Protein AF-0000000066106262 (afdb_homodimer)

Foldseek 3Di:
DPPPPQPPVRVVVVVVVVVVVVVVVVVVVVVVVDPLQVVQEAFEEEAQCCVVFFVVQLVVPDPPRHHYDYHHDFDVVRVVCQVVVVHQKYKYWDDPVQVDPQKDKAFADKWKWFWKAFADPVLHHLDAQQDQEWEEAAEDPRHPRRVQLVVLCVVCVSGHYDYDHYYSHLVVSVVCRLVGRTIYTHICLVCVVCVVVSRMDGRDDPSNMGMIIIMMMHGNDDDPPSSVVSVVVSNVDRTDGD/DPPPPQDPVRVVVVVVVVVVVVVVVVVVVVVVVDPLQVVQEAFEEEAQCCVVWFVVQLVVPDPPRHHYDYHHDFDVVRVVCQVVVVHQKYKYWDDPVQVDPQKDKAFADKWKWFWKAFADPVLHHLDAQQDQEWEEAAEDPRHPRRVQLVVLCVVCVSGHYDYDHYYSHLVVSVVCRLVGRTIYTHICLVCVVCVVVSRMDGRDDPSNMGMIIIMMMHGNDDDPPSSVVSVVVSNVDRTDGD

Secondary structure (DSSP, 8-state):
-------HHHHHHHHHHHHHHHHHHHHHHHHHT-HHHHHTEEEEEE-HHHHHHTHHHHHHHS-TT-EEEEEE--HHHHHHHHHTTS-SEEEEE--GGGSSTTEEEEEEEEEEEEEEEEB-TTS-BS--TTSS-EEEEEE-TTSHHHHHHHHHHHH-TT--EEEEEEES-HHHHHHHHHTT--EEEEEGGGTHHHHHTTSEEE--SSTT-EEEEEEEEEESSPPPHHHHHHHHHHHH------/-------HHHHHHHHHHHHHHHHHHHHHHHHHT-HHHHHTEEEEEE-HHHHHHTHHHHHHHS-TT-EEEEEE--HHHHHHHHHTTS-SEEEEE--GGGSSTTEEEEEEEEEEEEEEEEB-TTS-BS--TTSS-EEEEEE-TTSHHHHHHHHHHHH-TT--EEEEEEES-HHHHHHHHHTT--EEEEEGGGTHHHHHTTSEEES-SSTT-EEEEEEEEEESSPPPHHHHHHHHHHHH------

InterPro domains:
  IPR005119 LysR, substrate-binding [PF03466] (38-236)

pLDDT: mean 88.96, std 11.51, range [25.48, 98.62]

Organism: Escherichia coli O157:H7 (NCBI:txid83334)

Structure (mmCIF, N/CA/C/O backbone):
data_AF-0000000066106262-model_v1
#
loop_
_entity.id
_entity.type
_entity.pdbx_description
1 polymer 'HTH domain-truncated transcriptional regulator QseD'
#
loop_
_atom_site.group_PDB
_atom_site.id
_atom_site.type_symbol
_atom_site.label_atom_id
_atom_site.label_alt_id
_atom_site.label_comp_id
_atom_site.label_asym_id
_atom_site.label_entity_id
_atom_site.label_seq_id
_atom_site.pdbx_PDB_ins_code
_atom_site.Cartn_x
_atom_site.Cartn_y
_atom_site.Cartn_z
_atom_site.occupancy
_atom_site.B_iso_or_equiv
_atom_site.auth_seq_id
_atom_site.auth_comp_id
_atom_site.auth_asym_id
_atom_site.auth_atom_id
_atom_site.pdbx_PDB_model_num
ATOM 1 N N . MET A 1 1 ? 38.719 -11.914 -25.016 1 25.48 1 MET A N 1
ATOM 2 C CA . MET A 1 1 ? 37.5 -11.523 -25.688 1 25.48 1 MET A CA 1
ATOM 3 C C . MET A 1 1 ? 36.719 -10.5 -24.875 1 25.48 1 MET A C 1
ATOM 5 O O . MET A 1 1 ? 36.469 -10.703 -23.703 1 25.48 1 MET A O 1
ATOM 9 N N . THR A 1 2 ? 36.781 -9.227 -25.203 1 30.69 2 THR A N 1
ATOM 10 C CA . THR A 1 2 ? 36.188 -8.078 -24.5 1 30.69 2 THR A CA 1
ATOM 11 C C . THR A 1 2 ? 34.719 -8.281 -24.25 1 30.69 2 THR A C 1
ATOM 13 O O . THR A 1 2 ? 33.969 -8.68 -25.156 1 30.69 2 THR A O 1
ATOM 16 N N . PRO A 1 3 ? 34.25 -8.422 -23 1 40.56 3 PRO A N 1
ATOM 17 C CA . PRO A 1 3 ? 32.812 -8.578 -22.719 1 40.56 3 PRO A CA 1
ATOM 18 C C . PRO A 1 3 ? 31.938 -7.672 -23.578 1 40.56 3 PRO A C 1
ATOM 20 O O . PRO A 1 3 ? 32.375 -6.574 -23.953 1 40.56 3 PRO A O 1
ATOM 23 N N . LEU A 1 4 ? 31.281 -8.141 -24.594 1 43.56 4 LEU A N 1
ATOM 24 C CA . LEU A 1 4 ? 30.438 -7.422 -25.531 1 43.56 4 LEU A CA 1
ATOM 25 C C . LEU A 1 4 ? 29.672 -6.312 -24.828 1 43.56 4 LEU A C 1
ATOM 27 O O . LEU A 1 4 ? 28.797 -6.59 -24 1 43.56 4 LEU A O 1
ATOM 31 N N . GLN A 1 5 ? 30.266 -5.25 -24.453 1 50.59 5 GLN A N 1
ATOM 32 C CA . GLN A 1 5 ? 29.594 -4.027 -24.016 1 50.59 5 GLN A CA 1
ATOM 33 C C . GLN A 1 5 ? 28.438 -3.688 -24.938 1 50.59 5 GLN A C 1
ATOM 35 O O . GLN A 1 5 ? 28.625 -3.432 -26.141 1 50.59 5 GLN A O 1
ATOM 40 N N . LEU A 1 6 ? 27.281 -4.242 -24.688 1 55.66 6 LEU A N 1
ATOM 41 C CA . LEU A 1 6 ? 26.125 -3.967 -25.531 1 55.66 6 LEU A CA 1
ATOM 42 C C . LEU A 1 6 ? 26.016 -2.477 -25.844 1 55.66 6 LEU A C 1
ATOM 44 O O . LEU A 1 6 ? 26.219 -1.642 -24.953 1 55.66 6 LEU A O 1
ATOM 48 N N . SER A 1 7 ? 26.047 -2.053 -27.047 1 64.62 7 SER A N 1
ATOM 49 C CA . SER A 1 7 ? 25.766 -0.681 -27.453 1 64.62 7 SER A CA 1
ATOM 50 C C . SER A 1 7 ? 24.484 -0.166 -26.812 1 64.62 7 SER A C 1
ATOM 52 O O . SER A 1 7 ? 23.734 -0.933 -26.188 1 64.62 7 SER A O 1
ATOM 54 N N . GLU A 1 8 ? 24.344 1.13 -26.672 1 62.75 8 GLU A N 1
ATOM 55 C CA . GLU A 1 8 ? 23.125 1.738 -26.172 1 62.75 8 GLU A CA 1
ATOM 56 C C . GLU A 1 8 ? 21.891 1.091 -26.797 1 62.75 8 GLU A C 1
ATOM 58 O O . GLU A 1 8 ? 20.891 0.852 -26.125 1 62.75 8 GLU A O 1
ATOM 63 N N . GLN A 1 9 ? 22.031 0.885 -28.125 1 64.44 9 GLN A N 1
ATOM 64 C CA . GLN A 1 9 ? 20.969 0.205 -28.859 1 64.44 9 GLN A CA 1
ATOM 65 C C . GLN A 1 9 ? 20.797 -1.232 -28.375 1 64.44 9 GLN A C 1
ATOM 67 O O . GLN A 1 9 ? 19.672 -1.733 -28.266 1 64.44 9 GLN A O 1
ATOM 72 N N . GLY A 1 10 ? 21.922 -1.763 -28.062 1 65.94 10 GLY A N 1
ATOM 73 C CA . GLY A 1 10 ? 21.891 -3.117 -27.547 1 65.94 10 GLY A CA 1
ATOM 74 C C . GLY A 1 10 ? 21.219 -3.211 -26.188 1 65.94 10 GLY A C 1
ATOM 75 O O . GLY A 1 10 ? 20.484 -4.164 -25.906 1 65.94 10 GLY A O 1
ATOM 76 N N . LYS A 1 11 ? 21.484 -2.287 -25.453 1 65.5 11 LYS A N 1
ATOM 77 C CA . LYS A 1 11 ? 20.875 -2.246 -24.125 1 65.5 11 LYS A CA 1
ATOM 78 C C . LYS A 1 11 ? 19.375 -2.078 -24.203 1 65.5 11 LYS A C 1
ATOM 80 O O . LYS A 1 11 ? 18.625 -2.74 -23.484 1 65.5 11 LYS A O 1
ATOM 85 N N . ILE A 1 12 ? 18.938 -1.209 -25.125 1 66.19 12 ILE A N 1
ATOM 86 C CA . ILE A 1 12 ? 17.516 -0.987 -25.344 1 66.19 12 ILE A CA 1
ATOM 87 C C . ILE A 1 12 ? 16.859 -2.281 -25.828 1 66.19 12 ILE A C 1
ATOM 89 O O . ILE A 1 12 ? 15.805 -2.668 -25.328 1 66.19 12 ILE A O 1
ATOM 93 N N . PHE A 1 13 ? 17.547 -2.912 -26.734 1 67.94 13 PHE A N 1
ATOM 94 C CA . PHE A 1 13 ? 17.031 -4.164 -27.266 1 67.94 13 PHE A CA 1
ATOM 95 C C . PHE A 1 13 ? 16.938 -5.227 -26.188 1 67.94 13 PHE A C 1
ATOM 97 O O . PHE A 1 13 ? 15.945 -5.945 -26.078 1 67.94 13 PHE A O 1
ATOM 104 N N . HIS A 1 14 ? 17.953 -5.32 -25.391 1 70.94 14 HIS A N 1
ATOM 105 C CA . HIS A 1 14 ? 18 -6.277 -24.281 1 70.94 14 HIS A CA 1
ATOM 106 C C . HIS A 1 14 ? 16.859 -6.035 -23.297 1 70.94 14 HIS A C 1
ATOM 108 O O . HIS A 1 14 ? 16.188 -6.977 -22.875 1 70.94 14 HIS A O 1
ATOM 114 N N . SER A 1 15 ? 16.656 -4.812 -23.031 1 71.88 15 SER A N 1
ATOM 115 C CA . SER A 1 15 ? 15.578 -4.441 -22.109 1 71.88 15 SER A CA 1
ATOM 116 C C . SER A 1 15 ? 14.211 -4.797 -22.703 1 71.88 15 SER A C 1
ATOM 118 O O . SER A 1 15 ? 13.336 -5.285 -21.984 1 71.88 15 SER A O 1
ATOM 120 N N . GLN A 1 16 ? 14.094 -4.559 -23.906 1 70.12 16 GLN A N 1
ATOM 121 C CA . GLN A 1 16 ? 12.836 -4.867 -24.578 1 70.12 16 GLN A CA 1
ATOM 122 C C . GLN A 1 16 ? 12.562 -6.371 -24.578 1 70.12 16 GLN A C 1
ATOM 124 O O . GLN A 1 16 ? 11.438 -6.805 -24.328 1 70.12 16 GLN A O 1
ATOM 129 N N . ILE A 1 17 ? 13.523 -7.145 -24.922 1 71.88 17 ILE A N 1
ATOM 130 C CA . ILE A 1 17 ? 13.383 -8.594 -24.953 1 71.88 17 ILE A CA 1
ATOM 131 C C . ILE A 1 17 ? 13.023 -9.102 -23.562 1 71.88 17 ILE A C 1
ATOM 133 O O . ILE A 1 17 ? 12.164 -9.969 -23.406 1 71.88 17 ILE A O 1
ATOM 137 N N . ARG A 1 18 ? 13.672 -8.57 -22.625 1 74.25 18 ARG A N 1
ATOM 138 C CA . ARG A 1 18 ? 13.406 -8.977 -21.25 1 74.25 18 ARG A CA 1
ATOM 139 C C . ARG A 1 18 ? 11.969 -8.664 -20.859 1 74.25 18 ARG A C 1
ATOM 141 O O . ARG A 1 18 ? 11.305 -9.477 -20.219 1 74.25 18 ARG A O 1
ATOM 148 N N . HIS A 1 19 ? 11.516 -7.484 -21.234 1 72.69 19 HIS A N 1
ATOM 149 C CA . HIS A 1 19 ? 10.133 -7.102 -20.969 1 72.69 19 HIS A CA 1
ATOM 150 C C . HIS A 1 19 ? 9.156 -8.055 -21.641 1 72.69 19 HIS A C 1
ATOM 152 O O . HIS A 1 19 ? 8.148 -8.445 -21.047 1 72.69 19 HIS A O 1
ATOM 158 N N . LEU A 1 20 ? 9.516 -8.391 -22.875 1 73.81 20 LEU A N 1
ATOM 159 C CA . LEU A 1 20 ? 8.656 -9.305 -23.609 1 73.81 20 LEU A CA 1
ATOM 160 C C . LEU A 1 20 ? 8.617 -10.672 -22.938 1 73.81 20 LEU A C 1
ATOM 162 O O . LEU A 1 20 ? 7.555 -11.289 -22.812 1 73.81 20 LEU A O 1
ATOM 166 N N . LEU A 1 21 ? 9.75 -11.125 -22.547 1 75.88 21 LEU A N 1
ATOM 167 C CA . LEU A 1 21 ? 9.844 -12.422 -21.875 1 75.88 21 LEU A CA 1
ATOM 168 C C . LEU A 1 21 ? 9.062 -12.406 -20.562 1 75.88 21 LEU A C 1
ATOM 170 O O . LEU A 1 21 ? 8.352 -13.367 -20.25 1 75.88 21 LEU A O 1
ATOM 174 N N . GLN A 1 22 ? 9.211 -11.383 -19.891 1 76.31 22 GLN A N 1
ATOM 175 C CA . GLN A 1 22 ? 8.484 -11.242 -18.625 1 76.31 22 GLN A CA 1
ATOM 176 C C . GLN A 1 22 ? 6.977 -11.227 -18.875 1 76.31 22 GLN A C 1
ATOM 178 O O . GLN A 1 22 ? 6.219 -11.844 -18.109 1 76.31 22 GLN A O 1
ATOM 183 N N . GLN A 1 23 ? 6.605 -10.492 -19.891 1 75.88 23 GLN A N 1
ATOM 184 C CA . GLN A 1 23 ? 5.195 -10.469 -20.266 1 75.88 23 GLN A CA 1
ATOM 185 C C . GLN A 1 23 ? 4.699 -11.875 -20.609 1 75.88 23 GLN A C 1
ATOM 187 O O . GLN A 1 23 ? 3.611 -12.273 -20.188 1 75.88 23 GLN A O 1
ATOM 192 N N . LEU A 1 24 ? 5.469 -12.539 -21.359 1 76.38 24 LEU A N 1
ATOM 193 C CA . LEU A 1 24 ? 5.113 -13.898 -21.734 1 76.38 24 LEU A CA 1
ATOM 194 C C . LEU A 1 24 ? 5.004 -14.797 -20.5 1 76.38 24 LEU A C 1
ATOM 196 O O . LEU A 1 24 ? 4.066 -15.586 -20.391 1 76.38 24 LEU A O 1
ATOM 200 N N . GLU A 1 25 ? 5.945 -14.672 -19.672 1 75.19 25 GLU A N 1
ATOM 201 C CA . GLU A 1 25 ? 5.922 -15.453 -18.438 1 75.19 25 GLU A CA 1
ATOM 202 C C . GLU A 1 25 ? 4.668 -15.156 -17.625 1 75.19 25 GLU A C 1
ATOM 204 O O . GLU A 1 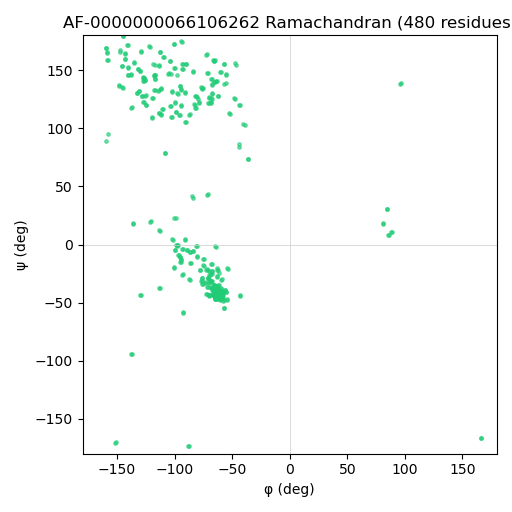25 ? 4.027 -16.078 -17.109 1 75.19 25 GLU A O 1
ATOM 209 N N . SER A 1 26 ? 4.352 -13.898 -17.516 1 75.88 26 SER A N 1
ATOM 210 C CA . SER A 1 26 ? 3.145 -13.484 -16.812 1 75.88 26 SER A CA 1
ATOM 211 C C . SER A 1 26 ? 1.894 -14.055 -17.469 1 75.88 26 SER A C 1
ATOM 213 O O . SER A 1 26 ? 0.999 -14.555 -16.781 1 75.88 26 SER A O 1
ATOM 215 N N . ASN A 1 27 ? 1.873 -13.961 -18.75 1 74.12 27 ASN A N 1
ATOM 216 C CA . ASN A 1 27 ? 0.743 -14.508 -19.484 1 74.12 27 ASN A CA 1
ATOM 217 C C . ASN A 1 27 ? 0.6 -16.016 -19.266 1 74.12 27 ASN A C 1
ATOM 219 O O . ASN A 1 27 ? -0.509 -16.516 -19.062 1 74.12 27 ASN A O 1
ATOM 223 N N . LEU A 1 28 ? 1.688 -16.672 -19.375 1 74.44 28 LEU A N 1
ATOM 224 C CA . LEU A 1 28 ? 1.693 -18.109 -19.172 1 74.44 28 LEU A CA 1
ATOM 225 C C . LEU A 1 28 ? 1.222 -18.469 -17.766 1 74.44 28 LEU A C 1
ATOM 227 O O . LEU A 1 28 ? 0.425 -19.391 -17.594 1 74.44 28 LEU A O 1
ATOM 231 N N . ALA A 1 29 ? 1.684 -17.797 -16.781 1 72.19 29 ALA A N 1
ATOM 232 C CA . ALA A 1 29 ? 1.246 -18.031 -15.414 1 72.19 29 ALA A CA 1
ATOM 233 C C . ALA A 1 29 ? -0.254 -17.797 -15.266 1 72.19 29 ALA A C 1
ATOM 235 O O . ALA A 1 29 ? -0.942 -18.547 -14.562 1 72.19 29 ALA A O 1
ATOM 236 N N . GLU A 1 30 ? -0.657 -16.734 -15.867 1 73.12 30 GLU A N 1
ATOM 237 C CA . GLU A 1 30 ? -2.088 -16.438 -15.859 1 73.12 30 GLU A CA 1
ATOM 238 C C . GLU A 1 30 ? -2.889 -17.578 -16.5 1 73.12 30 GLU A C 1
ATOM 240 O O . GLU A 1 30 ? -3.936 -17.969 -15.977 1 73.12 30 GLU A O 1
ATOM 245 N N . LEU A 1 31 ? -2.369 -18.031 -17.609 1 71.94 31 LEU A N 1
ATOM 246 C CA . LEU A 1 31 ? -3.023 -19.141 -18.297 1 71.94 31 LEU A CA 1
ATOM 247 C C . LEU A 1 31 ? -3.033 -20.391 -17.438 1 71.94 31 LEU A C 1
ATOM 249 O O . LEU A 1 31 ? -4.035 -21.109 -17.391 1 71.94 31 LEU A O 1
ATOM 253 N N . ARG A 1 32 ? -1.988 -20.609 -16.812 1 78.19 32 ARG A N 1
ATOM 254 C CA . ARG A 1 32 ? -1.878 -21.781 -15.953 1 78.19 32 ARG A CA 1
ATOM 255 C C . ARG A 1 32 ? -2.785 -21.656 -14.734 1 78.19 32 ARG A C 1
ATOM 257 O O . ARG A 1 32 ? -3.211 -22.672 -14.164 1 78.19 32 ARG A O 1
ATOM 264 N N . GLY A 1 33 ? -2.926 -20.438 -14.344 1 72.81 33 GLY A N 1
ATOM 265 C CA . GLY A 1 33 ? -3.807 -20.188 -13.211 1 72.81 33 GLY A CA 1
ATOM 266 C C . GLY A 1 33 ? -5.254 -20.547 -13.492 1 72.81 33 GLY A C 1
ATOM 267 O O . GLY A 1 33 ? -6.102 -20.469 -12.602 1 72.81 33 GLY A O 1
ATOM 268 N N . GLY A 1 34 ? -5.531 -20.969 -14.672 1 67.56 34 GLY A N 1
ATOM 269 C CA . GLY A 1 34 ? -6.812 -21.547 -15.047 1 67.56 34 GLY A CA 1
ATOM 270 C C . GLY A 1 34 ? -7.75 -20.547 -15.695 1 67.56 34 GLY A C 1
ATOM 271 O O . GLY A 1 34 ? -7.727 -19.359 -15.367 1 67.56 34 GLY A O 1
ATOM 272 N N . SER A 1 35 ? -8.367 -20.984 -16.641 1 67.69 35 SER A N 1
ATOM 273 C CA . SER A 1 35 ? -9.438 -20.25 -17.297 1 67.69 35 SER A CA 1
ATOM 274 C C . SER A 1 35 ? -10.492 -19.812 -16.281 1 67.69 35 SER A C 1
ATOM 276 O O . SER A 1 35 ? -11.125 -18.766 -16.453 1 67.69 35 SER A O 1
ATOM 278 N N . ASP A 1 36 ? -10.484 -20.453 -15.266 1 78.25 36 ASP A N 1
ATOM 279 C CA . ASP A 1 36 ? -11.461 -20.203 -14.211 1 78.25 36 ASP A CA 1
ATOM 280 C C . ASP A 1 36 ? -11.188 -18.875 -13.516 1 78.25 36 ASP A C 1
ATOM 282 O O . ASP A 1 36 ? -12.125 -18.141 -13.203 1 78.25 36 ASP A O 1
ATOM 286 N N . TYR A 1 37 ? -9.984 -18.469 -13.484 1 80 37 TYR A N 1
ATOM 287 C CA . TYR A 1 37 ? -9.633 -17.203 -12.844 1 80 37 TYR A CA 1
ATOM 288 C C . TYR A 1 37 ? -10.258 -16.016 -13.57 1 80 37 TYR A C 1
ATOM 290 O O . TYR A 1 37 ? -10.938 -15.188 -12.961 1 80 37 TYR A O 1
ATOM 298 N N . ALA A 1 38 ? -10.117 -16.047 -14.812 1 77.69 38 ALA A N 1
ATOM 299 C CA . ALA A 1 38 ? -10.594 -14.914 -15.617 1 77.69 38 ALA A CA 1
ATOM 300 C C . ALA A 1 38 ? -12.117 -14.859 -15.633 1 77.69 38 ALA A C 1
ATOM 302 O O . ALA A 1 38 ? -12.703 -13.773 -15.641 1 77.69 38 ALA A O 1
ATOM 303 N N . GLN A 1 39 ? -12.719 -15.938 -15.57 1 81.81 39 GLN A N 1
ATOM 304 C CA . GLN A 1 39 ? -14.172 -16 -15.688 1 81.81 39 GLN A CA 1
ATOM 305 C C . GLN A 1 39 ? -14.844 -15.57 -14.383 1 81.81 39 GLN A C 1
ATOM 307 O O . GLN A 1 39 ? -15.992 -15.117 -14.391 1 81.81 39 GLN A O 1
ATOM 312 N N . ARG A 1 40 ? -14.109 -15.672 -13.344 1 90.06 40 ARG A N 1
ATOM 313 C CA . ARG A 1 40 ? -14.688 -15.422 -12.023 1 90.06 40 ARG A CA 1
ATOM 314 C C . ARG A 1 40 ? -14.086 -14.172 -11.391 1 90.06 40 ARG A C 1
ATOM 316 O O . ARG A 1 40 ? -14.336 -13.875 -10.219 1 90.06 40 ARG A O 1
ATOM 323 N N . LYS A 1 41 ? -13.406 -13.422 -12.102 1 92.94 41 LYS A N 1
ATOM 324 C CA . LYS A 1 41 ? -12.547 -12.359 -11.57 1 92.94 41 LYS A CA 1
ATOM 325 C C . LYS A 1 41 ? -13.359 -11.109 -11.266 1 92.94 41 LYS A C 1
ATOM 327 O O . LYS A 1 41 ? -14.125 -10.633 -12.102 1 92.94 41 LYS A O 1
ATOM 332 N N . ILE A 1 42 ? -13.219 -10.609 -10.055 1 95.81 42 ILE A N 1
ATOM 333 C CA . ILE A 1 42 ? -13.719 -9.305 -9.641 1 95.81 42 ILE A CA 1
ATOM 334 C C . ILE A 1 42 ? -12.562 -8.312 -9.57 1 95.81 42 ILE A C 1
ATOM 336 O O . ILE A 1 42 ? -11.602 -8.516 -8.82 1 95.81 42 ILE A O 1
ATOM 340 N N . LYS A 1 43 ? -12.648 -7.277 -10.367 1 95.94 43 LYS A N 1
ATOM 341 C CA . LYS A 1 43 ? -11.633 -6.23 -10.391 1 95.94 43 LYS A CA 1
ATOM 342 C C . LYS A 1 43 ? -12.023 -5.07 -9.477 1 95.94 43 LYS A C 1
ATOM 344 O O . LYS A 1 43 ? -13.008 -4.379 -9.727 1 95.94 43 LYS A O 1
ATOM 349 N N . ILE A 1 44 ? -11.172 -4.797 -8.445 1 97.31 44 ILE A N 1
ATOM 350 C CA . ILE A 1 44 ? -11.492 -3.758 -7.473 1 97.31 44 ILE A CA 1
ATOM 351 C C . ILE A 1 44 ? -10.328 -2.775 -7.363 1 97.31 44 ILE A C 1
ATOM 353 O O . ILE A 1 44 ? -9.188 -3.18 -7.125 1 97.31 44 ILE A O 1
ATOM 357 N N . ALA A 1 45 ? -10.57 -1.555 -7.594 1 96.62 45 ALA A N 1
ATOM 358 C CA . ALA A 1 45 ? -9.672 -0.478 -7.184 1 96.62 45 ALA A CA 1
ATOM 359 C C . ALA A 1 45 ? -10.086 0.101 -5.836 1 96.62 45 ALA A C 1
ATOM 361 O O . ALA A 1 45 ? -11.273 0.335 -5.594 1 96.62 45 ALA A O 1
ATOM 362 N N . ALA A 1 46 ? -9.117 0.275 -4.957 1 96.25 46 ALA A N 1
ATOM 363 C CA . ALA A 1 46 ? -9.477 0.708 -3.607 1 96.25 46 ALA A CA 1
ATOM 364 C C . ALA A 1 46 ? -8.469 1.721 -3.07 1 96.25 46 ALA A C 1
ATOM 366 O O . ALA A 1 46 ? -7.301 1.716 -3.469 1 96.25 46 ALA A O 1
ATOM 367 N N . ALA A 1 47 ? -8.977 2.578 -2.176 1 94.81 47 ALA A N 1
ATOM 368 C CA . ALA A 1 47 ? -8.078 3.398 -1.374 1 94.81 47 ALA A CA 1
ATOM 369 C C . ALA A 1 47 ? -7.07 2.531 -0.62 1 94.81 47 ALA A C 1
ATOM 371 O O . ALA A 1 47 ? -7.398 1.429 -0.178 1 94.81 47 ALA A O 1
ATOM 372 N N . HIS A 1 48 ? -5.91 3.078 -0.477 1 92.88 48 HIS A N 1
ATOM 373 C CA . HIS A 1 48 ? -4.832 2.32 0.149 1 92.88 48 HIS A CA 1
ATOM 374 C C . HIS A 1 48 ? -5.25 1.796 1.519 1 92.88 48 HIS A C 1
ATOM 376 O O . HIS A 1 48 ? -5.074 0.612 1.815 1 92.88 48 HIS A O 1
ATOM 382 N N . SER A 1 49 ? -5.809 2.613 2.311 1 93.44 49 SER A N 1
ATOM 383 C CA . SER A 1 49 ? -6.195 2.238 3.666 1 93.44 49 SER A CA 1
ATOM 384 C C . SER A 1 49 ? -7.289 1.176 3.654 1 93.44 49 SER A C 1
ATOM 386 O O . SER A 1 49 ? -7.285 0.263 4.48 1 93.44 49 SER A O 1
ATOM 388 N N . LEU A 1 50 ? -8.172 1.236 2.738 1 95 50 LEU A N 1
ATOM 389 C CA . LEU A 1 50 ? -9.297 0.304 2.666 1 95 50 LEU A CA 1
ATOM 390 C C . LEU A 1 50 ? -8.844 -1.047 2.121 1 95 50 LEU A C 1
ATOM 392 O O . LEU A 1 50 ? -9.398 -2.084 2.482 1 95 50 LEU A O 1
ATOM 396 N N . SER A 1 51 ? -7.84 -1.034 1.248 1 94.94 51 SER A N 1
ATOM 397 C CA . SER A 1 51 ? -7.32 -2.283 0.7 1 94.94 51 SER A CA 1
ATOM 398 C C . SER A 1 51 ? -6.828 -3.211 1.807 1 94.94 51 SER A C 1
ATOM 400 O O . SER A 1 51 ? -7.141 -4.402 1.811 1 94.94 51 SER A O 1
ATOM 402 N N . LEU A 1 52 ? -6.141 -2.654 2.723 1 92.19 52 LEU A N 1
ATOM 403 C CA . LEU A 1 52 ? -5.586 -3.463 3.803 1 92.19 52 LEU A CA 1
ATOM 404 C C . LEU A 1 52 ? -6.598 -3.623 4.938 1 92.19 52 LEU A C 1
ATOM 406 O O . LEU A 1 52 ? -6.66 -4.676 5.574 1 92.19 52 LEU A O 1
ATOM 410 N N . GLY A 1 53 ? -7.418 -2.674 5.113 1 92.5 53 GLY A N 1
ATOM 411 C CA . GLY A 1 53 ? -8.242 -2.637 6.312 1 92.5 53 GLY A CA 1
ATOM 412 C C . GLY A 1 53 ? -9.609 -3.25 6.109 1 92.5 53 GLY A C 1
ATOM 413 O O . GLY A 1 53 ? -10.297 -3.584 7.082 1 92.5 53 GLY A O 1
ATOM 414 N N . LEU A 1 54 ? -10 -3.455 4.93 1 94.31 54 LEU A N 1
ATOM 415 C CA . LEU A 1 54 ? -11.383 -3.85 4.695 1 94.31 54 LEU A CA 1
ATOM 416 C C . LEU A 1 54 ? -11.453 -5.082 3.803 1 94.31 54 LEU A C 1
ATOM 418 O O . LEU A 1 54 ? -12.18 -6.035 4.105 1 94.31 54 LEU A O 1
ATOM 422 N N . LEU A 1 55 ? -10.68 -5.18 2.721 1 94.5 55 LEU A N 1
ATOM 423 C CA . LEU A 1 55 ? -10.875 -6.145 1.643 1 94.5 55 LEU A CA 1
ATOM 424 C C . LEU A 1 55 ? -10.648 -7.566 2.141 1 94.5 55 LEU A C 1
ATOM 426 O O . LEU A 1 55 ? -11.406 -8.477 1.794 1 94.5 55 LEU A O 1
ATOM 430 N N . PRO A 1 56 ? -9.664 -7.797 3.031 1 93.06 56 PRO A N 1
ATOM 431 C CA . PRO A 1 56 ? -9.5 -9.164 3.525 1 93.06 56 PRO A CA 1
ATOM 432 C C . PRO A 1 56 ? -10.742 -9.695 4.23 1 93.06 56 PRO A C 1
ATOM 434 O O . PRO A 1 56 ? -11.133 -10.844 4.027 1 93.06 56 PRO A O 1
ATOM 437 N N . SER A 1 57 ? -11.383 -8.82 4.961 1 92.25 57 SER A N 1
ATOM 438 C CA . SER A 1 57 ? -12.594 -9.211 5.664 1 92.25 57 SER A CA 1
ATOM 439 C C . SER A 1 57 ? -13.727 -9.531 4.688 1 92.25 57 SER A C 1
ATOM 441 O O . SER A 1 57 ? -14.453 -10.508 4.875 1 92.25 57 SER A O 1
ATOM 443 N N . ILE A 1 58 ? -13.844 -8.727 3.699 1 94.12 58 ILE A N 1
ATOM 444 C CA . ILE A 1 58 ? -14.883 -8.945 2.691 1 94.12 58 ILE A CA 1
ATOM 445 C C . ILE A 1 58 ? -14.625 -10.266 1.967 1 94.12 58 ILE A C 1
ATOM 447 O O . ILE A 1 58 ? -15.531 -11.086 1.82 1 94.12 58 ILE A O 1
ATOM 451 N N . ILE A 1 59 ? -13.43 -10.492 1.582 1 92.81 59 ILE A N 1
ATOM 452 C CA . ILE A 1 59 ? -13.055 -11.664 0.803 1 92.81 59 ILE A CA 1
ATOM 453 C C . ILE A 1 59 ? -13.312 -12.93 1.619 1 92.81 59 ILE A C 1
ATOM 455 O O . ILE A 1 59 ? -13.852 -13.906 1.103 1 92.81 59 ILE A O 1
ATOM 459 N N . SER A 1 60 ? -12.977 -12.891 2.865 1 88.75 60 SER A N 1
ATOM 460 C CA . SER A 1 60 ? -13.117 -14.062 3.721 1 88.75 60 SER A CA 1
ATOM 461 C C . SER A 1 60 ? -14.586 -14.422 3.936 1 88.75 60 SER A C 1
ATOM 463 O O . SER A 1 60 ? -14.914 -15.562 4.254 1 88.75 60 SER A O 1
ATOM 465 N N . GLN A 1 61 ? -15.461 -13.461 3.764 1 90.88 61 GLN A N 1
ATOM 466 C CA . GLN A 1 61 ? -16.891 -13.672 4.012 1 90.88 61 GLN A CA 1
ATOM 467 C C . GLN A 1 61 ? -17.625 -14.031 2.727 1 90.88 61 GLN A C 1
ATOM 469 O O . GLN A 1 61 ? -18.797 -14.406 2.762 1 90.88 61 GLN A O 1
ATOM 474 N N . MET A 1 62 ? -16.969 -13.891 1.655 1 92.81 62 MET A N 1
ATOM 475 C CA . MET A 1 62 ? -17.594 -14.141 0.364 1 92.81 62 MET A CA 1
ATOM 476 C C . MET A 1 62 ? -17.547 -15.625 0.015 1 92.81 62 MET A C 1
ATOM 478 O O . MET A 1 62 ? -16.609 -16.328 0.411 1 92.81 62 MET A O 1
ATOM 482 N N . PRO A 1 63 ? -18.547 -16.109 -0.728 1 87 63 PRO A N 1
ATOM 483 C CA . PRO A 1 63 ? -18.453 -17.484 -1.247 1 87 63 PRO A CA 1
ATOM 484 C C . PRO A 1 63 ? -17.25 -17.688 -2.156 1 87 63 PRO A C 1
ATOM 486 O O . PRO A 1 63 ? -16.781 -16.734 -2.785 1 87 63 PRO A O 1
ATOM 489 N N . PRO A 1 64 ? -16.719 -18.922 -2.137 1 84.19 64 PRO A N 1
ATOM 490 C CA . PRO A 1 64 ? -15.531 -19.203 -2.938 1 84.19 64 PRO A CA 1
ATOM 491 C C . PRO A 1 64 ? -15.82 -19.25 -4.438 1 84.19 64 PRO A C 1
ATOM 493 O O . PRO A 1 64 ? -15.352 -20.156 -5.137 1 84.19 64 PRO A O 1
ATOM 496 N N . LEU A 1 65 ? -16.578 -18.359 -4.91 1 89.44 65 LEU A N 1
ATOM 497 C CA . LEU A 1 65 ? -16.969 -18.266 -6.312 1 89.44 65 LEU A CA 1
ATOM 498 C C . LEU A 1 65 ? -16.141 -17.203 -7.043 1 89.44 65 LEU A C 1
ATOM 500 O O . LEU A 1 65 ? -16.016 -17.25 -8.266 1 89.44 65 LEU A O 1
ATOM 504 N N . PHE A 1 66 ? -15.633 -16.391 -6.281 1 94.5 66 PHE A N 1
ATOM 505 C CA . PHE A 1 66 ? -14.977 -15.242 -6.891 1 94.5 66 PHE A CA 1
ATOM 506 C C . PHE A 1 66 ? -13.461 -15.391 -6.84 1 94.5 66 PHE A C 1
ATOM 508 O O . PHE A 1 66 ? -12.93 -16.047 -5.945 1 94.5 66 PHE A O 1
ATOM 515 N N . THR A 1 67 ? -12.828 -14.867 -7.84 1 94.69 67 THR A N 1
ATOM 516 C CA . THR A 1 67 ? -11.406 -14.555 -7.789 1 94.69 67 THR A CA 1
ATOM 517 C C . THR A 1 67 ? -11.188 -13.047 -7.766 1 94.69 67 THR A C 1
ATOM 519 O O . THR A 1 67 ? -12.109 -12.273 -8.047 1 94.69 67 THR A O 1
ATOM 522 N N . TRP A 1 68 ? -10.016 -12.672 -7.336 1 96.25 68 TRP A N 1
ATOM 523 C CA . TRP A 1 68 ? -9.898 -11.258 -6.973 1 96.25 68 TRP A CA 1
ATOM 524 C C . TRP A 1 68 ? -8.672 -10.633 -7.621 1 96.25 68 TRP A C 1
ATOM 526 O O . TRP A 1 68 ? -7.578 -11.203 -7.57 1 96.25 68 TRP A O 1
ATOM 536 N N . ALA A 1 69 ? -8.852 -9.5 -8.219 1 95.56 69 ALA A N 1
ATOM 537 C CA . ALA A 1 69 ? -7.789 -8.594 -8.648 1 95.56 69 ALA A CA 1
ATOM 538 C C . ALA A 1 69 ? -7.922 -7.23 -7.969 1 95.56 69 ALA A C 1
ATOM 540 O O . ALA A 1 69 ? -8.789 -6.434 -8.328 1 95.56 69 ALA A O 1
ATOM 541 N N . ILE A 1 70 ? -7.016 -6.945 -7.059 1 96.62 70 ILE A N 1
ATOM 542 C CA . ILE A 1 70 ? -7.125 -5.742 -6.234 1 96.62 70 ILE A CA 1
ATOM 543 C C . ILE A 1 70 ? -5.984 -4.785 -6.566 1 96.62 70 ILE A C 1
ATOM 545 O O . ILE A 1 70 ? -4.82 -5.188 -6.605 1 96.62 70 ILE A O 1
ATOM 549 N N . GLU A 1 71 ? -6.316 -3.543 -6.758 1 94.44 71 GLU A N 1
ATOM 550 C CA . GLU A 1 71 ? -5.34 -2.473 -6.945 1 94.44 71 GLU A CA 1
ATOM 551 C C . GLU A 1 71 ? -5.566 -1.341 -5.945 1 94.44 71 GLU A C 1
ATOM 553 O O . GLU A 1 71 ? -6.688 -0.858 -5.789 1 94.44 71 GLU A O 1
ATOM 558 N N . ALA A 1 72 ? -4.527 -1 -5.289 1 92.44 72 ALA A N 1
ATOM 559 C CA . ALA A 1 72 ? -4.566 0.174 -4.422 1 92.44 72 ALA A CA 1
ATOM 560 C C . ALA A 1 72 ? -4.035 1.408 -5.148 1 92.44 72 ALA A C 1
ATOM 562 O O . ALA A 1 72 ? -2.848 1.484 -5.473 1 92.44 72 ALA A O 1
ATOM 563 N N . ILE A 1 73 ? -4.938 2.355 -5.426 1 88.75 73 ILE A N 1
ATOM 564 C CA . ILE A 1 73 ? -4.531 3.486 -6.254 1 88.75 73 ILE A CA 1
ATOM 565 C C . ILE A 1 73 ? -5.168 4.77 -5.723 1 88.75 73 ILE A C 1
ATOM 567 O O . ILE A 1 73 ? -5.988 4.727 -4.805 1 88.75 73 ILE A O 1
ATOM 571 N N . ASP A 1 74 ? -4.738 5.902 -6.289 1 87.44 74 ASP A N 1
ATOM 572 C CA . ASP A 1 74 ? -5.223 7.219 -5.875 1 87.44 74 ASP A CA 1
ATOM 573 C C . ASP A 1 74 ? -6.66 7.445 -6.34 1 87.44 74 ASP A C 1
ATOM 575 O O . ASP A 1 74 ? -7.137 6.766 -7.25 1 87.44 74 ASP A O 1
ATOM 579 N N . VAL A 1 75 ? -7.227 8.398 -5.742 1 82.19 75 VAL A N 1
ATOM 580 C CA . VAL A 1 75 ? -8.656 8.648 -5.848 1 82.19 75 VAL A CA 1
ATOM 581 C C . VAL A 1 75 ? -9.047 8.844 -7.312 1 82.19 75 VAL A C 1
ATOM 583 O O . VAL A 1 75 ? -9.922 8.148 -7.832 1 82.19 75 VAL A O 1
ATOM 586 N N . ASP A 1 76 ? -8.383 9.766 -7.945 1 82 76 ASP A N 1
ATOM 587 C CA . ASP A 1 76 ? -8.75 10.133 -9.305 1 82 76 ASP A CA 1
ATOM 588 C C . ASP A 1 76 ? -8.539 8.969 -10.273 1 82 76 ASP A C 1
ATOM 590 O O . ASP A 1 76 ? -9.359 8.742 -11.164 1 82 76 ASP A O 1
ATOM 594 N N . GLU A 1 77 ? -7.512 8.242 -10.008 1 87.94 77 GLU A N 1
ATOM 595 C CA . GLU A 1 77 ? -7.23 7.09 -10.852 1 87.94 77 GLU A CA 1
ATOM 596 C C . GLU A 1 77 ? -8.289 6.004 -10.672 1 87.94 77 GLU A C 1
ATOM 598 O O . GLU A 1 77 ? -8.695 5.355 -11.641 1 87.94 77 GLU A O 1
ATOM 603 N N . ALA A 1 78 ? -8.766 5.824 -9.516 1 91.5 78 ALA A N 1
ATOM 604 C CA . ALA A 1 78 ? -9.789 4.82 -9.242 1 91.5 78 ALA A CA 1
ATOM 605 C C . ALA A 1 78 ? -11.086 5.152 -9.961 1 91.5 78 ALA A C 1
ATOM 607 O O . ALA A 1 78 ? -11.711 4.277 -10.57 1 91.5 78 ALA A O 1
ATOM 608 N N . VAL A 1 79 ? -11.453 6.363 -9.914 1 89.81 79 VAL A N 1
ATOM 609 C CA . VAL A 1 79 ? -12.688 6.809 -10.547 1 89.81 79 VAL A CA 1
ATOM 610 C C . VAL A 1 79 ? -12.578 6.668 -12.062 1 89.81 79 VAL A C 1
ATOM 612 O O . VAL A 1 79 ? -13.516 6.211 -12.719 1 89.81 79 VAL A O 1
ATOM 615 N N . ASP A 1 80 ? -11.43 7.055 -12.57 1 90.12 80 ASP A N 1
ATOM 616 C CA . ASP A 1 80 ? -11.188 6.914 -14.008 1 90.12 80 ASP A CA 1
ATOM 617 C C . ASP A 1 80 ? -11.289 5.449 -14.438 1 90.12 80 ASP A C 1
ATOM 619 O O . ASP A 1 80 ? -11.906 5.133 -15.453 1 90.12 80 ASP A O 1
ATOM 623 N N . LYS A 1 81 ? -10.695 4.598 -13.703 1 91.31 81 LYS A N 1
ATOM 624 C CA . LYS A 1 81 ? -10.719 3.174 -14.023 1 91.31 81 LYS A CA 1
ATOM 625 C C . LYS A 1 81 ? -12.148 2.627 -13.977 1 91.31 81 LYS A C 1
ATOM 627 O O . LYS A 1 81 ? -12.516 1.778 -14.797 1 91.31 81 LYS A O 1
ATOM 632 N N . LEU A 1 82 ? -12.906 3.121 -13.062 1 93.31 82 LEU A N 1
ATOM 633 C CA . LEU A 1 82 ? -14.305 2.717 -12.977 1 93.31 82 LEU A CA 1
ATOM 634 C C . LEU A 1 82 ? -15.078 3.164 -14.219 1 93.31 82 LEU A C 1
ATOM 636 O O . LEU A 1 82 ? -15.773 2.363 -14.844 1 93.31 82 LEU A O 1
ATOM 640 N N . ARG A 1 83 ? -14.852 4.363 -14.602 1 90.38 83 ARG A N 1
ATOM 641 C CA . ARG A 1 83 ? -15.547 4.941 -15.742 1 90.38 83 ARG A CA 1
ATOM 642 C C . ARG A 1 83 ? -15.156 4.234 -17.031 1 90.38 83 ARG A C 1
ATOM 644 O O . ARG A 1 83 ? -15.992 4.059 -17.938 1 90.38 83 ARG A O 1
ATOM 651 N N . GLU A 1 84 ? -13.914 3.82 -17.109 1 91.12 84 GLU A N 1
ATOM 652 C CA . GLU A 1 84 ? -13.383 3.178 -18.312 1 91.12 84 GLU A CA 1
ATOM 653 C C . GLU A 1 84 ? -13.703 1.687 -18.328 1 91.12 84 GLU A C 1
ATOM 655 O O . GLU A 1 84 ? -13.383 0.987 -19.281 1 91.12 84 GLU A O 1
ATOM 660 N N . GLY A 1 85 ? -14.258 1.24 -17.281 1 90.38 85 GLY A N 1
ATOM 661 C CA . GLY A 1 85 ? -14.625 -0.165 -17.219 1 90.38 85 GLY A CA 1
ATOM 662 C C . GLY A 1 85 ? -13.461 -1.074 -16.875 1 90.38 85 GLY A C 1
ATOM 663 O O . GLY A 1 85 ? -13.523 -2.283 -17.109 1 90.38 85 GLY A O 1
ATOM 664 N N . GLN A 1 86 ? -12.414 -0.514 -16.328 1 92.31 86 GLN A N 1
ATOM 665 C CA . GLN A 1 86 ? -11.242 -1.293 -15.961 1 92.31 86 GLN A CA 1
ATOM 666 C C . GLN A 1 86 ? -11.391 -1.89 -14.562 1 92.31 86 GLN A C 1
ATOM 668 O O . GLN A 1 86 ? -10.633 -2.785 -14.18 1 92.31 86 GLN A O 1
ATOM 673 N N . SER A 1 87 ? -12.32 -1.388 -13.828 1 95.62 87 SER A N 1
ATOM 674 C CA . SER A 1 87 ? -12.703 -1.938 -12.523 1 95.62 87 SER A CA 1
ATOM 675 C C . SER A 1 87 ? -14.203 -2.207 -12.461 1 95.62 87 SER A C 1
ATOM 677 O O . SER A 1 87 ? -15 -1.466 -13.039 1 95.62 87 SER A O 1
ATOM 679 N N . ASP A 1 88 ? -14.547 -3.262 -11.805 1 96.38 88 ASP A N 1
ATOM 680 C CA . ASP A 1 88 ? -15.961 -3.568 -11.602 1 96.38 88 ASP A CA 1
ATOM 681 C C . ASP A 1 88 ? -16.562 -2.67 -10.523 1 96.38 88 ASP A C 1
ATOM 683 O O . ASP A 1 88 ? -17.734 -2.275 -10.625 1 96.38 88 ASP A O 1
ATOM 687 N N . CYS A 1 89 ? -15.781 -2.359 -9.586 1 96.5 89 CYS A N 1
ATOM 688 C CA . CYS A 1 89 ? -16.203 -1.43 -8.539 1 96.5 89 CYS A CA 1
ATOM 689 C C . CYS A 1 89 ? -14.992 -0.807 -7.848 1 96.5 89 CYS A C 1
ATOM 691 O O . CYS A 1 89 ? -13.867 -1.279 -8.008 1 96.5 89 CYS A O 1
ATOM 693 N N . ILE A 1 90 ? -15.227 0.246 -7.113 1 97.12 90 ILE A N 1
ATOM 694 C CA . ILE A 1 90 ? -14.164 0.872 -6.34 1 97.12 90 ILE A CA 1
ATOM 695 C C . ILE A 1 90 ? -14.578 0.973 -4.875 1 97.12 90 ILE A C 1
ATOM 697 O O . ILE A 1 90 ? -15.766 1.137 -4.566 1 97.12 90 ILE A O 1
ATOM 701 N N . PHE A 1 91 ? -13.648 0.751 -3.984 1 96.88 91 PHE A N 1
ATOM 702 C CA . PHE A 1 91 ? -13.81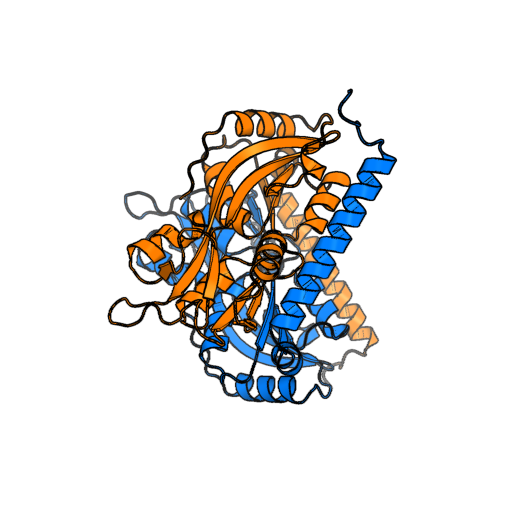2 0.981 -2.553 1 96.88 91 PHE A CA 1
ATOM 703 C C . PHE A 1 91 ? -13.125 2.273 -2.131 1 96.88 91 PHE A C 1
ATOM 705 O O . PHE A 1 91 ? -11.898 2.373 -2.178 1 96.88 91 PHE A O 1
ATOM 712 N N . SER A 1 92 ? -13.906 3.193 -1.815 1 95.06 92 SER A N 1
ATOM 713 C CA . SER A 1 92 ? -13.391 4.527 -1.515 1 95.06 92 SER A CA 1
ATOM 714 C C . SER A 1 92 ? -14.211 5.199 -0.417 1 95.06 92 SER A C 1
ATOM 716 O O . SER A 1 92 ? -15.102 4.578 0.169 1 95.06 92 SER A O 1
ATOM 718 N N . PHE A 1 93 ? -13.805 6.359 -0.101 1 95.12 93 PHE A N 1
ATOM 719 C CA . PHE A 1 93 ? -14.539 7.137 0.894 1 95.12 93 PHE A CA 1
ATOM 720 C C . PHE A 1 93 ? -15.547 8.062 0.223 1 95.12 93 PHE A C 1
ATOM 722 O O . PHE A 1 93 ? -15.625 8.117 -1.006 1 95.12 93 PHE A O 1
ATOM 729 N N . HIS A 1 94 ? -16.281 8.688 1.084 1 93.25 94 HIS A N 1
ATOM 730 C CA . HIS A 1 94 ? -17.375 9.516 0.613 1 93.25 94 HIS A CA 1
ATOM 731 C C . HIS A 1 94 ? -16.922 10.453 -0.504 1 93.25 94 HIS A C 1
ATOM 733 O O . HIS A 1 94 ? -15.922 11.156 -0.363 1 93.25 94 HIS A O 1
ATOM 739 N N . ASP A 1 95 ? -17.625 10.367 -1.539 1 88.19 95 ASP A N 1
ATOM 740 C CA . ASP A 1 95 ? -17.469 11.234 -2.703 1 88.19 95 ASP A CA 1
ATOM 741 C C . ASP A 1 95 ? -18.828 11.664 -3.25 1 88.19 95 ASP A C 1
ATOM 743 O O . ASP A 1 95 ? -19.578 10.844 -3.789 1 88.19 95 ASP A O 1
ATOM 747 N N . GLU A 1 96 ? -19.078 12.93 -3.23 1 85.88 96 GLU A N 1
ATOM 748 C CA . GLU A 1 96 ? -20.375 13.461 -3.617 1 85.88 96 GLU A CA 1
ATOM 749 C C . GLU A 1 96 ? -20.703 13.125 -5.07 1 85.88 96 GLU A C 1
ATOM 751 O O . GLU A 1 96 ? -21.859 12.867 -5.414 1 85.88 96 GLU A O 1
ATOM 756 N N . ASP A 1 97 ? -19.703 13.109 -5.906 1 84.12 97 ASP A N 1
ATOM 757 C CA . ASP A 1 97 ? -19.891 12.883 -7.336 1 84.12 97 ASP A CA 1
ATOM 758 C C . ASP A 1 97 ? -20.297 11.438 -7.613 1 84.12 97 ASP A C 1
ATOM 760 O O . ASP A 1 97 ? -20.906 11.141 -8.641 1 84.12 97 ASP A O 1
ATOM 764 N N . LEU A 1 98 ? -19.969 10.602 -6.691 1 90.81 98 LEU A N 1
ATOM 765 C CA . LEU A 1 98 ? -20.188 9.18 -6.941 1 90.81 98 LEU A CA 1
ATOM 766 C C . LEU A 1 98 ? -21.484 8.711 -6.289 1 90.81 98 LEU A C 1
ATOM 768 O O . LEU A 1 98 ? -21.875 7.551 -6.449 1 90.81 98 LEU A O 1
ATOM 772 N N . LEU A 1 99 ? -22.172 9.633 -5.625 1 90.94 99 LEU A N 1
ATOM 773 C CA . LEU A 1 99 ? -23.391 9.281 -4.93 1 90.94 99 LEU A CA 1
ATOM 774 C C . LEU A 1 99 ? -24.609 9.414 -5.852 1 90.94 99 LEU A C 1
ATOM 776 O O . LEU A 1 99 ? -25.719 9.016 -5.492 1 90.94 99 LEU A O 1
ATOM 780 N N . GLU A 1 100 ? -24.344 9.891 -6.992 1 87.94 100 GLU A N 1
ATOM 781 C CA . GLU A 1 100 ? -25.438 10.141 -7.926 1 87.94 100 GLU A CA 1
ATOM 782 C C . GLU A 1 100 ? -25.234 9.375 -9.227 1 87.94 100 GLU A C 1
ATOM 784 O O . GLU A 1 100 ? -24.156 8.828 -9.477 1 87.94 100 GLU A O 1
ATOM 789 N N . ALA A 1 101 ? -26.328 9.43 -10.023 1 86.12 101 ALA A N 1
ATOM 790 C CA . ALA A 1 101 ? -26.219 8.836 -11.352 1 86.12 101 ALA A CA 1
ATOM 791 C C . ALA A 1 101 ? -25.078 9.461 -12.141 1 86.12 101 ALA A C 1
ATOM 793 O O . ALA A 1 101 ? -24.797 10.656 -12 1 86.12 101 ALA A O 1
ATOM 794 N N . PRO A 1 102 ? -24.344 8.594 -12.836 1 91.56 102 PRO A N 1
ATOM 795 C CA . PRO A 1 102 ? -24.641 7.23 -13.281 1 91.56 102 PRO A CA 1
ATOM 796 C C . PRO A 1 102 ? -24 6.172 -12.391 1 91.56 102 PRO A C 1
ATOM 798 O O . PRO A 1 102 ? -23.734 5.059 -12.844 1 91.56 102 PRO A O 1
ATOM 801 N N . PHE A 1 103 ? -23.719 6.5 -11.266 1 93.94 103 PHE A N 1
ATOM 802 C CA . PHE A 1 103 ? -23.094 5.562 -10.344 1 93.94 103 PHE A CA 1
ATOM 803 C C . PHE A 1 103 ? -24.109 4.977 -9.383 1 93.94 103 PHE A C 1
ATOM 805 O O . PHE A 1 103 ? -25.188 5.555 -9.172 1 93.94 103 PHE A O 1
ATOM 812 N N . ASP A 1 104 ? -23.797 3.783 -8.945 1 96.38 104 ASP A N 1
ATOM 813 C CA . ASP A 1 104 ? -24.453 3.15 -7.809 1 96.38 104 ASP A CA 1
ATOM 814 C C . ASP A 1 104 ? -23.484 2.975 -6.641 1 96.38 104 ASP A C 1
ATOM 816 O O . ASP A 1 104 ? -22.266 3.012 -6.828 1 96.38 104 ASP A O 1
ATOM 820 N N . HIS A 1 105 ? -24.062 2.93 -5.453 1 97.25 105 HIS A N 1
ATOM 821 C CA . HIS A 1 105 ? -23.172 2.877 -4.305 1 97.25 105 HIS A CA 1
ATOM 822 C C . HIS A 1 105 ? -23.766 2.041 -3.178 1 97.25 105 HIS A C 1
ATOM 824 O O . HIS A 1 105 ? -24.969 1.797 -3.154 1 97.25 105 HIS A O 1
ATOM 830 N N . ILE A 1 106 ? -22.922 1.483 -2.361 1 97.19 106 ILE A N 1
ATOM 831 C CA . ILE A 1 106 ? -23.234 0.809 -1.105 1 97.19 106 ILE A CA 1
ATOM 832 C C . ILE A 1 106 ? -22.438 1.436 0.033 1 97.19 106 ILE A C 1
ATOM 834 O O . ILE A 1 106 ? -21.203 1.545 -0.049 1 97.19 106 ILE A O 1
ATOM 838 N N . ARG A 1 107 ? -23.141 1.973 1.044 1 96.31 107 ARG A N 1
ATOM 839 C CA . ARG A 1 107 ? -22.438 2.412 2.238 1 96.31 107 ARG A CA 1
ATOM 840 C C . ARG A 1 107 ? -21.906 1.221 3.029 1 96.31 107 ARG A C 1
ATOM 842 O O . ARG A 1 107 ? -22.672 0.333 3.412 1 96.31 107 ARG A O 1
ATOM 849 N N . LEU A 1 108 ? -20.625 1.15 3.254 1 96 108 LEU A N 1
ATOM 850 C CA . LEU A 1 108 ? -20 -0.013 3.881 1 96 108 LEU A CA 1
ATOM 851 C C . LEU A 1 108 ? -19.906 0.172 5.391 1 96 108 LEU A C 1
ATOM 853 O O . LEU A 1 108 ? -20.422 -0.64 6.156 1 96 108 LEU A O 1
ATOM 857 N N . PHE A 1 109 ? -19.219 1.229 5.863 1 95.06 109 PHE A N 1
ATOM 858 C CA . PHE A 1 109 ? -19.094 1.503 7.289 1 95.06 109 PHE A CA 1
ATOM 859 C C . PHE A 1 109 ? -18.719 2.959 7.531 1 95.06 109 PHE A C 1
ATOM 861 O O . PHE A 1 109 ? -18.438 3.699 6.582 1 95.06 109 PHE A O 1
ATOM 868 N N . GLU A 1 110 ? -18.781 3.396 8.766 1 95.25 110 GLU A N 1
ATOM 869 C CA . GLU A 1 110 ? -18.344 4.711 9.219 1 95.25 110 GLU A CA 1
ATOM 870 C C . GLU A 1 110 ? -17.203 4.594 10.227 1 95.25 110 GLU A C 1
ATOM 872 O O . GLU A 1 110 ? -17.094 3.594 10.938 1 95.25 110 GLU A O 1
ATOM 877 N N . SER A 1 111 ? -16.344 5.527 10.148 1 95.12 111 SER A N 1
ATOM 878 C CA . SER A 1 111 ? -15.227 5.598 11.07 1 95.12 111 SER A CA 1
ATOM 879 C C . SER A 1 111 ? -14.773 7.039 11.281 1 95.12 111 SER A C 1
ATOM 881 O O . SER A 1 111 ? -15.523 7.977 10.984 1 95.12 111 SER A O 1
ATOM 883 N N . GLN A 1 112 ? -13.633 7.184 11.945 1 96.69 112 GLN A N 1
ATOM 884 C CA . GLN A 1 112 ? -13.062 8.5 12.227 1 96.69 112 GLN A CA 1
ATOM 885 C C . GLN A 1 112 ? -11.547 8.492 12.07 1 96.69 112 GLN A C 1
ATOM 887 O O . GLN A 1 112 ? -10.898 7.461 12.281 1 96.69 112 GLN A O 1
ATOM 892 N N . LEU A 1 113 ? -11.062 9.648 11.609 1 97.38 113 LEU A N 1
ATOM 893 C CA . LEU A 1 113 ? -9.625 9.898 11.688 1 97.38 113 LEU A CA 1
ATOM 894 C C . LEU A 1 113 ? -9.273 10.609 12.992 1 97.38 113 LEU A C 1
ATOM 896 O O . LEU A 1 113 ? -9.891 11.617 13.344 1 97.38 113 LEU A O 1
ATOM 900 N N . PHE A 1 114 ? -8.266 10.094 13.688 1 97.75 114 PHE A N 1
ATOM 901 C CA . PHE A 1 114 ? -7.777 10.695 14.914 1 97.75 114 PHE A CA 1
ATOM 902 C C . PHE A 1 114 ? -6.371 11.258 14.719 1 97.75 114 PHE A C 1
ATOM 904 O O . PHE A 1 114 ? -5.531 10.625 14.07 1 97.75 114 PHE A O 1
ATOM 911 N N . PRO A 1 115 ? -6.168 12.445 15.188 1 98.19 115 PRO A N 1
ATOM 912 C CA . PRO A 1 115 ? -4.766 12.836 15.336 1 98.19 115 PRO A CA 1
ATOM 913 C C . PRO A 1 115 ? -4.047 12.047 16.422 1 98.19 115 PRO A C 1
ATOM 915 O O . PRO A 1 115 ? -4.488 12.031 17.578 1 98.19 115 PRO A O 1
ATOM 918 N N . VAL A 1 116 ? -2.975 11.367 16.078 1 98.62 116 VAL A N 1
ATOM 919 C CA . VAL A 1 116 ? -2.305 10.492 17.031 1 98.62 116 VAL A CA 1
ATOM 920 C C . VAL A 1 116 ? -0.793 10.703 16.953 1 98.62 116 VAL A C 1
ATOM 922 O O . VAL A 1 116 ? -0.283 11.203 15.945 1 98.62 116 VAL A O 1
ATOM 925 N N . CYS A 1 117 ? -0.097 10.398 17.969 1 98.5 117 CYS A N 1
ATOM 926 C CA . CYS A 1 117 ? 1.357 10.289 18 1 98.5 117 CYS A CA 1
ATOM 927 C C . CYS A 1 117 ? 1.804 9.211 18.984 1 98.5 117 CYS A C 1
ATOM 929 O O . CYS A 1 117 ? 0.984 8.656 19.719 1 98.5 117 CYS A O 1
ATOM 931 N N . ALA A 1 118 ? 3.051 8.852 18.906 1 98.31 118 ALA A N 1
ATOM 932 C CA . ALA A 1 118 ? 3.613 7.852 19.797 1 98.31 118 ALA A CA 1
ATOM 933 C C . ALA A 1 118 ? 3.645 8.367 21.234 1 98.31 118 ALA A C 1
ATOM 935 O O . ALA A 1 118 ? 3.574 9.57 21.484 1 98.31 118 ALA A O 1
ATOM 936 N N . SER A 1 119 ? 3.715 7.414 22.125 1 98.25 119 SER A N 1
ATOM 937 C CA . SER A 1 119 ? 3.846 7.727 23.547 1 98.25 119 SER A CA 1
ATOM 938 C C . SER A 1 119 ? 5.273 7.496 24.031 1 98.25 119 SER A C 1
ATOM 940 O O . SER A 1 119 ? 6.023 6.73 23.422 1 98.25 119 SER A O 1
ATOM 942 N N . ASP A 1 120 ? 5.617 8.148 25.125 1 96.44 120 ASP A N 1
ATOM 943 C CA . ASP A 1 120 ? 6.914 7.918 25.75 1 96.44 120 ASP A CA 1
ATOM 944 C C . ASP A 1 120 ? 6.844 6.758 26.75 1 96.44 120 ASP A C 1
ATOM 946 O O . ASP A 1 120 ? 5.859 6.012 26.766 1 96.44 120 ASP A O 1
ATOM 950 N N . GLU A 1 121 ? 7.906 6.52 27.484 1 93.94 121 GLU A N 1
ATOM 951 C CA . GLU A 1 121 ? 8.023 5.398 28.406 1 93.94 121 GLU A CA 1
ATOM 952 C C . GLU A 1 121 ? 6.988 5.496 29.531 1 93.94 121 GLU A C 1
ATOM 954 O O . GLU A 1 121 ? 6.656 4.492 30.156 1 93.94 121 GLU A O 1
ATOM 959 N N . HIS A 1 122 ? 6.449 6.637 29.797 1 95.06 122 HIS A N 1
ATOM 960 C CA . HIS A 1 122 ? 5.469 6.852 30.859 1 95.06 122 HIS A CA 1
ATOM 961 C C . HIS A 1 122 ? 4.047 6.832 30.312 1 95.06 122 HIS A C 1
ATOM 963 O O . HIS A 1 122 ? 3.086 7.043 31.047 1 95.06 122 HIS A O 1
ATOM 969 N N . GLY A 1 123 ? 3.934 6.652 29.031 1 94.38 123 GLY A N 1
ATOM 970 C CA . GLY A 1 123 ? 2.615 6.586 28.406 1 94.38 123 GLY A CA 1
ATOM 971 C C . GLY A 1 123 ? 2.086 7.941 27.984 1 94.38 123 GLY A C 1
ATOM 972 O O . GLY A 1 123 ? 0.915 8.07 27.625 1 94.38 123 GLY A O 1
ATOM 973 N N . GLU A 1 124 ? 2.891 8.922 28.016 1 96.44 124 GLU A N 1
ATOM 974 C CA . GLU A 1 124 ? 2.484 10.273 27.641 1 96.44 124 GLU A CA 1
ATOM 975 C C . GLU A 1 124 ? 2.779 10.539 26.156 1 96.44 124 GLU A C 1
ATOM 977 O O . GLU A 1 124 ? 3.771 10.047 25.625 1 96.44 124 GLU A O 1
ATOM 982 N N . ALA A 1 125 ? 1.963 11.406 25.562 1 97.56 125 ALA A N 1
ATOM 983 C CA . ALA A 1 125 ? 2.123 11.742 24.156 1 97.56 125 ALA A CA 1
ATOM 984 C C . ALA A 1 125 ? 3.461 12.43 23.906 1 97.56 125 ALA A C 1
ATOM 986 O O . ALA A 1 125 ? 3.867 13.312 24.672 1 97.56 125 ALA A O 1
ATOM 987 N N . LEU A 1 126 ? 4.121 12.133 22.828 1 97.31 126 LEU A N 1
ATOM 988 C CA . LEU A 1 126 ? 5.406 12.727 22.484 1 97.31 126 LEU A CA 1
ATOM 989 C C . LEU A 1 126 ? 5.223 14.148 21.953 1 97.31 126 LEU A C 1
ATOM 991 O O . LEU A 1 126 ? 6.137 14.969 22.047 1 97.31 126 LEU A O 1
ATOM 995 N N . PHE A 1 127 ? 4.078 14.336 21.359 1 96.94 127 PHE A N 1
ATOM 996 C CA . PHE A 1 127 ? 3.775 15.641 20.766 1 96.94 127 PHE A CA 1
ATOM 997 C C . PHE A 1 127 ? 2.416 16.141 21.234 1 96.94 127 PHE A C 1
ATOM 999 O O . PHE A 1 127 ? 1.645 15.398 21.844 1 96.94 127 PHE A O 1
ATOM 1006 N N . ASP A 1 128 ? 2.248 17.469 20.953 1 94.38 128 ASP A N 1
ATOM 1007 C CA . ASP A 1 128 ? 0.988 18.125 21.297 1 94.38 128 ASP A CA 1
ATOM 1008 C C . ASP A 1 128 ? 0.529 19.047 20.172 1 94.38 128 ASP A C 1
ATOM 1010 O O . ASP A 1 128 ? 1.353 19.672 19.5 1 94.38 128 ASP A O 1
ATOM 1014 N N . LEU A 1 129 ? -0.765 19.141 20.031 1 93.81 129 LEU A N 1
ATOM 1015 C CA . LEU A 1 129 ? -1.323 19.938 18.938 1 93.81 129 LEU A CA 1
ATOM 1016 C C . LEU A 1 129 ? -1.213 21.422 19.234 1 93.81 129 LEU A C 1
ATOM 1018 O O . LEU A 1 129 ? -1.34 22.25 18.328 1 93.81 129 LEU A O 1
ATOM 1022 N N . VAL A 1 130 ? -0.999 21.812 20.453 1 89.31 130 VAL A N 1
ATOM 1023 C CA . VAL A 1 130 ? -0.956 23.219 20.844 1 89.31 130 VAL A CA 1
ATOM 1024 C C . VAL A 1 130 ? 0.485 23.719 20.812 1 89.31 130 VAL A C 1
ATOM 1026 O O . VAL A 1 130 ? 0.734 24.922 20.938 1 89.31 130 VAL A O 1
ATOM 1029 N N . GLN A 1 131 ? 1.382 22.812 20.531 1 87.38 131 GLN A N 1
ATOM 1030 C CA . GLN A 1 131 ? 2.773 23.25 20.438 1 87.38 131 GLN A CA 1
ATOM 1031 C C . GLN A 1 131 ? 3.01 24.094 19.188 1 87.38 131 GLN A C 1
ATOM 1033 O O . GLN A 1 131 ? 2.312 23.938 18.188 1 87.38 131 GLN A O 1
ATOM 1038 N N . PRO A 1 132 ? 3.912 25.031 19.281 1 83.44 132 PRO A N 1
ATOM 1039 C CA . PRO A 1 132 ? 4.113 25.984 18.203 1 83.44 132 PRO A CA 1
ATOM 1040 C C . PRO A 1 132 ? 4.539 25.328 16.891 1 83.44 132 PRO A C 1
ATOM 1042 O O . PRO A 1 132 ? 4.312 25.891 15.812 1 83.44 132 PRO A O 1
ATOM 1045 N N . HIS A 1 133 ? 5.156 24.125 16.984 1 88.31 133 HIS A N 1
ATOM 1046 C CA . HIS A 1 133 ? 5.594 23.516 15.742 1 88.31 133 HIS A CA 1
ATOM 1047 C C . HIS A 1 133 ? 5.758 22 15.898 1 88.31 133 HIS A C 1
ATOM 1049 O O . HIS A 1 133 ? 6.789 21.531 16.375 1 88.31 133 HIS A O 1
ATOM 1055 N N . PHE A 1 134 ? 4.715 21.312 15.523 1 93.19 134 PHE A N 1
ATOM 1056 C CA . PHE A 1 134 ? 4.875 19.875 15.578 1 93.19 134 PHE A CA 1
ATOM 1057 C C . PHE A 1 134 ? 5.094 19.297 14.18 1 93.19 134 PHE A C 1
ATOM 1059 O O . PHE A 1 134 ? 4.594 19.844 13.195 1 93.19 134 PHE A O 1
ATOM 1066 N N . PRO A 1 135 ? 5.891 18.219 14.07 1 94.88 135 PRO A N 1
ATOM 1067 C CA . PRO A 1 135 ? 6.039 17.547 12.781 1 94.88 135 PRO A CA 1
ATOM 1068 C C . PRO A 1 135 ? 4.762 16.828 12.336 1 94.88 135 PRO A C 1
ATOM 1070 O O . PRO A 1 135 ? 4.203 16.031 13.086 1 94.88 135 PRO A O 1
ATOM 1073 N N . LEU A 1 136 ? 4.34 17.156 11.172 1 96.12 136 LEU A N 1
ATOM 1074 C CA . LEU A 1 136 ? 3.127 16.578 10.609 1 96.12 136 LEU A CA 1
ATOM 1075 C C . LEU A 1 136 ? 3.467 15.461 9.633 1 96.12 136 LEU A C 1
ATOM 1077 O O . LEU A 1 136 ? 4.277 15.641 8.727 1 96.12 136 LEU A O 1
ATOM 1081 N N . LEU A 1 137 ? 2.959 14.297 9.891 1 96.75 137 LEU A N 1
ATOM 1082 C CA . LEU A 1 137 ? 2.932 13.195 8.93 1 96.75 137 LEU A CA 1
ATOM 1083 C C . LEU A 1 137 ? 1.645 13.219 8.117 1 96.75 137 LEU A C 1
ATOM 1085 O O . LEU A 1 137 ? 0.577 12.867 8.617 1 96.75 137 LEU A O 1
ATOM 1089 N N . ASN A 1 138 ? 1.757 13.633 6.895 1 96 138 ASN A N 1
ATOM 1090 C CA . ASN A 1 138 ? 0.564 13.93 6.109 1 96 138 ASN A CA 1
ATOM 1091 C C . ASN A 1 138 ? 0.39 12.938 4.957 1 96 138 ASN A C 1
ATOM 1093 O O . ASN A 1 138 ? 1.302 12.172 4.652 1 96 138 ASN A O 1
ATOM 1097 N N . TYR A 1 139 ? -0.791 12.984 4.43 1 95.38 139 TYR A N 1
ATOM 1098 C CA . TYR A 1 139 ? -1.078 12.227 3.221 1 95.38 139 TYR A CA 1
ATOM 1099 C C . TYR A 1 139 ? -0.786 13.047 1.974 1 95.38 139 TYR A C 1
ATOM 1101 O O . TYR A 1 139 ? -0.814 14.281 2.018 1 95.38 139 TYR A O 1
ATOM 1109 N N . SER A 1 140 ? -0.536 12.273 0.954 1 92.06 140 SER A N 1
ATOM 1110 C CA . SER A 1 140 ? -0.367 12.953 -0.328 1 92.06 140 SER A CA 1
ATOM 1111 C C . SER A 1 140 ? -1.664 13.617 -0.775 1 92.06 140 SER A C 1
ATOM 1113 O O . SER A 1 140 ? -2.754 13.195 -0.376 1 92.06 140 SER A O 1
ATOM 1115 N N . ARG A 1 141 ? -1.562 14.609 -1.637 1 84.12 141 ARG A N 1
ATOM 1116 C CA . ARG A 1 141 ? -2.699 15.406 -2.082 1 84.12 141 ARG A CA 1
ATOM 1117 C C . ARG A 1 141 ? -3.656 14.57 -2.926 1 84.12 141 ARG A C 1
ATOM 1119 O O . ARG A 1 141 ? -4.859 14.844 -2.965 1 84.12 141 ARG A O 1
ATOM 1126 N N . ASN A 1 142 ? -3.105 13.516 -3.537 1 85.25 142 ASN A N 1
ATOM 1127 C CA . ASN A 1 142 ? -3.932 12.711 -4.43 1 85.25 142 ASN A CA 1
ATOM 1128 C C . ASN A 1 142 ? -4.605 11.562 -3.682 1 85.25 142 ASN A C 1
ATOM 1130 O O . ASN A 1 142 ? -5.297 10.742 -4.285 1 85.25 142 ASN A O 1
ATOM 1134 N N . SER A 1 143 ? -4.402 11.578 -2.438 1 89.5 143 SER A N 1
ATOM 1135 C CA . SER A 1 143 ? -5.066 10.555 -1.63 1 89.5 143 SER A CA 1
ATOM 1136 C C . SER A 1 143 ? -6.398 11.062 -1.087 1 89.5 143 SER A C 1
ATOM 1138 O O . SER A 1 143 ? -6.598 12.273 -0.947 1 89.5 143 SER A O 1
ATOM 1140 N N . TYR A 1 144 ? -7.297 10.156 -0.792 1 86.62 144 TYR A N 1
ATOM 1141 C CA . TYR A 1 144 ? -8.594 10.5 -0.216 1 86.62 144 TYR A CA 1
ATOM 1142 C C . TYR A 1 144 ? -8.43 11.148 1.15 1 86.62 144 TYR A C 1
ATOM 1144 O O . TYR A 1 144 ? -8.984 12.219 1.404 1 86.62 144 TYR A O 1
ATOM 1152 N N . MET A 1 145 ? -7.594 10.625 1.935 1 91.19 145 MET A N 1
ATOM 1153 C CA . MET A 1 145 ? -7.391 11.117 3.295 1 91.19 145 MET A CA 1
ATOM 1154 C C . MET A 1 145 ? -6.68 12.469 3.283 1 91.19 145 MET A C 1
ATOM 1156 O O . MET A 1 145 ? -6.965 13.328 4.117 1 91.19 145 MET A O 1
ATOM 1160 N N . GLY A 1 146 ? -5.82 12.562 2.383 1 91.56 146 GLY A N 1
ATOM 1161 C CA . GLY A 1 146 ? -5.121 13.828 2.262 1 91.56 146 GLY A CA 1
ATOM 1162 C C . GLY A 1 146 ? -6.047 15 2.012 1 91.56 146 GLY A C 1
ATOM 1163 O O . GLY A 1 146 ? -5.871 16.078 2.594 1 91.56 146 GLY A O 1
ATOM 1164 N N . ARG A 1 147 ? -7.02 14.805 1.185 1 87.12 147 ARG A N 1
ATOM 1165 C CA . ARG A 1 147 ? -7.988 15.852 0.89 1 87.12 147 ARG A CA 1
ATOM 1166 C C . ARG A 1 147 ? -8.766 16.25 2.141 1 87.12 147 ARG A C 1
ATOM 1168 O O . ARG A 1 147 ? -8.992 17.438 2.393 1 87.12 147 ARG A O 1
ATOM 1175 N N . LEU A 1 148 ? -9.117 15.297 2.934 1 89.06 148 LEU A N 1
ATOM 1176 C CA . LEU A 1 148 ? -9.875 15.547 4.152 1 89.06 148 LEU A CA 1
ATOM 1177 C C . LEU A 1 148 ? -9.023 16.25 5.191 1 89.06 148 LEU A C 1
ATOM 1179 O O . LEU A 1 148 ? -9.469 17.234 5.801 1 89.06 148 LEU A O 1
ATOM 1183 N N . ILE A 1 149 ? -7.848 15.828 5.348 1 92.69 149 ILE A N 1
ATOM 1184 C CA . ILE A 1 149 ? -6.957 16.359 6.379 1 92.69 149 ILE A CA 1
ATOM 1185 C C . ILE A 1 149 ? -6.551 17.781 6.023 1 92.69 149 ILE A C 1
ATOM 1187 O O . ILE A 1 149 ? -6.543 18.672 6.887 1 92.69 149 ILE A O 1
ATOM 1191 N N . ASN A 1 150 ? -6.238 17.969 4.773 1 89.94 150 ASN A N 1
ATOM 1192 C CA . ASN A 1 150 ? -5.824 19.297 4.348 1 89.94 150 ASN A CA 1
ATOM 1193 C C . ASN A 1 150 ? -6.945 20.328 4.531 1 89.94 150 ASN A C 1
ATOM 1195 O O . ASN A 1 150 ? -6.691 21.469 4.883 1 89.94 150 ASN A O 1
ATOM 1199 N N . ARG A 1 151 ? -8.148 19.938 4.266 1 87.69 151 ARG A N 1
ATOM 1200 C CA . ARG A 1 151 ? -9.289 20.797 4.527 1 87.69 151 ARG A CA 1
ATOM 1201 C C . ARG A 1 151 ? -9.391 21.141 6.012 1 87.69 151 ARG A C 1
ATOM 1203 O O . ARG A 1 151 ? -9.625 22.297 6.371 1 87.69 151 ARG A O 1
ATOM 1210 N N . THR A 1 152 ? -9.219 20.188 6.832 1 89.44 152 THR A N 1
ATOM 1211 C CA . THR A 1 152 ? -9.281 20.375 8.281 1 89.44 152 THR A CA 1
ATOM 1212 C C . THR A 1 152 ? -8.156 21.297 8.742 1 89.44 152 THR A C 1
ATOM 1214 O O . THR A 1 152 ? -8.383 22.188 9.562 1 89.44 152 THR A O 1
ATOM 1217 N N . LEU A 1 153 ? -6.973 21.094 8.227 1 88.31 153 LEU A N 1
ATOM 1218 C CA . LEU A 1 153 ? -5.824 21.906 8.602 1 88.31 153 LEU A CA 1
ATOM 1219 C C . LEU A 1 153 ? -6.031 23.359 8.188 1 88.31 153 LEU A C 1
ATOM 1221 O O . LEU A 1 153 ? -5.598 24.281 8.883 1 88.31 153 LEU A O 1
ATOM 1225 N N . THR A 1 154 ? -6.641 23.516 7.059 1 86.25 154 THR A N 1
ATOM 1226 C CA . THR A 1 154 ? -6.922 24.859 6.574 1 86.25 154 THR A CA 1
ATOM 1227 C C . THR A 1 154 ? -7.949 25.547 7.461 1 86.25 154 THR A C 1
ATOM 1229 O O . THR A 1 154 ? -7.855 26.75 7.711 1 86.25 154 THR A O 1
ATOM 1232 N N . ARG A 1 155 ? -8.922 24.891 7.953 1 88 155 ARG A N 1
ATOM 1233 C CA . ARG A 1 155 ? -9.992 25.422 8.797 1 88 155 ARG A CA 1
ATOM 1234 C C . ARG A 1 155 ? -9.461 25.766 10.18 1 88 155 ARG A C 1
ATOM 1236 O O . ARG A 1 155 ? -10 26.656 10.852 1 88 155 ARG A O 1
ATOM 1243 N N . HIS A 1 156 ? -8.461 25.031 10.531 1 90.19 156 HIS A N 1
ATOM 1244 C CA . HIS A 1 156 ? -7.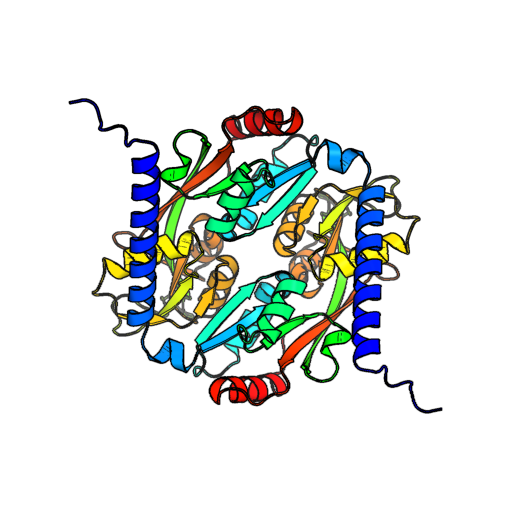879 25.25 11.852 1 90.19 156 HIS A CA 1
ATOM 1245 C C . HIS A 1 156 ? -6.504 25.906 11.75 1 90.19 156 HIS A C 1
ATOM 1247 O O . HIS A 1 156 ? -5.488 25.281 12.047 1 90.19 156 HIS A O 1
ATOM 1253 N N . SER A 1 157 ? -6.48 27.156 11.539 1 86.06 157 SER A N 1
ATOM 1254 C CA . SER A 1 157 ? -5.27 27.906 11.242 1 86.06 157 SER A CA 1
ATOM 1255 C C . SER A 1 157 ? -4.426 28.109 12.5 1 86.06 157 SER A C 1
ATOM 1257 O O . SER A 1 157 ? -3.27 28.531 12.414 1 86.06 157 SER A O 1
ATOM 1259 N N . GLU A 1 158 ? -5.027 27.828 13.586 1 88 158 GLU A N 1
ATOM 1260 C CA . GLU A 1 158 ? -4.285 27.969 14.828 1 88 158 GLU A CA 1
ATOM 1261 C C . GLU A 1 158 ? -3.225 26.891 14.984 1 88 158 GLU A C 1
ATOM 1263 O O . GLU A 1 158 ? -2.295 27.031 15.781 1 88 158 GLU A O 1
ATOM 1268 N N . LEU A 1 159 ? -3.416 25.797 14.266 1 89.62 159 LEU A N 1
ATOM 1269 C CA . LEU A 1 159 ? -2.426 24.719 14.305 1 89.62 159 LEU A CA 1
ATOM 1270 C C . LEU A 1 159 ? -1.14 25.141 13.602 1 89.62 159 LEU A C 1
ATOM 1272 O O . LEU A 1 159 ? -1.183 25.688 12.492 1 89.62 159 LEU A O 1
ATOM 1276 N N . SER A 1 160 ? -0.072 25.016 14.328 1 89.94 160 SER A N 1
ATOM 1277 C CA . SER A 1 160 ? 1.244 25.297 13.766 1 89.94 160 SER A CA 1
ATOM 1278 C C . SER A 1 160 ? 2.062 24.016 13.602 1 89.94 160 SER A C 1
ATOM 1280 O O . SER A 1 160 ? 2.332 23.312 14.586 1 89.94 160 SER A O 1
ATOM 1282 N N . PHE A 1 161 ? 2.367 23.719 12.344 1 92 161 PHE A N 1
ATOM 1283 C CA . PHE A 1 161 ? 3.066 22.469 12.07 1 92 161 PHE A CA 1
ATOM 1284 C C . PHE A 1 161 ? 4.078 22.656 10.945 1 92 161 PHE A C 1
ATOM 1286 O O . PHE A 1 161 ? 4.082 23.672 10.266 1 92 161 PHE A O 1
ATOM 1293 N N . SER A 1 162 ? 5.027 21.75 10.898 1 91.88 162 SER A N 1
ATOM 1294 C CA . SER A 1 162 ? 5.914 21.547 9.758 1 91.88 162 SER A CA 1
ATOM 1295 C C . SER A 1 162 ? 5.773 20.141 9.18 1 91.88 162 SER A C 1
ATOM 1297 O O . SER A 1 162 ? 5.918 19.156 9.906 1 91.88 162 SER A O 1
ATOM 1299 N N . THR A 1 163 ? 5.516 20.125 7.914 1 93.25 163 THR A N 1
ATOM 1300 C CA . THR A 1 163 ? 5.371 18.812 7.289 1 93.25 163 THR A CA 1
ATOM 1301 C C . THR A 1 163 ? 6.703 18.078 7.277 1 93.25 163 THR A C 1
ATOM 1303 O O . THR A 1 163 ? 7.727 18.625 6.875 1 93.25 163 THR A O 1
ATOM 1306 N N . PHE A 1 164 ? 6.652 16.844 7.746 1 94.88 164 PHE A N 1
ATOM 1307 C CA . PHE A 1 164 ? 7.867 16.047 7.855 1 94.88 164 PHE A CA 1
ATOM 1308 C C . PHE A 1 164 ? 7.844 14.883 6.875 1 94.88 164 PHE A C 1
ATOM 1310 O O . PHE A 1 164 ? 8.875 14.523 6.309 1 94.88 164 PHE A O 1
ATOM 1317 N N . PHE A 1 165 ? 6.73 14.344 6.711 1 95.94 165 PHE A N 1
ATOM 1318 C CA . PHE A 1 165 ? 6.57 13.109 5.957 1 95.94 165 PHE A CA 1
ATOM 1319 C C . PHE A 1 165 ? 5.25 13.102 5.195 1 95.94 165 PHE A C 1
ATOM 1321 O O . PHE A 1 165 ? 4.207 13.445 5.754 1 95.94 165 PHE A O 1
ATOM 1328 N N . VAL A 1 166 ? 5.312 12.664 3.865 1 95.81 166 VAL A N 1
ATOM 1329 C CA . VAL A 1 166 ? 4.098 12.609 3.055 1 95.81 166 VAL A CA 1
ATOM 1330 C C . VAL A 1 166 ? 4.023 11.266 2.324 1 95.81 166 VAL A C 1
ATOM 1332 O O . VAL A 1 166 ? 4.996 10.836 1.706 1 95.81 166 VAL A O 1
ATOM 1335 N N . SER A 1 167 ? 2.875 10.602 2.41 1 96.06 167 SER A N 1
ATOM 1336 C CA . SER A 1 167 ? 2.588 9.367 1.681 1 96.06 167 SER A CA 1
ATOM 1337 C C . SER A 1 167 ? 1.085 9.133 1.567 1 96.06 167 SER A C 1
ATOM 1339 O O . SER A 1 167 ? 0.305 9.672 2.355 1 96.06 167 SER A O 1
ATOM 1341 N N . SER A 1 168 ? 0.72 8.328 0.588 1 94.31 168 SER A N 1
ATOM 1342 C CA . SER A 1 168 ? -0.688 7.973 0.451 1 94.31 168 SER A CA 1
ATOM 1343 C C . SER A 1 168 ? -1.035 6.758 1.305 1 94.31 168 SER A C 1
ATOM 1345 O O . SER A 1 168 ? -2.205 6.391 1.426 1 94.31 168 SER A O 1
ATOM 1347 N N . MET A 1 169 ? -0.071 6.152 1.897 1 94.25 169 MET A N 1
ATOM 1348 C CA . MET A 1 169 ? -0.273 4.875 2.574 1 94.25 169 MET A CA 1
ATOM 1349 C C . MET A 1 169 ? -0.438 5.074 4.078 1 94.25 169 MET A C 1
ATOM 1351 O O . MET A 1 169 ? 0.536 5.34 4.781 1 94.25 169 MET A O 1
ATOM 1355 N N . SER A 1 170 ? -1.63 4.773 4.555 1 96.06 170 SER A N 1
ATOM 1356 C CA . SER A 1 170 ? -1.937 4.941 5.973 1 96.06 170 SER A CA 1
ATOM 1357 C C . SER A 1 170 ? -1.019 4.09 6.84 1 96.06 170 SER A C 1
ATOM 1359 O O . SER A 1 170 ? -0.555 4.539 7.891 1 96.06 170 SER A O 1
ATOM 1361 N N . GLU A 1 171 ? -0.759 2.91 6.391 1 95.12 171 GLU A N 1
ATOM 1362 C CA . GLU A 1 171 ? 0.065 2.004 7.188 1 95.12 171 GLU A CA 1
ATOM 1363 C C . GLU A 1 171 ? 1.491 2.531 7.324 1 95.12 171 GLU A C 1
ATOM 1365 O O . GLU A 1 171 ? 2.129 2.348 8.359 1 95.12 171 GLU A O 1
ATOM 1370 N N . LEU A 1 172 ? 1.959 3.1 6.27 1 96 172 LEU A N 1
ATOM 1371 C CA . LEU A 1 172 ? 3.287 3.701 6.332 1 96 172 LEU A CA 1
ATOM 1372 C C . LEU A 1 172 ? 3.307 4.875 7.305 1 96 172 LEU A C 1
ATOM 1374 O O . LEU A 1 172 ? 4.211 4.98 8.141 1 96 172 LEU A O 1
ATOM 1378 N N . LEU A 1 173 ? 2.314 5.746 7.254 1 97.62 173 LEU A N 1
ATOM 1379 C CA . LEU A 1 173 ? 2.199 6.859 8.188 1 97.62 173 LEU A CA 1
ATOM 1380 C C . LEU A 1 173 ? 2.117 6.352 9.625 1 97.62 173 LEU A C 1
ATOM 1382 O O . LEU A 1 173 ? 2.723 6.93 10.531 1 97.62 173 LEU A O 1
ATOM 1386 N N . LYS A 1 174 ? 1.393 5.312 9.82 1 97.38 174 LYS A N 1
ATOM 1387 C CA . LYS A 1 174 ? 1.267 4.711 11.141 1 97.38 174 LYS A CA 1
ATOM 1388 C C . LYS A 1 174 ? 2.629 4.293 11.688 1 97.38 174 LYS A C 1
ATOM 1390 O O . LYS A 1 174 ? 2.961 4.594 12.836 1 97.38 174 LYS A O 1
ATOM 1395 N N . GLN A 1 175 ? 3.43 3.652 10.867 1 95.75 175 GLN A N 1
ATOM 1396 C CA . GLN A 1 175 ? 4.738 3.178 11.305 1 95.75 175 GLN A CA 1
ATOM 1397 C C . GLN A 1 175 ? 5.652 4.344 11.672 1 95.75 175 GLN A C 1
ATOM 1399 O O . GLN A 1 175 ? 6.344 4.305 12.688 1 95.75 175 GLN A O 1
ATOM 1404 N N . VAL A 1 176 ? 5.645 5.324 10.836 1 96.38 176 VAL A N 1
ATOM 1405 C CA . VAL A 1 176 ? 6.492 6.492 11.07 1 96.38 176 VAL A CA 1
ATOM 1406 C C . VAL A 1 176 ? 6.043 7.211 12.336 1 96.38 176 VAL A C 1
ATOM 1408 O O . VAL A 1 176 ? 6.871 7.711 13.102 1 96.38 176 VAL A O 1
ATOM 1411 N N . ALA A 1 177 ? 4.703 7.242 12.594 1 97.81 177 ALA A N 1
ATOM 1412 C CA . ALA A 1 177 ? 4.184 7.812 13.828 1 97.81 177 ALA A CA 1
ATOM 1413 C C . ALA A 1 177 ? 4.617 6.992 15.039 1 97.81 177 ALA A C 1
ATOM 1415 O O . ALA A 1 177 ? 5.035 7.551 16.062 1 97.81 177 ALA A O 1
ATOM 1416 N N . LEU A 1 178 ? 4.535 5.68 14.938 1 97 178 LEU A N 1
ATOM 1417 C CA . LEU A 1 178 ? 4.926 4.773 16 1 97 178 LEU A CA 1
ATOM 1418 C C . LEU A 1 178 ? 6.395 4.961 16.375 1 97 178 LEU A C 1
ATOM 1420 O O . LEU A 1 178 ? 6.777 4.785 17.531 1 97 178 LEU A O 1
ATOM 1424 N N . ASP A 1 179 ? 7.156 5.367 15.383 1 94.75 179 ASP A N 1
ATOM 1425 C CA . ASP A 1 179 ? 8.586 5.582 15.578 1 94.75 179 ASP A CA 1
ATOM 1426 C C . ASP A 1 179 ? 8.852 6.945 16.219 1 94.75 179 ASP A C 1
ATOM 1428 O O . ASP A 1 179 ? 10.008 7.332 16.406 1 94.75 179 ASP A O 1
ATOM 1432 N N . GLY A 1 180 ? 7.785 7.66 16.453 1 95.88 180 GLY A N 1
ATOM 1433 C CA . GLY A 1 180 ? 7.891 8.906 17.203 1 95.88 180 GLY A CA 1
ATOM 1434 C C . GLY A 1 180 ? 8.281 10.086 16.344 1 95.88 180 GLY A C 1
ATOM 1435 O O . GLY A 1 180 ? 8.906 11.039 16.828 1 95.88 180 GLY A O 1
ATOM 1436 N N . CYS A 1 181 ? 7.883 10.039 15.078 1 95.56 181 CYS A N 1
ATOM 1437 C CA . CYS A 1 181 ? 8.406 11.047 14.156 1 95.56 181 CYS A CA 1
ATOM 1438 C C . CYS A 1 181 ? 7.453 12.227 14.031 1 95.56 181 CYS A C 1
ATOM 1440 O O . CYS A 1 181 ? 7.797 13.242 13.43 1 95.56 181 CYS A O 1
ATOM 1442 N N . GLY A 1 182 ? 6.23 12.07 14.539 1 96.56 182 GLY A N 1
ATOM 1443 C CA . GLY A 1 182 ? 5.301 13.188 14.422 1 96.56 182 GLY A CA 1
ATOM 1444 C C . GLY A 1 182 ? 3.865 12.789 14.719 1 96.56 182 GLY A C 1
ATOM 1445 O O . GLY A 1 182 ? 3.611 11.742 15.312 1 96.56 182 GLY A O 1
ATOM 1446 N N . ILE A 1 183 ? 2.971 13.742 14.328 1 97.69 183 ILE A N 1
ATOM 1447 C CA . ILE A 1 183 ? 1.533 13.547 14.484 1 97.69 183 ILE A CA 1
ATOM 1448 C C . ILE A 1 183 ? 0.913 13.172 13.141 1 97.69 183 ILE A C 1
ATOM 1450 O O . ILE A 1 183 ? 1.232 13.773 12.109 1 97.69 183 ILE A O 1
ATOM 1454 N N . ALA A 1 184 ? 0.113 12.156 13.109 1 98.19 184 ALA A N 1
ATOM 1455 C CA . ALA A 1 184 ? -0.625 11.727 11.922 1 98.19 184 ALA A CA 1
ATOM 1456 C C . ALA A 1 184 ? -2.113 11.586 12.227 1 98.19 184 ALA A C 1
ATOM 1458 O O . ALA A 1 184 ? -2.494 11.203 13.336 1 98.19 184 ALA A O 1
ATOM 1459 N N . TRP A 1 185 ? -2.961 11.984 11.312 1 98.12 185 TRP A N 1
ATOM 1460 C CA . TRP A 1 185 ? -4.359 11.578 11.367 1 98.12 185 TRP A CA 1
ATOM 1461 C C . TRP A 1 185 ? -4.543 10.188 10.781 1 98.12 185 TRP A C 1
ATOM 1463 O O . TRP A 1 185 ? -4.27 9.961 9.602 1 98.12 185 TRP A O 1
ATOM 1473 N N . LEU A 1 186 ? -4.992 9.25 11.578 1 98.12 186 LEU A N 1
ATOM 1474 C CA . LEU A 1 186 ? -5.117 7.859 11.148 1 98.12 186 LEU A CA 1
ATOM 1475 C C . LEU A 1 186 ? -6.523 7.332 11.422 1 98.12 186 LEU A C 1
ATOM 1477 O O . LEU A 1 186 ? -7.152 7.711 12.414 1 98.12 186 LEU A O 1
ATOM 1481 N N . PRO A 1 187 ? -6.965 6.484 10.484 1 97.06 187 PRO A N 1
ATOM 1482 C CA . PRO A 1 187 ? -8.297 5.918 10.711 1 97.06 187 PRO A CA 1
ATOM 1483 C C . PRO A 1 187 ? -8.344 5.012 11.938 1 97.06 187 PRO A C 1
ATOM 1485 O O . PRO A 1 187 ? -7.441 4.195 12.148 1 97.06 187 PRO A O 1
ATOM 1488 N N . GLU A 1 188 ? -9.406 5.094 12.688 1 95.75 188 GLU A N 1
ATOM 1489 C CA . GLU A 1 188 ? -9.602 4.332 13.914 1 95.75 188 GL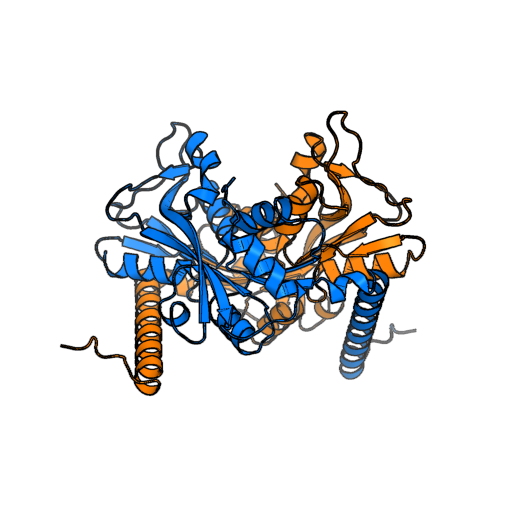U A CA 1
ATOM 1490 C C . GLU A 1 188 ? -9.453 2.834 13.672 1 95.75 188 GLU A C 1
ATOM 1492 O O . GLU A 1 188 ? -8.82 2.129 14.453 1 95.75 188 GLU A O 1
ATOM 1497 N N . TYR A 1 189 ? -9.961 2.35 12.609 1 94.19 189 TYR A N 1
ATOM 1498 C CA . TYR A 1 189 ? -10 0.918 12.336 1 94.19 189 TYR A CA 1
ATOM 1499 C C . TYR A 1 189 ? -8.602 0.369 12.094 1 94.19 189 TYR A C 1
ATOM 1501 O O . TYR A 1 189 ? -8.383 -0.845 12.133 1 94.19 189 TYR A O 1
ATOM 1509 N N . ALA A 1 190 ? -7.66 1.256 11.82 1 94.31 190 ALA A N 1
ATOM 1510 C CA . ALA A 1 190 ? -6.309 0.803 11.508 1 94.31 190 ALA A CA 1
ATOM 1511 C C . ALA A 1 190 ? -5.395 0.917 12.727 1 94.31 190 ALA A C 1
ATOM 1513 O O . ALA A 1 190 ? -4.242 0.488 12.688 1 94.31 190 ALA A O 1
ATOM 1514 N N . ILE A 1 191 ? -5.836 1.482 13.891 1 96.62 191 ILE A N 1
ATOM 1515 C CA . ILE A 1 191 ? -4.887 1.773 14.961 1 96.62 191 ILE A CA 1
ATOM 1516 C C . ILE A 1 191 ? -5.469 1.338 16.297 1 96.62 191 ILE A C 1
ATOM 1518 O O . ILE A 1 191 ? -5 1.769 17.359 1 96.62 191 ILE A O 1
ATOM 1522 N N . GLN A 1 192 ? -6.457 0.503 16.297 1 94.75 192 GLN A N 1
ATOM 1523 C CA . GLN A 1 192 ? -7.109 0.08 17.531 1 94.75 192 GLN A CA 1
ATOM 1524 C C . GLN A 1 192 ? -6.125 -0.611 18.469 1 94.75 192 GLN A C 1
ATOM 1526 O O . GLN A 1 192 ? -6.082 -0.312 19.672 1 94.75 192 GLN A O 1
ATOM 1531 N N . GLN A 1 193 ? -5.363 -1.504 17.969 1 93.69 193 GLN A N 1
ATOM 1532 C CA . GLN A 1 193 ? -4.402 -2.246 18.781 1 93.69 193 GLN A CA 1
ATOM 1533 C C . GLN A 1 193 ? -3.352 -1.315 19.375 1 93.69 193 GLN A C 1
ATOM 1535 O O . GLN A 1 193 ? -2.99 -1.451 20.547 1 93.69 193 GLN A O 1
ATOM 1540 N N . GLU A 1 194 ? -2.875 -0.389 18.562 1 96.94 194 GLU A N 1
ATOM 1541 C CA . GLU A 1 194 ? -1.824 0.524 19 1 96.94 194 GLU A CA 1
ATOM 1542 C C . GLU A 1 194 ? -2.338 1.483 20.078 1 96.94 194 GLU A C 1
ATOM 1544 O O . GLU A 1 194 ? -1.59 1.881 20.969 1 96.94 194 GLU A O 1
ATOM 1549 N N . ILE A 1 195 ? -3.629 1.823 20 1 96.12 195 ILE A N 1
ATOM 1550 C CA . ILE A 1 195 ? -4.238 2.674 21.016 1 96.12 195 ILE A CA 1
ATOM 1551 C C . ILE A 1 195 ? -4.41 1.886 22.312 1 96.12 195 ILE A C 1
ATOM 1553 O O . ILE A 1 195 ? -4.062 2.371 23.391 1 96.12 195 ILE A O 1
ATOM 1557 N N . ARG A 1 196 ? -4.84 0.656 22.219 1 95.75 196 ARG A N 1
ATOM 1558 C CA . ARG A 1 196 ? -5.074 -0.199 23.375 1 95.75 196 ARG A CA 1
ATOM 1559 C C . ARG A 1 196 ? -3.773 -0.503 24.109 1 95.75 196 ARG A C 1
ATOM 1561 O O . ARG A 1 196 ? -3.734 -0.52 25.328 1 95.75 196 ARG A O 1
ATOM 1568 N N . SER A 1 197 ? -2.754 -0.729 23.359 1 96 197 SER A N 1
ATOM 1569 C CA . SER A 1 197 ? -1.465 -1.076 23.953 1 96 197 SER A CA 1
ATOM 1570 C C . SER A 1 197 ? -0.73 0.165 24.438 1 96 197 SER A C 1
ATOM 1572 O O . SER A 1 197 ? 0.333 0.06 25.062 1 96 197 SER A O 1
ATOM 1574 N N . GLY A 1 198 ? -1.225 1.275 24.094 1 96.62 198 GLY A N 1
ATOM 1575 C CA . GLY A 1 198 ? -0.636 2.521 24.562 1 96.62 198 GLY A CA 1
ATOM 1576 C C . GLY A 1 198 ? 0.514 3 23.688 1 96.62 198 GLY A C 1
ATOM 1577 O O . GLY A 1 198 ? 1.206 3.957 24.047 1 96.62 198 GLY A O 1
ATOM 1578 N N . GLN A 1 199 ? 0.741 2.395 22.578 1 97.5 199 GLN A N 1
ATOM 1579 C CA . GLN A 1 199 ? 1.826 2.787 21.688 1 97.5 199 GLN A CA 1
ATOM 1580 C C . GLN A 1 199 ? 1.5 4.094 20.969 1 97.5 199 GLN A C 1
ATOM 1582 O O . GLN A 1 199 ? 2.402 4.855 20.609 1 97.5 199 GLN A O 1
ATOM 1587 N N . LEU A 1 200 ? 0.177 4.27 20.703 1 98.25 200 LEU A N 1
ATOM 1588 C CA . LEU A 1 200 ? -0.316 5.52 20.141 1 98.25 200 LEU A CA 1
ATOM 1589 C C . LEU A 1 200 ? -1.281 6.211 21.094 1 98.25 200 LEU A C 1
ATOM 1591 O O . LEU A 1 200 ? -2.088 5.551 21.75 1 98.25 200 LEU A O 1
ATOM 1595 N N . VAL A 1 201 ? -1.202 7.508 21.141 1 98.25 201 VAL A N 1
ATOM 1596 C CA . VAL A 1 201 ? -2.074 8.328 21.984 1 98.25 201 VAL A CA 1
ATOM 1597 C C . VAL A 1 201 ? -2.922 9.242 21.094 1 98.25 201 VAL A C 1
ATOM 1599 O O . VAL A 1 201 ? -2.4 9.906 20.188 1 98.25 201 VAL A O 1
ATOM 1602 N N . VAL A 1 202 ? -4.195 9.273 21.375 1 97.88 202 VAL A N 1
ATOM 1603 C CA . VAL A 1 202 ? -5.105 10.18 20.688 1 97.88 202 VAL A CA 1
ATOM 1604 C C . VAL A 1 202 ? -4.992 11.578 21.297 1 97.88 202 VAL A C 1
ATOM 1606 O O . VAL A 1 202 ? -5.195 11.758 22.5 1 97.88 202 VAL A O 1
ATOM 1609 N N . LEU A 1 203 ? -4.73 12.578 20.469 1 97 203 LEU A N 1
ATOM 1610 C CA . LEU A 1 203 ? -4.398 13.906 20.953 1 97 203 LEU A CA 1
ATOM 1611 C C . LEU A 1 203 ? -5.648 14.773 21.062 1 97 203 LEU A C 1
ATOM 1613 O O . LEU A 1 203 ? -5.645 15.789 21.781 1 97 203 LEU A O 1
ATOM 1617 N N . ASN A 1 204 ? -6.633 14.469 20.297 1 88.12 204 ASN A N 1
ATOM 1618 C CA . ASN A 1 204 ? -7.902 15.188 20.266 1 88.12 204 ASN A CA 1
ATOM 1619 C C . ASN A 1 204 ? -9.062 14.25 19.922 1 88.12 204 ASN A C 1
ATOM 1621 O O . ASN A 1 204 ? -8.961 13.445 19.016 1 88.12 204 ASN A O 1
ATOM 1625 N N . ARG A 1 205 ? -10.117 14.461 20.656 1 86.81 205 ARG A N 1
ATOM 1626 C CA . ARG A 1 205 ? -11.258 13.578 20.453 1 86.81 205 ARG A CA 1
ATOM 1627 C C . ARG A 1 205 ? -12.5 14.367 20.062 1 86.81 205 ARG A C 1
ATOM 1629 O O . ARG A 1 205 ? -13.609 13.836 20.062 1 86.81 205 ARG A O 1
ATOM 1636 N N . ASP A 1 206 ? -12.219 15.523 19.609 1 91.19 206 ASP A N 1
ATOM 1637 C CA . ASP A 1 206 ? -13.383 16.375 19.359 1 91.19 206 ASP A CA 1
ATOM 1638 C C . ASP A 1 206 ? -13.242 17.109 18.031 1 91.19 206 ASP A C 1
ATOM 1640 O O . ASP A 1 206 ? -13.562 16.578 16.969 1 91.19 206 ASP A O 1
ATOM 1644 N N . GLU A 1 207 ? -12.703 18.375 18.109 1 90.06 207 GLU A N 1
ATOM 1645 C CA . GLU A 1 207 ? -12.773 19.297 16.969 1 90.06 207 GLU A CA 1
ATOM 1646 C C . GLU A 1 207 ? -11.867 18.828 15.836 1 90.06 207 GLU A C 1
ATOM 1648 O O . GLU A 1 207 ? -12.109 19.156 14.672 1 90.06 207 GLU A O 1
ATOM 1653 N N . LEU A 1 208 ? -10.883 18.109 16.219 1 94.12 208 LEU A N 1
ATOM 1654 C CA . LEU A 1 208 ? -9.898 17.766 15.195 1 94.12 208 LEU A CA 1
ATOM 1655 C C . LEU A 1 208 ? -10.102 16.328 14.711 1 94.12 208 LEU A C 1
ATOM 1657 O O . LEU A 1 208 ? -9.32 15.828 13.906 1 94.12 208 LEU A O 1
ATOM 1661 N N . VAL A 1 209 ? -11.172 15.695 15.227 1 96.31 209 VAL A N 1
ATOM 1662 C CA . VAL A 1 209 ? -11.586 14.391 14.719 1 96.31 209 VAL A CA 1
ATOM 1663 C C . VAL A 1 209 ? -12.32 14.57 13.391 1 96.31 209 VAL A C 1
ATOM 1665 O O . VAL A 1 209 ? -13.133 15.477 13.234 1 96.31 209 VAL A O 1
ATOM 1668 N N . ILE A 1 210 ? -12 13.742 12.398 1 96.56 210 ILE A N 1
ATOM 1669 C CA . ILE A 1 210 ? -12.609 13.836 11.078 1 96.56 210 ILE A CA 1
ATOM 1670 C C . ILE A 1 210 ? -13.461 12.594 10.812 1 96.56 210 ILE A C 1
ATOM 1672 O O . ILE A 1 210 ? -12.93 11.484 10.688 1 96.56 210 ILE A O 1
ATOM 1676 N N . PRO A 1 211 ? -14.742 12.758 10.719 1 96.31 211 PRO A N 1
ATOM 1677 C CA . PRO A 1 211 ? -15.578 11.609 10.352 1 96.31 211 PRO A CA 1
ATOM 1678 C C . PRO A 1 211 ? -15.344 11.141 8.922 1 96.31 211 PRO A C 1
ATOM 1680 O O . PRO A 1 211 ? -15.164 11.969 8.016 1 96.31 211 PRO A O 1
ATOM 1683 N N . ILE A 1 212 ? -15.281 9.875 8.711 1 96.06 212 ILE A N 1
ATOM 1684 C CA . ILE A 1 212 ? -15.133 9.312 7.375 1 96.06 212 ILE A CA 1
ATOM 1685 C C . ILE A 1 212 ? -16.188 8.227 7.156 1 96.06 212 ILE A C 1
ATOM 1687 O O . ILE A 1 212 ? -16.609 7.574 8.109 1 96.06 212 ILE A O 1
ATOM 1691 N N . GLN A 1 213 ? -16.609 8.07 5.926 1 96.31 213 GLN A N 1
ATOM 1692 C CA . GLN A 1 213 ? -17.547 7.027 5.5 1 96.31 213 GLN A CA 1
ATOM 1693 C C . GLN A 1 213 ? -17 6.258 4.301 1 96.31 213 GLN A C 1
ATOM 1695 O O . GLN A 1 213 ? -16.594 6.859 3.303 1 96.31 213 GLN A O 1
ATOM 1700 N N . ALA A 1 214 ? -16.969 4.973 4.414 1 96.12 214 ALA A N 1
ATOM 1701 C CA . ALA A 1 214 ? -16.469 4.117 3.34 1 96.12 214 ALA A CA 1
ATOM 1702 C C . ALA A 1 214 ? -17.609 3.605 2.471 1 96.12 214 ALA A C 1
ATOM 1704 O O . ALA A 1 214 ? -18.672 3.24 2.982 1 96.12 214 ALA A O 1
ATOM 1705 N N . TYR A 1 215 ? -17.406 3.635 1.173 1 96.75 215 TYR A N 1
ATOM 1706 C CA . TYR A 1 215 ? -18.406 3.197 0.204 1 96.75 215 TYR A CA 1
ATOM 1707 C C . TYR A 1 215 ? -17.781 2.262 -0.83 1 96.75 215 TYR A C 1
ATOM 1709 O O . TYR A 1 215 ? -16.578 2.33 -1.1 1 96.75 215 TYR A O 1
ATOM 1717 N N . ALA A 1 216 ? -18.625 1.393 -1.312 1 97.44 216 ALA A N 1
ATOM 1718 C CA . ALA A 1 216 ? -18.375 0.775 -2.613 1 97.44 216 ALA A CA 1
ATOM 1719 C C . ALA A 1 216 ? -19.156 1.491 -3.715 1 97.44 216 ALA A C 1
ATOM 1721 O O . ALA A 1 216 ? -20.344 1.8 -3.549 1 97.44 216 ALA A O 1
ATOM 1722 N N . TYR A 1 217 ? -18.469 1.834 -4.758 1 97.25 217 TYR A N 1
ATOM 1723 C CA . TYR A 1 217 ? -19.109 2.477 -5.895 1 97.25 217 TYR A CA 1
ATOM 1724 C C . TYR A 1 217 ? -19 1.614 -7.145 1 97.25 217 TYR A C 1
ATOM 1726 O O . TYR A 1 217 ? -18 0.923 -7.34 1 97.25 217 TYR A O 1
ATOM 1734 N N . ARG A 1 218 ? -19.953 1.626 -7.988 1 96.75 218 ARG A N 1
ATOM 1735 C CA . ARG A 1 218 ? -19.953 0.995 -9.305 1 96.75 218 ARG A CA 1
ATOM 1736 C C . ARG A 1 218 ? -20.703 1.852 -10.32 1 96.75 218 ARG A C 1
ATOM 1738 O O . ARG A 1 218 ? -21.406 2.795 -9.953 1 96.75 218 ARG A O 1
ATOM 1745 N N . MET A 1 219 ? -20.453 1.504 -11.578 1 93.56 219 MET A N 1
ATOM 1746 C CA . MET A 1 219 ? -21.328 2.076 -12.594 1 93.56 219 MET A CA 1
ATOM 1747 C C . MET A 1 219 ? -22.75 1.519 -12.461 1 93.56 219 MET A C 1
ATOM 1749 O O . MET A 1 219 ? -22.922 0.334 -12.172 1 93.56 219 MET A O 1
ATOM 1753 N N . ASN A 1 220 ? -23.703 2.381 -12.703 1 91.62 220 ASN A N 1
ATOM 1754 C CA . ASN A 1 220 ? -25.094 1.934 -12.656 1 91.62 220 ASN A CA 1
ATOM 1755 C C . ASN A 1 220 ? -25.531 1.327 -13.984 1 91.62 220 ASN A C 1
ATOM 1757 O O . ASN A 1 220 ? -26.531 1.752 -14.562 1 91.62 220 ASN A O 1
ATOM 1761 N N . THR A 1 221 ? -24.734 0.583 -14.555 1 88.94 221 THR A N 1
ATOM 1762 C CA . THR A 1 221 ? -25.016 -0.199 -15.758 1 88.94 221 THR A CA 1
ATOM 1763 C C . THR A 1 221 ? -24.859 -1.691 -15.477 1 88.94 221 THR A C 1
ATOM 1765 O O . THR A 1 221 ? -24.219 -2.082 -14.492 1 88.94 221 THR A O 1
ATOM 1768 N N . ARG A 1 222 ? -25.578 -2.49 -16.297 1 87.19 222 ARG A N 1
ATOM 1769 C CA . ARG A 1 222 ? -25.5 -3.934 -16.094 1 87.19 222 ARG A CA 1
ATOM 1770 C C . ARG A 1 222 ? -24.078 -4.434 -16.312 1 87.19 222 ARG A C 1
ATOM 1772 O O . ARG A 1 222 ? -23.453 -4.125 -17.328 1 87.19 222 ARG A O 1
ATOM 1779 N N . MET A 1 223 ? -23.656 -5.164 -15.273 1 89.25 223 MET A N 1
ATOM 1780 C CA . MET A 1 223 ? -22.328 -5.758 -15.328 1 89.25 223 MET A CA 1
ATOM 1781 C C . MET A 1 223 ? -22.406 -7.234 -15.695 1 89.25 223 MET A C 1
ATOM 1783 O O . MET A 1 223 ? -23.5 -7.766 -15.93 1 89.25 223 MET A O 1
ATOM 1787 N N . ASN A 1 224 ? -21.234 -7.844 -15.93 1 89.5 224 ASN A N 1
ATOM 1788 C CA . ASN A 1 224 ? -21.234 -9.289 -16.125 1 89.5 224 ASN A CA 1
ATOM 1789 C C . ASN A 1 224 ? -21.844 -10.016 -14.93 1 89.5 224 ASN A C 1
ATOM 1791 O O . ASN A 1 224 ? -21.938 -9.461 -13.836 1 89.5 224 ASN A O 1
ATOM 1795 N N . PRO A 1 225 ? -22.344 -11.18 -15.141 1 91.5 225 PRO A N 1
ATOM 1796 C CA . PRO A 1 225 ? -23.094 -11.898 -14.117 1 91.5 225 PRO A CA 1
ATOM 1797 C C . PRO A 1 225 ? -22.297 -12.086 -12.82 1 91.5 225 PRO A C 1
ATOM 1799 O O . PRO A 1 225 ? -22.875 -12.008 -11.727 1 91.5 225 PRO A O 1
ATOM 1802 N N . VAL A 1 226 ? -21.078 -12.344 -12.898 1 92.44 226 VAL A N 1
ATOM 1803 C CA . VAL A 1 226 ? -20.25 -12.578 -11.727 1 92.44 226 VAL A CA 1
ATOM 1804 C C . VAL A 1 226 ? -20.156 -11.297 -10.891 1 92.44 226 VAL A C 1
ATOM 1806 O O . VAL A 1 226 ? -20.312 -11.328 -9.672 1 92.44 226 VAL A O 1
ATOM 1809 N N . ALA A 1 227 ? -19.938 -10.164 -11.539 1 94.12 227 ALA A N 1
ATOM 1810 C CA . ALA A 1 227 ? -19.859 -8.875 -10.867 1 94.12 227 ALA A CA 1
ATOM 1811 C C . ALA A 1 227 ? -21.203 -8.5 -10.234 1 94.12 227 ALA A C 1
ATOM 1813 O O . ALA A 1 227 ? -21.25 -7.93 -9.141 1 94.12 227 ALA A O 1
ATOM 1814 N N . GLU A 1 228 ? -22.266 -8.844 -10.93 1 95.44 228 GLU A N 1
ATOM 1815 C CA . GLU A 1 228 ? -23.594 -8.586 -10.391 1 95.44 228 GLU A CA 1
ATOM 1816 C C . GLU A 1 228 ? -23.844 -9.406 -9.133 1 95.44 228 GLU A C 1
ATOM 1818 O O . GLU A 1 228 ? -24.422 -8.898 -8.164 1 95.44 228 GLU A O 1
ATOM 1823 N N . ARG A 1 229 ? -23.453 -10.578 -9.211 1 95.12 229 ARG A N 1
ATOM 1824 C CA . ARG A 1 229 ? -23.609 -11.438 -8.039 1 95.12 229 ARG A CA 1
ATOM 1825 C C . ARG A 1 229 ? -22.797 -10.922 -6.863 1 95.12 229 ARG A C 1
ATOM 1827 O O . ARG A 1 229 ? -23.281 -10.891 -5.73 1 95.12 229 ARG A O 1
ATOM 1834 N N . PHE A 1 230 ? -21.625 -10.531 -7.113 1 97 230 PHE A N 1
ATOM 1835 C CA . PHE A 1 230 ? -20.781 -9.961 -6.074 1 97 230 PHE A CA 1
ATOM 1836 C C . PHE A 1 230 ? -21.438 -8.75 -5.434 1 97 230 PHE A C 1
ATOM 1838 O O . PHE A 1 230 ? -21.484 -8.633 -4.207 1 97 230 PHE A O 1
ATOM 1845 N N . TRP A 1 231 ? -21.906 -7.871 -6.273 1 96.88 231 TRP A N 1
ATOM 1846 C CA . TRP A 1 231 ? -22.531 -6.645 -5.797 1 96.88 231 TRP A CA 1
ATOM 1847 C C . TRP A 1 231 ? -23.719 -6.961 -4.895 1 96.88 231 TRP A C 1
ATOM 1849 O O . TRP A 1 231 ? -23.906 -6.328 -3.85 1 96.88 231 TRP A O 1
ATOM 1859 N N . ARG A 1 232 ? -24.516 -7.938 -5.227 1 95.81 232 ARG A N 1
ATOM 1860 C CA . ARG A 1 232 ? -25.656 -8.359 -4.422 1 95.81 232 ARG A CA 1
ATOM 1861 C C . ARG A 1 232 ? -25.203 -8.914 -3.076 1 95.81 232 ARG A C 1
ATOM 1863 O O . ARG A 1 232 ? -25.766 -8.57 -2.035 1 95.81 232 ARG A O 1
ATOM 1870 N N . GLU A 1 233 ? -24.156 -9.742 -3.121 1 96.06 233 GLU A N 1
ATOM 1871 C CA . GLU A 1 233 ? -23.625 -10.312 -1.886 1 96.06 233 GLU A CA 1
ATOM 1872 C C . GLU A 1 233 ? -23.062 -9.234 -0.978 1 96.06 233 GLU A C 1
ATOM 1874 O O . GLU A 1 233 ? -23.188 -9.305 0.246 1 96.06 233 GLU A O 1
ATOM 1879 N N . LEU A 1 234 ? -22.391 -8.266 -1.609 1 96.44 234 LEU A N 1
ATOM 1880 C CA . LEU A 1 234 ? -21.781 -7.176 -0.857 1 96.44 234 LEU A CA 1
ATOM 1881 C C . LEU A 1 234 ? -22.844 -6.359 -0.127 1 96.44 234 LEU A C 1
ATOM 1883 O O . LEU A 1 234 ? -22.641 -5.953 1.02 1 96.44 234 LEU A O 1
ATOM 1887 N N . ARG A 1 235 ? -23.938 -6.148 -0.755 1 95.5 235 ARG A N 1
ATOM 1888 C CA . ARG A 1 235 ? -25.031 -5.375 -0.185 1 95.5 235 ARG A CA 1
ATOM 1889 C C . ARG A 1 235 ? -25.594 -6.043 1.07 1 95.5 235 ARG A C 1
ATOM 1891 O O . ARG A 1 235 ? -26.062 -5.367 1.987 1 95.5 235 ARG A O 1
ATOM 1898 N N . GLU A 1 236 ? -25.469 -7.309 1.149 1 93.81 236 GLU A N 1
ATOM 1899 C CA . GLU A 1 236 ? -26.047 -8.07 2.252 1 93.81 236 GLU A CA 1
ATOM 1900 C C . GLU A 1 236 ? -25.016 -8.344 3.338 1 93.81 236 GLU A C 1
ATOM 1902 O O . GLU A 1 236 ? -25.344 -8.852 4.41 1 93.81 236 GLU A O 1
ATOM 1907 N N . LEU A 1 237 ? -23.781 -8.016 3.018 1 91.56 237 LEU A N 1
ATOM 1908 C CA . LEU A 1 237 ? -22.688 -8.359 3.918 1 91.56 237 LEU A CA 1
ATOM 1909 C C . LEU A 1 237 ? -22.672 -7.434 5.125 1 91.56 237 LEU A C 1
ATOM 1911 O O . LEU A 1 237 ? -22.859 -6.223 4.988 1 91.56 237 LEU A O 1
ATOM 1915 N N . GLU A 1 238 ? -22.516 -7.926 6.316 1 85.31 238 GLU A N 1
ATOM 1916 C CA . GLU A 1 238 ? -22.219 -7.145 7.512 1 85.31 238 GLU A CA 1
ATOM 1917 C C . GLU A 1 238 ? -20.719 -6.961 7.688 1 85.31 238 GLU A C 1
ATOM 1919 O O . GLU A 1 238 ? -19.984 -7.934 7.906 1 85.31 238 GLU A O 1
ATOM 1924 N N . ILE A 1 239 ? -20.266 -5.789 7.531 1 85.69 239 ILE A N 1
ATOM 1925 C CA . ILE A 1 239 ? -18.844 -5.516 7.551 1 85.69 239 ILE A CA 1
ATOM 1926 C C . ILE A 1 239 ? -18.344 -5.484 8.992 1 85.69 239 ILE A C 1
ATOM 1928 O O . ILE A 1 239 ? -18.906 -4.789 9.836 1 85.69 239 ILE A O 1
ATOM 1932 N N . VAL A 1 240 ? -17.406 -6.293 9.312 1 77.44 240 VAL A N 1
ATOM 1933 C CA . VAL A 1 240 ? -16.703 -6.301 10.586 1 77.44 240 VAL A CA 1
ATOM 1934 C C . VAL A 1 240 ? -15.25 -5.859 10.391 1 77.44 240 VAL A C 1
ATOM 1936 O O . VAL A 1 240 ? -14.523 -6.441 9.586 1 77.44 240 VAL A O 1
ATOM 1939 N N . LEU A 1 241 ? -14.906 -4.711 10.891 1 75.62 241 LEU A N 1
ATOM 1940 C CA . LEU A 1 241 ? -13.547 -4.207 10.773 1 75.62 241 LEU A CA 1
ATOM 1941 C C . LEU A 1 241 ? -12.648 -4.805 11.859 1 75.62 241 LEU A C 1
ATOM 1943 O O . LEU A 1 241 ? -13.094 -5.02 12.984 1 75.62 241 LEU A O 1
ATOM 1947 N N . SER A 1 242 ? -11.586 -5.523 11.445 1 59.06 242 SER A N 1
ATOM 1948 C CA . SER A 1 242 ? -10.695 -6.168 12.406 1 59.06 242 SER A CA 1
ATOM 1949 C C . SER A 1 242 ? -9.836 -5.141 13.141 1 59.06 242 SER A C 1
ATOM 1951 O O . SER A 1 242 ? -9.562 -4.062 12.609 1 59.06 242 SER A O 1
ATOM 1953 N N . MET B 1 1 ? -39.75 24.812 -3.693 1 26.64 1 MET B N 1
ATOM 1954 C CA . MET B 1 1 ? -38.625 25.141 -4.543 1 26.64 1 MET B CA 1
ATOM 1955 C C . MET B 1 1 ? -37.812 23.891 -4.871 1 26.64 1 MET B C 1
ATOM 1957 O O . MET B 1 1 ? -37.438 23.141 -3.975 1 26.64 1 MET B O 1
ATOM 1961 N N . THR B 1 2 ? -37.969 23.297 -6.027 1 30.69 2 THR B N 1
ATOM 1962 C CA . THR B 1 2 ? -37.375 22.047 -6.504 1 30.69 2 THR B CA 1
ATOM 1963 C C . THR B 1 2 ? -35.875 22.062 -6.328 1 30.69 2 THR B C 1
ATOM 1965 O O . THR B 1 2 ? -35.219 23.031 -6.68 1 30.69 2 THR B O 1
ATOM 1968 N N . PRO B 1 3 ? -35.281 21.234 -5.445 1 40.97 3 PRO B N 1
ATOM 1969 C CA . PRO B 1 3 ? -33.844 21.172 -5.273 1 40.97 3 PRO B CA 1
ATOM 1970 C C . PRO B 1 3 ? -33.094 21.281 -6.598 1 40.97 3 PRO B C 1
ATOM 1972 O O . PRO B 1 3 ? -33.562 20.828 -7.633 1 40.97 3 PRO B O 1
ATOM 1975 N N . LEU B 1 4 ? -32.5 22.406 -6.961 1 43.69 4 LEU B N 1
ATOM 1976 C CA . LEU B 1 4 ? -31.781 22.703 -8.188 1 43.69 4 LEU B CA 1
ATOM 1977 C C . LEU B 1 4 ? -31 21.5 -8.68 1 43.69 4 LEU B C 1
ATOM 1979 O O . LEU B 1 4 ? -30.031 21.062 -8.039 1 43.69 4 LEU B O 1
ATOM 1983 N N . GLN B 1 5 ? -31.609 20.516 -9.203 1 50.84 5 GLN B N 1
ATOM 1984 C CA . GLN B 1 5 ? -30.969 19.422 -9.938 1 50.84 5 GLN B CA 1
ATOM 1985 C C . GLN B 1 5 ? -29.906 19.953 -10.898 1 50.84 5 GLN B C 1
ATOM 1987 O O . GLN B 1 5 ? -30.234 20.688 -11.836 1 50.84 5 GLN B O 1
ATOM 1992 N N . LEU B 1 6 ? -28.719 20.188 -10.445 1 56.03 6 LEU B N 1
ATOM 1993 C CA . LEU B 1 6 ? -27.656 20.688 -11.305 1 56.03 6 LEU B CA 1
ATOM 1994 C C . LEU B 1 6 ? -27.641 19.953 -12.641 1 56.03 6 LEU B C 1
ATOM 1996 O O . LEU B 1 6 ? -27.797 18.734 -12.688 1 56.03 6 LEU B O 1
ATOM 2000 N N . SER B 1 7 ? -27.812 20.594 -13.742 1 64.88 7 SER B N 1
ATOM 2001 C CA . SER B 1 7 ? -27.625 20.031 -15.07 1 64.88 7 SER B CA 1
ATOM 2002 C C . SER B 1 7 ? -26.312 19.25 -15.156 1 64.88 7 SER B C 1
ATOM 2004 O O . SER B 1 7 ? -25.484 19.312 -14.242 1 64.88 7 SER B O 1
ATOM 2006 N N . GLU B 1 8 ? -26.234 18.312 -16.047 1 63.25 8 GLU B N 1
ATOM 2007 C CA . GLU B 1 8 ? -25 17.594 -16.297 1 63.25 8 GLU B CA 1
ATOM 2008 C C . GLU B 1 8 ? -23.797 18.547 -16.328 1 63.25 8 GLU B C 1
ATOM 2010 O O . GLU B 1 8 ? -22.734 18.234 -15.797 1 63.25 8 GLU B O 1
ATOM 2015 N N . GLN B 1 9 ? -24.047 19.672 -17.031 1 64.88 9 GLN B N 1
ATOM 2016 C CA . GLN B 1 9 ? -23.016 20.703 -17.078 1 64.88 9 GLN B CA 1
ATOM 2017 C C . GLN B 1 9 ? -22.75 21.281 -15.703 1 64.88 9 GLN B C 1
ATOM 2019 O O . GLN B 1 9 ? -21.609 21.578 -15.352 1 64.88 9 GLN B O 1
ATOM 2024 N N . GLY B 1 10 ? -23.812 21.359 -14.992 1 66.62 10 GLY B N 1
ATOM 2025 C CA . GLY B 1 10 ? -23.672 21.844 -13.625 1 66.62 10 GLY B CA 1
ATOM 2026 C C . GLY B 1 10 ? -22.891 20.906 -12.734 1 66.62 10 GLY B C 1
ATOM 2027 O O . GLY B 1 10 ? -22.094 21.344 -11.898 1 66.62 10 GLY B O 1
ATOM 2028 N N . LYS B 1 11 ? -23.109 19.75 -12.945 1 65.88 11 LYS B N 1
ATOM 2029 C CA . LYS B 1 11 ? -22.406 18.734 -12.164 1 65.88 11 LYS B CA 1
ATOM 2030 C C . LYS B 1 11 ? -20.906 18.75 -12.477 1 65.88 11 LYS B C 1
ATOM 2032 O O . LYS B 1 11 ? -20.078 18.656 -11.57 1 65.88 11 LYS B O 1
ATOM 2037 N N . ILE B 1 12 ? -20.609 18.891 -13.766 1 66.69 12 ILE B N 1
ATOM 2038 C CA . ILE B 1 12 ? -19.219 18.969 -14.211 1 66.69 12 ILE B CA 1
ATOM 2039 C C . ILE B 1 12 ? -18.562 20.203 -13.594 1 66.69 12 ILE B C 1
ATOM 2041 O O . ILE B 1 12 ? -17.453 20.125 -13.078 1 66.69 12 ILE B O 1
ATOM 2045 N N . PHE B 1 13 ? -19.281 21.266 -13.648 1 68.62 13 PHE B N 1
ATOM 2046 C CA . PHE B 1 13 ? -18.766 22.516 -13.094 1 68.62 13 PHE B CA 1
ATOM 2047 C C . PHE B 1 13 ? -18.547 22.375 -11.594 1 68.62 13 PHE B C 1
ATOM 2049 O O . PHE B 1 13 ? -17.5 22.812 -11.07 1 68.62 13 PHE B O 1
ATOM 2056 N N . HIS B 1 14 ? -19.469 21.797 -10.914 1 71.38 14 HIS B N 1
ATOM 2057 C CA . HIS B 1 14 ? -19.375 21.594 -9.469 1 71.38 14 HIS B CA 1
ATOM 2058 C C . HIS B 1 14 ? -18.172 20.719 -9.117 1 71.38 14 HIS B C 1
ATOM 2060 O O . HIS B 1 14 ? -17.422 21.047 -8.188 1 71.38 14 HIS B O 1
ATOM 2066 N N . SER B 1 15 ? -18 19.75 -9.891 1 72.44 15 SER B N 1
ATOM 2067 C CA . SER B 1 15 ? -16.859 18.859 -9.688 1 72.44 15 SER B CA 1
ATOM 2068 C C . SER B 1 15 ? -15.539 19.578 -9.914 1 72.44 15 SER B C 1
ATOM 2070 O O . SER B 1 15 ? -14.578 19.406 -9.164 1 72.44 15 SER B O 1
ATOM 2072 N N . GLN B 1 16 ? -15.531 20.359 -10.883 1 70.5 16 GLN B N 1
ATOM 2073 C CA . GLN B 1 16 ? -14.32 21.109 -11.188 1 70.5 16 GLN B CA 1
ATOM 2074 C C . GLN B 1 16 ? -13.984 22.094 -10.07 1 70.5 16 GLN B C 1
ATOM 2076 O O . GLN B 1 16 ? -12.82 22.219 -9.68 1 70.5 16 GLN B O 1
ATOM 2081 N N . ILE B 1 17 ? -14.93 22.812 -9.617 1 72.12 17 ILE B N 1
ATOM 2082 C CA . ILE B 1 17 ? -14.727 23.781 -8.547 1 72.12 17 ILE B CA 1
ATOM 2083 C C . ILE B 1 17 ? -14.227 23.062 -7.293 1 72.12 17 ILE B C 1
ATOM 2085 O O . ILE B 1 17 ? -13.312 23.547 -6.617 1 72.12 17 ILE B O 1
ATOM 2089 N N . ARG B 1 18 ? -14.82 21.984 -7.047 1 74.5 18 ARG B N 1
ATOM 2090 C CA . ARG B 1 18 ? -14.414 21.219 -5.875 1 74.5 18 ARG B CA 1
ATOM 2091 C C . ARG B 1 18 ? -12.961 20.781 -5.992 1 74.5 18 ARG B C 1
ATOM 2093 O O . ARG B 1 18 ? -12.203 20.844 -5.016 1 74.5 18 ARG B O 1
ATOM 2100 N N . HIS B 1 19 ? -12.602 20.328 -7.172 1 73 19 HIS B N 1
ATOM 2101 C CA . HIS B 1 19 ? -11.219 19.922 -7.414 1 73 19 HIS B CA 1
ATOM 2102 C C . HIS B 1 19 ? -10.266 21.094 -7.223 1 73 19 HIS B C 1
ATOM 2104 O O . HIS B 1 19 ? -9.195 20.938 -6.633 1 73 19 HIS B O 1
ATOM 2110 N N . LEU B 1 20 ? -10.703 22.234 -7.715 1 73.94 20 LEU B N 1
ATOM 2111 C CA . LEU B 1 20 ? -9.883 23.422 -7.566 1 73.94 20 LEU B CA 1
ATOM 2112 C C . LEU B 1 20 ? -9.727 23.797 -6.098 1 73.94 20 LEU B C 1
ATOM 2114 O O . LEU B 1 20 ? -8.633 24.141 -5.652 1 73.94 20 LEU B O 1
ATOM 2118 N N . LEU B 1 21 ? -10.805 23.75 -5.402 1 75.88 21 LEU B N 1
ATOM 2119 C CA . LEU B 1 21 ? -10.773 24.078 -3.982 1 75.88 21 LEU B CA 1
ATOM 2120 C C . LEU B 1 21 ? -9.891 23.109 -3.217 1 75.88 21 LEU B C 1
ATOM 2122 O O . LEU B 1 21 ? -9.109 23.516 -2.352 1 75.88 21 LEU B O 1
ATOM 2126 N N . GLN B 1 22 ? -10.008 21.922 -3.557 1 76.12 22 GLN B N 1
ATOM 2127 C CA . GLN B 1 22 ? -9.172 20.906 -2.914 1 76.12 22 GLN B CA 1
ATOM 2128 C C . GLN B 1 22 ? -7.695 21.141 -3.211 1 76.12 22 GLN B C 1
ATOM 2130 O O . GLN B 1 22 ? -6.848 21 -2.326 1 76.12 22 GLN B O 1
ATOM 2135 N N . GLN B 1 23 ? -7.453 21.453 -4.457 1 76 23 GLN B N 1
ATOM 2136 C CA . GLN B 1 23 ? -6.082 21.781 -4.832 1 76 23 GLN B CA 1
ATOM 2137 C C . GLN B 1 23 ? -5.562 22.969 -4.043 1 76 23 GLN B C 1
ATOM 2139 O O . GLN B 1 23 ? -4.43 22.969 -3.561 1 76 23 GLN B O 1
ATOM 2144 N N . LEU B 1 24 ? -6.355 23.953 -3.957 1 76.19 24 LEU B N 1
ATOM 2145 C CA . LEU B 1 24 ? -5.977 25.125 -3.195 1 76.19 24 LEU B CA 1
ATOM 2146 C C . LEU B 1 24 ? -5.723 24.781 -1.733 1 76.19 24 LEU B C 1
ATOM 2148 O O . LEU B 1 24 ? -4.75 25.25 -1.139 1 76.19 24 LEU B O 1
ATOM 2152 N N . GLU B 1 25 ? -6.586 24.031 -1.201 1 74.56 25 GLU B N 1
ATOM 2153 C CA . GLU B 1 25 ? -6.43 23.609 0.185 1 74.56 25 GLU B CA 1
ATOM 2154 C C . GLU B 1 25 ? -5.121 22.844 0.38 1 74.56 25 GLU B C 1
ATOM 2156 O O . GLU B 1 25 ? -4.402 23.078 1.354 1 74.56 25 GLU B O 1
ATOM 2161 N N . SER B 1 26 ? -4.859 21.953 -0.54 1 75.5 26 SER B N 1
ATOM 2162 C CA . SER B 1 26 ? -3.613 21.188 -0.498 1 75.5 26 SER B CA 1
ATOM 2163 C C . SER B 1 26 ? -2.4 22.109 -0.594 1 75.5 26 SER B C 1
ATOM 2165 O O . SER B 1 26 ? -1.429 21.938 0.146 1 75.5 26 SER B O 1
ATOM 2167 N N . ASN B 1 27 ? -2.494 23.047 -1.49 1 74 27 ASN B N 1
ATOM 2168 C CA . ASN B 1 27 ? -1.412 24 -1.654 1 74 27 ASN B CA 1
ATOM 2169 C C . ASN B 1 27 ? -1.189 24.812 -0.383 1 74 27 ASN B C 1
ATOM 2171 O O . ASN B 1 27 ? -0.048 25.031 0.028 1 74 27 ASN B O 1
ATOM 2175 N N . LEU B 1 28 ? -2.256 25.281 0.14 1 75 28 LEU B N 1
ATOM 2176 C CA . LEU B 1 28 ? -2.186 26.062 1.363 1 75 28 LEU B CA 1
ATOM 2177 C C . LEU B 1 28 ? -1.582 25.25 2.504 1 75 28 LEU B C 1
ATOM 2179 O O . LEU B 1 28 ? -0.738 25.75 3.25 1 75 28 LEU B O 1
ATOM 2183 N N . ALA B 1 29 ? -1.977 24.047 2.666 1 72.12 29 ALA B N 1
ATOM 2184 C CA . ALA B 1 29 ? -1.414 23.172 3.693 1 72.12 29 ALA B CA 1
ATOM 2185 C C . ALA B 1 29 ? 0.083 22.969 3.48 1 72.12 29 ALA B C 1
ATOM 2187 O O . ALA B 1 29 ? 0.856 22.953 4.441 1 72.12 29 ALA B O 1
ATOM 2188 N N . GLU B 1 30 ? 0.386 22.75 2.254 1 73.12 30 GLU B N 1
ATOM 2189 C CA . GLU B 1 30 ? 1.799 22.609 1.915 1 73.12 30 GLU B CA 1
ATOM 2190 C C . GLU B 1 30 ? 2.588 23.859 2.295 1 73.12 30 GLU B C 1
ATOM 2192 O O . GLU B 1 30 ? 3.693 23.766 2.828 1 73.12 30 GLU B O 1
ATOM 2197 N N . LEU B 1 31 ? 1.979 24.984 1.968 1 72 31 LEU B N 1
ATOM 2198 C CA . LEU B 1 31 ? 2.617 26.25 2.305 1 72 31 LEU B CA 1
ATOM 2199 C C . LEU B 1 31 ? 2.75 26.406 3.814 1 72 31 LEU B C 1
ATOM 2201 O O . LEU B 1 31 ? 3.781 26.875 4.305 1 72 31 LEU B O 1
ATOM 2205 N N . ARG B 1 32 ? 1.766 26.031 4.469 1 78 32 ARG B N 1
ATOM 2206 C CA . ARG B 1 32 ? 1.776 26.141 5.926 1 78 32 ARG B CA 1
ATOM 2207 C C . ARG B 1 32 ? 2.779 25.172 6.539 1 78 32 ARG B C 1
ATOM 2209 O O . ARG B 1 32 ? 3.295 25.422 7.633 1 78 32 ARG B O 1
ATOM 2216 N N . GLY B 1 33 ? 2.922 24.094 5.848 1 72.62 33 GLY B N 1
ATOM 2217 C CA . GLY B 1 33 ? 3.887 23.109 6.312 1 72.62 33 GLY B CA 1
ATOM 2218 C C . GLY B 1 33 ? 5.32 23.609 6.266 1 72.62 33 GLY B C 1
ATOM 2219 O O . GLY B 1 33 ? 6.238 22.922 6.711 1 72.62 33 GLY B O 1
ATOM 2220 N N . GLY B 1 34 ? 5.508 24.797 5.82 1 67.5 34 GLY B N 1
ATOM 2221 C CA . GLY B 1 34 ? 6.773 25.5 5.906 1 67.5 34 GLY B CA 1
ATOM 2222 C C . GLY B 1 34 ? 7.617 25.375 4.652 1 67.5 34 GLY B C 1
ATOM 2223 O O . GLY B 1 34 ? 7.566 24.344 3.969 1 67.5 34 GLY B O 1
ATOM 2224 N N . SER B 1 35 ? 8.164 26.406 4.32 1 67.44 35 SER B N 1
ATOM 2225 C CA . SER B 1 35 ? 9.141 26.438 3.24 1 67.44 35 SER B CA 1
ATOM 2226 C C . SER B 1 35 ? 10.266 25.438 3.473 1 67.44 35 SER B C 1
ATOM 2228 O O . SER B 1 35 ? 10.836 24.906 2.518 1 67.44 35 SER B O 1
ATOM 2230 N N . ASP B 1 36 ? 10.367 25.094 4.613 1 78.06 36 ASP B N 1
ATOM 2231 C CA . ASP B 1 36 ? 11.422 24.172 5.027 1 78.06 36 ASP B CA 1
ATOM 2232 C C . ASP B 1 36 ? 11.164 22.766 4.484 1 78.06 36 ASP B C 1
ATOM 2234 O O . ASP B 1 36 ? 12.094 22.078 4.043 1 78.06 36 ASP B O 1
ATOM 2238 N N . TYR B 1 37 ? 9.938 22.406 4.297 1 80 37 TYR B N 1
ATOM 2239 C CA . TYR B 1 37 ? 9.594 21.094 3.783 1 80 37 TYR B CA 1
ATOM 2240 C C . TYR B 1 37 ? 10.109 20.906 2.357 1 80 37 TYR B C 1
ATOM 2242 O O . TYR B 1 37 ? 10.797 19.938 2.061 1 80 37 TYR B O 1
ATOM 2250 N N . ALA B 1 38 ? 9.867 21.859 1.601 1 77.69 38 ALA B N 1
ATOM 2251 C CA . ALA B 1 38 ? 10.219 21.766 0.186 1 77.69 38 ALA B CA 1
ATOM 2252 C C . ALA B 1 38 ? 11.727 21.797 -0.004 1 77.69 38 ALA B C 1
ATOM 2254 O O . ALA B 1 38 ? 12.266 21.125 -0.89 1 77.69 38 ALA B O 1
ATOM 2255 N N . GLN B 1 39 ? 12.375 22.469 0.788 1 81.69 39 GLN B N 1
ATOM 2256 C CA . GLN B 1 39 ? 13.812 22.656 0.628 1 81.69 39 GLN B CA 1
ATOM 2257 C C . GLN B 1 39 ? 14.586 21.422 1.089 1 81.69 39 GLN B C 1
ATOM 2259 O O . GLN B 1 39 ? 15.703 21.172 0.635 1 81.69 39 GLN B O 1
ATOM 2264 N N . ARG B 1 40 ? 13.961 20.672 1.905 1 90 40 ARG B N 1
ATOM 2265 C CA . ARG B 1 40 ? 14.641 19.531 2.514 1 90 40 ARG B CA 1
ATOM 2266 C C . ARG B 1 40 ? 14.047 18.219 2.027 1 90 40 ARG B C 1
ATOM 2268 O O . ARG B 1 40 ? 14.391 17.141 2.535 1 90 40 ARG B O 1
ATOM 2275 N N . LYS B 1 41 ? 13.273 18.234 1.066 1 92.94 41 LYS B N 1
ATOM 2276 C CA . LYS B 1 41 ? 12.422 17.109 0.676 1 92.94 41 LYS B CA 1
ATOM 2277 C C . LYS B 1 41 ? 13.211 16.094 -0.146 1 92.94 41 LYS B C 1
ATOM 2279 O O . LYS B 1 41 ? 13.883 16.453 -1.109 1 92.94 41 LYS B O 1
ATOM 2284 N N . ILE B 1 42 ? 13.141 14.852 0.27 1 95.81 42 ILE B N 1
ATOM 2285 C CA . ILE B 1 42 ? 13.625 13.703 -0.496 1 95.81 42 ILE B CA 1
ATOM 2286 C C . ILE B 1 42 ? 12.445 12.953 -1.103 1 95.81 42 ILE B C 1
ATOM 2288 O O . ILE B 1 42 ? 11.562 12.477 -0.379 1 95.81 42 ILE B O 1
ATOM 2292 N N . LYS B 1 43 ? 12.414 12.883 -2.402 1 95.94 43 LYS B N 1
ATOM 2293 C CA . LYS B 1 43 ? 11.359 12.172 -3.119 1 95.94 43 LYS B CA 1
ATOM 2294 C C . LYS B 1 43 ? 11.781 10.742 -3.443 1 95.94 43 LYS B C 1
ATOM 2296 O O . LYS B 1 43 ? 12.719 10.531 -4.211 1 95.94 43 LYS B O 1
ATOM 2301 N N . ILE B 1 44 ? 11.008 9.758 -2.916 1 97.31 44 ILE B N 1
ATOM 2302 C CA . ILE B 1 44 ? 11.375 8.359 -3.105 1 97.31 44 ILE B CA 1
ATOM 2303 C C . ILE B 1 44 ? 10.188 7.59 -3.678 1 97.31 44 ILE B C 1
ATOM 2305 O O . ILE B 1 44 ? 9.086 7.633 -3.121 1 97.31 44 ILE B O 1
ATOM 2309 N N . ALA B 1 45 ? 10.367 6.984 -4.777 1 96.69 45 ALA B N 1
ATOM 2310 C CA . ALA B 1 45 ? 9.469 5.938 -5.25 1 96.69 45 ALA B CA 1
ATOM 2311 C C . ALA B 1 45 ? 9.977 4.555 -4.852 1 96.69 45 ALA B C 1
ATOM 2313 O O . ALA B 1 45 ? 11.164 4.262 -4.984 1 96.69 45 ALA B O 1
ATOM 2314 N N . ALA B 1 46 ? 9.07 3.742 -4.324 1 96.31 46 ALA B N 1
ATOM 2315 C CA . ALA B 1 46 ? 9.531 2.453 -3.814 1 96.31 46 ALA B CA 1
ATOM 2316 C C . ALA B 1 46 ? 8.531 1.347 -4.145 1 96.31 46 ALA B C 1
ATOM 2318 O O . ALA B 1 46 ? 7.336 1.605 -4.297 1 96.31 46 ALA B O 1
ATOM 2319 N N . ALA B 1 47 ? 9.086 0.127 -4.258 1 94.94 47 ALA B N 1
ATOM 2320 C CA . ALA B 1 47 ? 8.227 -1.051 -4.285 1 94.94 47 ALA B CA 1
ATOM 2321 C C . ALA B 1 47 ? 7.328 -1.101 -3.053 1 94.94 47 ALA B C 1
ATOM 2323 O O . ALA B 1 47 ? 7.738 -0.702 -1.961 1 94.94 47 ALA B O 1
ATOM 2324 N N . HIS B 1 48 ? 6.164 -1.614 -3.264 1 92.94 48 HIS B N 1
ATOM 2325 C CA . HIS B 1 48 ? 5.176 -1.641 -2.189 1 92.94 48 HIS B CA 1
ATOM 2326 C C . HIS B 1 48 ? 5.734 -2.324 -0.945 1 92.94 48 HIS B C 1
ATOM 2328 O O . HIS B 1 48 ? 5.625 -1.79 0.161 1 92.94 48 HIS B O 1
ATOM 2334 N N . SER B 1 49 ? 6.332 -3.426 -1.107 1 93.5 49 SER B N 1
ATOM 2335 C CA . SER B 1 49 ? 6.852 -4.191 0.02 1 93.5 49 SER B CA 1
ATOM 2336 C C . SER B 1 49 ? 7.98 -3.447 0.721 1 93.5 49 SER B C 1
ATOM 2338 O O . SER B 1 49 ? 8.086 -3.482 1.949 1 93.5 49 SER B O 1
ATOM 2340 N N . LEU B 1 50 ? 8.781 -2.754 0.008 1 95 50 LEU B N 1
ATOM 2341 C CA . LEU B 1 50 ? 9.922 -2.045 0.568 1 95 50 LEU B CA 1
ATOM 2342 C C . LEU B 1 50 ? 9.477 -0.771 1.277 1 95 50 LEU B C 1
ATOM 2344 O O . LEU B 1 50 ? 10.109 -0.342 2.246 1 95 50 LEU B O 1
ATOM 2348 N N . SER B 1 51 ? 8.398 -0.161 0.797 1 94.94 51 SER B N 1
ATOM 2349 C CA . SER B 1 51 ? 7.879 1.046 1.434 1 94.94 51 SER B CA 1
ATOM 2350 C C . SER B 1 51 ? 7.52 0.79 2.893 1 94.94 51 SER B C 1
ATOM 2352 O O . SER B 1 51 ? 7.875 1.578 3.773 1 94.94 51 SER B O 1
ATOM 2354 N N . LEU B 1 52 ? 6.902 -0.291 3.119 1 92.19 52 LEU B N 1
ATOM 2355 C CA . LEU B 1 52 ? 6.473 -0.606 4.477 1 92.19 52 LEU B CA 1
ATOM 2356 C C . LEU B 1 52 ? 7.582 -1.323 5.242 1 92.19 52 LEU B C 1
ATOM 2358 O O . LEU B 1 52 ? 7.738 -1.123 6.449 1 92.19 52 LEU B O 1
ATOM 2362 N N . GLY B 1 53 ? 8.375 -2.037 4.562 1 92.5 53 GLY B N 1
ATOM 2363 C CA . GLY B 1 53 ? 9.297 -2.936 5.238 1 92.5 53 GLY B CA 1
ATOM 2364 C C . GLY B 1 53 ? 10.672 -2.328 5.457 1 92.5 53 GLY B C 1
ATOM 2365 O O . GLY B 1 53 ? 11.445 -2.816 6.277 1 92.5 53 GLY B O 1
ATOM 2366 N N . LEU B 1 54 ? 10.969 -1.283 4.816 1 94.38 54 LEU B N 1
ATOM 2367 C CA . LEU B 1 54 ? 12.344 -0.793 4.844 1 94.38 54 LEU B CA 1
ATOM 2368 C C . LEU B 1 54 ? 12.383 0.69 5.199 1 94.38 54 LEU B C 1
ATOM 2370 O O . LEU B 1 54 ? 13.164 1.107 6.055 1 94.38 54 LEU B O 1
ATOM 2374 N N . LEU B 1 55 ? 11.516 1.533 4.641 1 94.56 55 LEU B N 1
ATOM 2375 C CA . LEU B 1 55 ? 11.648 2.986 4.66 1 94.56 55 LEU B CA 1
ATOM 2376 C C . LEU B 1 55 ? 11.531 3.525 6.078 1 94.56 55 LEU B C 1
ATOM 2378 O O . LEU B 1 55 ? 12.289 4.41 6.477 1 94.56 55 LEU B O 1
ATOM 2382 N N . PRO B 1 56 ? 10.641 2.963 6.918 1 93.06 56 PRO B N 1
ATOM 2383 C CA . PRO B 1 56 ? 10.578 3.471 8.289 1 93.06 56 PRO B CA 1
ATOM 2384 C C . PRO B 1 56 ? 11.898 3.328 9.039 1 93.06 56 PRO B C 1
ATOM 2386 O O . PRO B 1 56 ? 12.32 4.246 9.742 1 93.06 56 PRO B O 1
ATOM 2389 N N . SER B 1 57 ? 12.562 2.246 8.797 1 92.12 57 SER B N 1
ATOM 2390 C CA . SER B 1 57 ? 13.852 2.01 9.438 1 92.12 57 SER B CA 1
ATOM 2391 C C . SER B 1 57 ? 14.898 3.006 8.953 1 92.12 57 SER B C 1
ATOM 2393 O O . SER B 1 57 ? 15.68 3.529 9.75 1 92.12 57 SER B O 1
ATOM 2395 N N . ILE B 1 58 ? 14.898 3.234 7.684 1 94.06 58 ILE B N 1
ATOM 2396 C CA . ILE B 1 58 ? 15.852 4.176 7.105 1 94.06 58 ILE B CA 1
ATOM 2397 C C . ILE B 1 58 ? 15.594 5.578 7.656 1 94.06 58 ILE B C 1
ATOM 2399 O O . ILE B 1 58 ? 16.516 6.258 8.102 1 94.06 58 ILE B O 1
ATOM 2403 N N . ILE B 1 59 ? 14.375 5.957 7.691 1 92.69 59 ILE B N 1
ATOM 2404 C CA . ILE B 1 59 ? 13.984 7.301 8.109 1 92.69 59 ILE B CA 1
ATOM 2405 C C . ILE B 1 59 ? 14.359 7.516 9.578 1 92.69 59 ILE B C 1
ATOM 2407 O O . ILE B 1 59 ? 14.898 8.562 9.938 1 92.69 59 ILE B O 1
ATOM 2411 N N . SER B 1 60 ? 14.141 6.539 10.375 1 88.69 60 SER B N 1
ATOM 2412 C CA . SER B 1 60 ? 14.406 6.66 11.805 1 88.69 60 SER B CA 1
ATOM 2413 C C . SER B 1 60 ? 15.898 6.789 12.086 1 88.69 60 SER B C 1
ATOM 2415 O O . SER B 1 60 ? 16.297 7.309 13.133 1 88.69 60 SER B O 1
ATOM 2417 N N . GLN B 1 61 ? 16.719 6.328 11.172 1 90.81 61 GLN B N 1
ATOM 2418 C CA . GLN B 1 61 ? 18.172 6.332 11.367 1 90.81 61 GLN B CA 1
ATOM 2419 C C . GLN B 1 61 ? 18.797 7.574 10.742 1 90.81 61 GLN B C 1
ATOM 2421 O O . GLN B 1 61 ? 19.984 7.836 10.938 1 90.81 61 GLN B O 1
ATOM 2426 N N . MET B 1 62 ? 18.047 8.273 10 1 92.75 62 MET B N 1
ATOM 2427 C CA . MET B 1 62 ? 18.562 9.438 9.305 1 92.75 62 MET B CA 1
ATOM 2428 C C . MET B 1 62 ? 18.547 10.672 10.211 1 92.75 62 MET B C 1
ATOM 2430 O O . MET B 1 62 ? 17.688 10.789 11.078 1 92.75 62 MET B O 1
ATOM 2434 N N . PRO B 1 63 ? 19.5 11.586 10.016 1 86.88 63 PRO B N 1
ATOM 2435 C CA . PRO B 1 63 ? 19.422 12.859 10.727 1 86.88 63 PRO B CA 1
ATOM 2436 C C . PRO B 1 63 ? 18.141 13.641 10.398 1 86.88 63 PRO B C 1
ATOM 2438 O O . PRO B 1 63 ? 17.578 13.477 9.312 1 86.88 63 PRO B O 1
ATOM 2441 N N . PRO B 1 64 ? 17.672 14.398 11.391 1 84.25 64 PRO B N 1
ATOM 2442 C CA . PRO B 1 64 ? 16.422 15.148 11.188 1 84.25 64 PRO B CA 1
ATOM 2443 C C . PRO B 1 64 ? 16.594 16.312 10.219 1 84.25 64 PRO B C 1
ATOM 2445 O O . PRO B 1 64 ? 16.109 17.422 10.492 1 84.25 64 PRO B O 1
ATOM 2448 N N . LEU B 1 65 ? 17.266 16.125 9.164 1 89.38 65 LEU B N 1
ATOM 2449 C CA . LEU B 1 65 ? 17.531 17.141 8.148 1 89.38 65 LEU B CA 1
ATOM 2450 C C . LEU B 1 65 ? 16.609 16.969 6.953 1 89.38 65 LEU B C 1
ATOM 2452 O O . LEU B 1 65 ? 16.375 17.922 6.203 1 89.38 65 LEU B O 1
ATOM 2456 N N . PHE B 1 66 ? 16.109 15.852 6.871 1 94.5 66 PHE B N 1
ATOM 2457 C CA . PHE B 1 66 ? 15.352 15.539 5.664 1 94.5 66 PHE B CA 1
ATOM 2458 C C . PHE B 1 66 ? 13.852 15.539 5.945 1 94.5 66 PHE B C 1
ATOM 2460 O O . PHE B 1 66 ? 13.43 15.266 7.07 1 94.5 66 PHE B O 1
ATOM 2467 N N . THR B 1 67 ? 13.125 15.93 4.973 1 94.69 67 THR B N 1
ATOM 2468 C CA . THR B 1 67 ? 11.695 15.625 4.887 1 94.69 67 THR B CA 1
ATOM 2469 C C . THR B 1 67 ? 11.422 14.609 3.781 1 94.69 67 THR B C 1
ATOM 2471 O O . THR B 1 67 ? 12.289 14.359 2.939 1 94.69 67 THR B O 1
ATOM 2474 N N . TRP B 1 68 ? 10.289 14 3.875 1 96.19 68 TRP B N 1
ATOM 2475 C CA . TRP B 1 68 ? 10.141 12.805 3.053 1 96.19 68 TRP B CA 1
ATOM 2476 C C . TRP B 1 68 ? 8.836 12.836 2.264 1 96.19 68 TRP B C 1
ATOM 2478 O O . TRP B 1 68 ? 7.777 13.125 2.818 1 96.19 68 TRP B O 1
ATOM 2488 N N . ALA B 1 69 ? 8.922 12.555 1.002 1 95.56 69 ALA B N 1
ATOM 2489 C CA . ALA B 1 69 ? 7.793 12.25 0.131 1 95.56 69 ALA B CA 1
ATOM 2490 C C . ALA B 1 69 ? 7.926 10.852 -0.472 1 95.56 69 ALA B C 1
ATOM 2492 O O . ALA B 1 69 ? 8.719 10.641 -1.389 1 95.56 69 ALA B O 1
ATOM 2493 N N . ILE B 1 70 ? 7.086 9.945 -0.026 1 96.62 70 ILE B N 1
ATOM 2494 C CA . ILE B 1 70 ? 7.215 8.547 -0.413 1 96.62 70 ILE B CA 1
ATOM 2495 C C . ILE B 1 70 ? 6.012 8.125 -1.254 1 96.62 70 ILE B C 1
ATOM 2497 O O . ILE B 1 70 ? 4.867 8.367 -0.871 1 96.62 70 ILE B O 1
ATOM 2501 N N . GLU B 1 71 ? 6.281 7.48 -2.355 1 94.56 71 GLU B N 1
ATOM 2502 C CA . GLU B 1 71 ? 5.25 6.887 -3.201 1 94.56 71 GLU B CA 1
ATOM 2503 C C . GLU B 1 71 ? 5.516 5.402 -3.434 1 94.56 71 GLU B C 1
ATOM 2505 O O . GLU B 1 71 ? 6.629 5.012 -3.793 1 94.56 71 GLU B O 1
ATOM 2510 N N . ALA B 1 72 ? 4.516 4.645 -3.186 1 92.5 72 ALA B N 1
ATOM 2511 C CA . ALA B 1 72 ? 4.586 3.223 -3.52 1 92.5 72 ALA B CA 1
ATOM 2512 C C . ALA B 1 72 ? 3.945 2.947 -4.879 1 92.5 72 ALA B C 1
ATOM 2514 O O . ALA B 1 72 ? 2.732 3.098 -5.043 1 92.5 72 ALA B O 1
ATOM 2515 N N . ILE B 1 73 ? 4.785 2.584 -5.844 1 89.06 73 ILE B N 1
ATOM 2516 C CA . ILE B 1 73 ? 4.266 2.455 -7.199 1 89.06 73 ILE B CA 1
ATOM 2517 C C . ILE B 1 73 ? 4.891 1.24 -7.879 1 89.06 73 ILE B C 1
ATOM 2519 O O . ILE B 1 73 ? 5.789 0.604 -7.324 1 89.06 73 ILE B O 1
ATOM 2523 N N . ASP B 1 74 ? 4.363 0.909 -9.07 1 87.75 74 ASP B N 1
ATOM 2524 C CA . ASP B 1 74 ? 4.82 -0.243 -9.836 1 87.75 74 ASP B CA 1
ATOM 2525 C C . ASP B 1 74 ? 6.199 0.016 -10.445 1 87.75 74 ASP B C 1
ATOM 2527 O O . ASP B 1 74 ? 6.625 1.167 -10.562 1 87.75 74 ASP B O 1
ATOM 2531 N N . VAL B 1 75 ? 6.785 -1.037 -10.828 1 82.5 75 VAL B N 1
ATOM 2532 C CA . VAL B 1 75 ? 8.195 -1.065 -11.211 1 82.5 75 VAL B CA 1
ATOM 2533 C C . VAL B 1 75 ? 8.438 -0.07 -12.344 1 82.5 75 VAL B C 1
ATOM 2535 O O . VAL B 1 75 ? 9.297 0.812 -12.227 1 82.5 75 VAL B O 1
ATOM 2538 N N . ASP B 1 76 ? 7.676 -0.213 -13.391 1 81.94 76 ASP B N 1
ATOM 2539 C CA . ASP B 1 76 ? 7.918 0.593 -14.578 1 81.94 76 ASP B CA 1
ATOM 2540 C C . ASP B 1 76 ? 7.668 2.074 -14.305 1 81.94 76 ASP B C 1
ATOM 2542 O O . ASP B 1 76 ? 8.414 2.934 -14.781 1 81.94 76 ASP B O 1
ATOM 2546 N N . GLU B 1 77 ? 6.711 2.303 -13.492 1 88.06 77 GLU B N 1
ATOM 2547 C CA . GLU B 1 77 ? 6.402 3.686 -13.141 1 88.06 77 GLU B CA 1
ATOM 2548 C C . GLU B 1 77 ? 7.516 4.297 -12.297 1 88.06 77 GLU B C 1
ATOM 2550 O O . GLU B 1 77 ? 7.855 5.469 -12.461 1 88.06 77 GLU B O 1
ATOM 2555 N N . ALA B 1 78 ? 8.086 3.553 -11.453 1 91.62 78 ALA B N 1
ATOM 2556 C CA . ALA B 1 78 ? 9.164 4.039 -10.602 1 91.62 78 ALA B CA 1
ATOM 2557 C C . ALA B 1 78 ? 10.391 4.422 -11.43 1 91.62 78 ALA B C 1
ATOM 2559 O O . ALA B 1 78 ? 10.992 5.477 -11.211 1 91.62 78 ALA B O 1
ATOM 2560 N N . VAL B 1 79 ? 10.703 3.621 -12.344 1 89.94 79 VAL B N 1
ATOM 2561 C CA . VAL B 1 79 ? 11.867 3.857 -13.195 1 89.94 79 VAL B CA 1
ATOM 2562 C C . VAL B 1 79 ? 11.633 5.094 -14.062 1 89.94 79 VAL B C 1
ATOM 2564 O O . VAL B 1 79 ? 12.531 5.926 -14.227 1 89.94 79 VAL B O 1
ATOM 2567 N N . ASP B 1 80 ? 10.422 5.18 -14.586 1 90.19 80 ASP B N 1
ATOM 2568 C CA . ASP B 1 80 ? 10.07 6.348 -15.383 1 90.19 80 ASP B CA 1
ATOM 2569 C C . ASP B 1 80 ? 10.18 7.629 -14.562 1 90.19 80 ASP B C 1
ATOM 2571 O O . ASP B 1 80 ? 10.727 8.633 -15.031 1 90.19 80 ASP B O 1
ATOM 2575 N N . LYS B 1 81 ? 9.695 7.602 -13.391 1 91.5 81 LYS B N 1
ATOM 2576 C CA . LYS B 1 81 ? 9.75 8.773 -12.516 1 91.5 81 LYS B CA 1
ATOM 2577 C C . LYS B 1 81 ? 11.188 9.156 -12.203 1 91.5 81 LYS B C 1
ATOM 2579 O O . LYS B 1 81 ? 11.523 10.336 -12.109 1 91.5 81 LYS B O 1
ATOM 2584 N N . LEU B 1 82 ? 12.008 8.172 -12.047 1 93.38 82 LEU B N 1
ATOM 2585 C CA . LEU B 1 82 ? 13.422 8.438 -11.805 1 93.38 82 LEU B CA 1
ATOM 2586 C C . LEU B 1 82 ? 14.062 9.109 -13.016 1 93.38 82 LEU B C 1
ATOM 2588 O O . LEU B 1 82 ? 14.727 10.141 -12.875 1 93.38 82 LEU B O 1
ATOM 2592 N N . ARG B 1 83 ? 13.766 8.609 -14.148 1 90.44 83 ARG B N 1
ATOM 2593 C CA . ARG B 1 83 ? 14.336 9.125 -15.391 1 90.44 83 ARG B CA 1
ATOM 2594 C C . ARG B 1 83 ? 13.859 10.555 -15.656 1 90.44 83 ARG B C 1
ATOM 2596 O O . ARG B 1 83 ? 14.617 11.375 -16.172 1 90.44 83 ARG B O 1
ATOM 2603 N N . GLU B 1 84 ? 12.641 10.82 -15.281 1 91.12 84 GLU B N 1
ATOM 2604 C CA . GLU B 1 84 ? 12.023 12.125 -15.531 1 91.12 84 GLU B CA 1
ATOM 2605 C C . GLU B 1 84 ? 12.406 13.125 -14.438 1 91.12 84 GLU B C 1
ATOM 2607 O O . GLU B 1 84 ? 12.031 14.297 -14.508 1 91.12 84 GLU B O 1
ATOM 2612 N N . GLY B 1 85 ? 13.062 12.656 -13.477 1 90.56 85 GLY B N 1
ATOM 2613 C CA . GLY B 1 85 ? 13.492 13.539 -12.406 1 90.56 85 GLY B CA 1
ATOM 2614 C C . GLY B 1 85 ? 12.398 13.82 -11.391 1 90.56 85 GLY B C 1
ATOM 2615 O O . GLY B 1 85 ? 12.484 14.789 -10.625 1 90.56 85 GLY B O 1
ATOM 2616 N N . GLN B 1 86 ? 11.383 13 -11.375 1 92.44 86 GLN B N 1
ATOM 2617 C CA . GLN B 1 86 ? 10.273 13.18 -10.445 1 92.44 86 GLN B CA 1
ATOM 2618 C C . GLN B 1 86 ? 10.57 12.516 -9.102 1 92.44 86 GLN B C 1
ATOM 2620 O O . GLN B 1 86 ? 9.883 12.781 -8.109 1 92.44 86 GLN B O 1
ATOM 2625 N N . SER B 1 87 ? 11.547 11.664 -9.086 1 95.69 87 SER B N 1
ATOM 2626 C CA . SER B 1 87 ? 12.055 11.055 -7.859 1 95.69 87 SER B CA 1
ATOM 2627 C C . SER B 1 87 ? 13.562 11.242 -7.742 1 95.69 87 SER B C 1
ATOM 2629 O O . SER B 1 87 ? 14.281 11.227 -8.75 1 95.69 87 SER B O 1
ATOM 2631 N N . ASP B 1 88 ? 14.016 11.453 -6.543 1 96.31 88 ASP B N 1
ATOM 2632 C CA . ASP B 1 88 ? 15.453 11.555 -6.305 1 96.31 88 ASP B CA 1
ATOM 2633 C C . ASP B 1 88 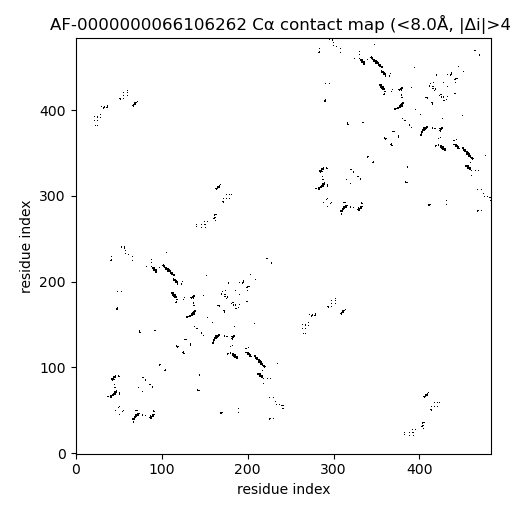? 16.125 10.18 -6.344 1 96.31 88 ASP B C 1
ATOM 2635 O O . ASP B 1 88 ? 17.25 10.047 -6.809 1 96.31 88 ASP B O 1
ATOM 2639 N N . CYS B 1 89 ? 15.406 9.234 -5.906 1 96.5 89 CYS B N 1
ATOM 2640 C CA . CYS B 1 89 ? 15.883 7.855 -5.973 1 96.5 89 CYS B CA 1
ATOM 2641 C C . CYS B 1 89 ? 14.719 6.875 -5.891 1 96.5 89 CYS B C 1
ATOM 2643 O O . CYS B 1 89 ? 13.602 7.258 -5.535 1 96.5 89 CYS B O 1
ATOM 2645 N N . ILE B 1 90 ? 14.977 5.637 -6.23 1 97.19 90 ILE B N 1
ATOM 2646 C CA . ILE B 1 90 ? 13.961 4.598 -6.109 1 97.19 90 ILE B CA 1
ATOM 2647 C C . ILE B 1 90 ? 14.5 3.439 -5.273 1 97.19 90 ILE B C 1
ATOM 2649 O O . ILE B 1 90 ? 15.695 3.154 -5.301 1 97.19 90 ILE B O 1
ATOM 2653 N N . PHE B 1 91 ? 13.648 2.873 -4.445 1 97 91 PHE B N 1
ATOM 2654 C CA . PHE B 1 91 ? 13.93 1.647 -3.709 1 97 91 PHE B CA 1
ATOM 2655 C C . PHE B 1 91 ? 13.227 0.457 -4.352 1 97 91 PHE B C 1
ATOM 2657 O O . PHE B 1 91 ? 12 0.378 -4.352 1 97 91 PHE B O 1
ATOM 2664 N N . SER B 1 92 ? 14 -0.352 -4.922 1 95.12 92 SER B N 1
ATOM 2665 C CA . SER B 1 92 ? 13.461 -1.469 -5.691 1 95.12 92 SER B CA 1
ATOM 2666 C C . SER B 1 92 ? 14.344 -2.705 -5.566 1 95.12 92 SER B C 1
ATOM 2668 O O . SER B 1 92 ? 15.312 -2.709 -4.797 1 95.12 92 SER B O 1
ATOM 2670 N N . PHE B 1 93 ? 13.922 -3.719 -6.207 1 95.19 93 PHE B N 1
ATOM 2671 C CA . PHE B 1 93 ? 14.703 -4.949 -6.215 1 95.19 93 PHE B CA 1
ATOM 2672 C C . PHE B 1 93 ? 15.617 -5 -7.434 1 95.19 93 PHE B C 1
ATOM 2674 O O . PHE B 1 93 ? 15.586 -4.098 -8.273 1 95.19 93 PHE B O 1
ATOM 2681 N N . HIS B 1 94 ? 16.406 -6.027 -7.41 1 93.31 94 HIS B N 1
ATOM 2682 C CA . HIS B 1 94 ? 17.422 -6.172 -8.438 1 93.31 94 HIS B CA 1
ATOM 2683 C C . HIS B 1 94 ? 16.844 -5.953 -9.828 1 93.31 94 HIS B C 1
ATOM 2685 O O . HIS B 1 94 ? 15.828 -6.559 -10.188 1 93.31 94 HIS B O 1
ATOM 2691 N N . ASP B 1 95 ? 17.438 -5.086 -10.5 1 88.25 95 ASP B N 1
ATOM 2692 C CA . ASP B 1 95 ? 17.141 -4.777 -11.898 1 88.25 95 ASP B CA 1
ATOM 2693 C C . ASP B 1 95 ? 18.438 -4.59 -12.695 1 88.25 95 ASP B C 1
ATOM 2695 O O . ASP B 1 95 ? 19.156 -3.617 -12.492 1 88.25 95 ASP B O 1
ATOM 2699 N N . GLU B 1 96 ? 18.625 -5.414 -13.656 1 86.06 96 GLU B N 1
ATOM 2700 C CA . GLU B 1 96 ? 19.875 -5.418 -14.422 1 86.06 96 GLU B CA 1
ATOM 2701 C C . GLU B 1 96 ? 20.078 -4.086 -15.141 1 86.06 96 GLU B C 1
ATOM 2703 O O . GLU B 1 96 ? 21.203 -3.617 -15.273 1 86.06 96 GLU B O 1
ATOM 2708 N N . ASP B 1 97 ? 19.016 -3.49 -15.586 1 84.19 97 ASP B N 1
ATOM 2709 C CA . ASP B 1 97 ? 19.094 -2.254 -16.359 1 84.19 97 ASP B CA 1
ATOM 2710 C C . ASP B 1 97 ? 19.516 -1.082 -15.477 1 84.19 97 ASP B C 1
ATOM 2712 O O . ASP B 1 97 ? 20.047 -0.085 -15.977 1 84.19 97 ASP B O 1
ATOM 2716 N N . LEU B 1 98 ? 19.297 -1.244 -14.219 1 90.81 98 LEU B N 1
ATOM 2717 C CA . LEU B 1 98 ? 19.547 -0.118 -13.32 1 90.81 98 LEU B CA 1
ATOM 2718 C C . LEU B 1 98 ? 20.922 -0.25 -12.656 1 90.81 98 LEU B C 1
ATOM 2720 O O . LEU B 1 98 ? 21.344 0.646 -11.93 1 90.81 98 LEU B O 1
ATOM 2724 N N . LEU B 1 99 ? 21.609 -1.331 -12.992 1 91 99 LEU B N 1
ATOM 2725 C CA . LEU B 1 99 ? 22.922 -1.575 -12.375 1 91 99 LEU B CA 1
ATOM 2726 C C . LEU B 1 99 ? 24.031 -0.917 -13.188 1 91 99 LEU B C 1
ATOM 2728 O O . LEU B 1 99 ? 25.188 -0.884 -12.758 1 91 99 LEU B O 1
ATOM 2732 N N . GLU B 1 100 ? 23.641 -0.373 -14.266 1 88.12 100 GLU B N 1
ATOM 2733 C CA . GLU B 1 100 ? 24.641 0.211 -15.164 1 88.12 100 GLU B CA 1
ATOM 2734 C C . GLU B 1 100 ? 24.375 1.692 -15.398 1 88.12 100 GLU B C 1
ATOM 2736 O O . GLU B 1 100 ? 23.297 2.197 -15.047 1 88.12 100 GLU B O 1
ATOM 2741 N N . ALA B 1 101 ? 25.391 2.305 -16.031 1 86.12 101 ALA B N 1
ATOM 2742 C CA . ALA B 1 101 ? 25.188 3.697 -16.438 1 86.12 101 ALA B CA 1
ATOM 2743 C C . ALA B 1 101 ? 23.953 3.848 -17.312 1 86.12 101 ALA B C 1
ATOM 2745 O O . ALA B 1 101 ? 23.641 2.959 -18.109 1 86.12 101 ALA B O 1
ATOM 2746 N N . PRO B 1 102 ? 23.219 4.918 -17.062 1 91.5 102 PRO B N 1
ATOM 2747 C CA . PRO B 1 102 ? 23.531 6.148 -16.328 1 91.5 102 PRO B CA 1
ATOM 2748 C C . PRO B 1 102 ? 23.016 6.137 -14.898 1 91.5 102 PRO B C 1
ATOM 2750 O O . PRO B 1 102 ? 22.766 7.195 -14.312 1 91.5 102 PRO B O 1
ATOM 2753 N N . PHE B 1 103 ? 22.812 5.055 -14.398 1 93.94 103 PHE B N 1
ATOM 2754 C CA . PHE B 1 103 ? 22.312 4.941 -13.039 1 93.94 103 PHE B CA 1
ATOM 2755 C C . PHE B 1 103 ? 23.438 4.633 -12.055 1 93.94 103 PHE B C 1
ATOM 2757 O O . PHE B 1 103 ? 24.484 4.133 -12.453 1 93.94 103 PHE B O 1
ATOM 2764 N N . ASP B 1 104 ? 23.203 5.07 -10.852 1 96.38 104 ASP B N 1
ATOM 2765 C CA . ASP B 1 104 ? 23.984 4.645 -9.688 1 96.38 104 ASP B CA 1
ATOM 2766 C C . ASP B 1 104 ? 23.125 3.836 -8.719 1 96.38 104 ASP B C 1
ATOM 2768 O O . ASP B 1 104 ? 21.891 3.904 -8.766 1 96.38 104 ASP B O 1
ATOM 2772 N N . HIS B 1 105 ? 23.797 2.992 -7.965 1 97.25 105 HIS B N 1
ATOM 2773 C CA . HIS B 1 105 ? 23.016 2.119 -7.105 1 97.25 105 HIS B CA 1
ATOM 2774 C C . HIS B 1 105 ? 23.734 1.836 -5.793 1 97.25 105 HIS B C 1
ATOM 2776 O O . HIS B 1 105 ? 24.953 2.031 -5.695 1 97.25 105 HIS B O 1
ATOM 2782 N N . ILE B 1 106 ? 22.984 1.548 -4.766 1 97.25 106 ILE B N 1
ATOM 2783 C CA . ILE B 1 106 ? 23.438 1.049 -3.471 1 97.25 106 ILE B CA 1
ATOM 2784 C C . ILE B 1 106 ? 22.719 -0.255 -3.141 1 97.25 106 ILE B C 1
ATOM 2786 O O . ILE B 1 106 ? 21.484 -0.313 -3.172 1 97.25 106 ILE B O 1
ATOM 2790 N N . ARG B 1 107 ? 23.5 -1.341 -2.955 1 96.31 107 ARG B N 1
ATOM 2791 C CA . ARG B 1 107 ? 22.875 -2.562 -2.453 1 96.31 107 ARG B CA 1
ATOM 2792 C C . ARG B 1 107 ? 22.469 -2.406 -0.992 1 96.31 107 ARG B C 1
ATOM 2794 O O . ARG B 1 107 ? 23.297 -2.086 -0.14 1 96.31 107 ARG B O 1
ATOM 2801 N N . LEU B 1 108 ? 21.203 -2.582 -0.684 1 96 108 LEU B N 1
ATOM 2802 C CA . LEU B 1 108 ? 20.703 -2.324 0.658 1 96 108 LEU B CA 1
ATOM 2803 C C . LEU B 1 108 ? 20.719 -3.592 1.503 1 96 108 LEU B C 1
ATOM 2805 O O . LEU B 1 108 ? 21.344 -3.625 2.564 1 96 108 LEU B O 1
ATOM 2809 N N . PHE B 1 109 ? 20.031 -4.668 1.069 1 95.12 109 PHE B N 1
ATOM 2810 C CA . PHE B 1 109 ? 20.016 -5.934 1.794 1 95.12 109 PHE B CA 1
ATOM 2811 C C . PHE B 1 109 ? 19.609 -7.078 0.878 1 95.12 109 PHE B C 1
ATOM 2813 O O . PHE B 1 109 ? 19.219 -6.852 -0.269 1 95.12 109 PHE B O 1
ATOM 2820 N N . GLU B 1 110 ? 19.766 -8.297 1.341 1 95.25 110 GLU B N 1
ATOM 2821 C CA . GLU B 1 110 ? 19.312 -9.516 0.678 1 95.25 110 GLU B CA 1
ATOM 2822 C C . GLU B 1 110 ? 18.266 -10.25 1.519 1 95.25 110 GLU B C 1
ATOM 2824 O O . GLU B 1 110 ? 18.266 -10.141 2.746 1 95.25 110 GLU B O 1
ATOM 2829 N N . SER B 1 111 ? 17.375 -10.836 0.832 1 95.19 111 SER B N 1
ATOM 2830 C CA . SER B 1 111 ? 16.328 -11.625 1.471 1 95.19 111 SER B CA 1
ATOM 2831 C C . SER B 1 111 ? 15.844 -12.742 0.554 1 95.19 111 SER B C 1
ATOM 2833 O O . SER B 1 111 ? 16.516 -13.102 -0.413 1 95.19 111 SER B O 1
ATOM 2835 N N . GLN B 1 112 ? 14.758 -13.391 0.982 1 96.75 112 GLN B N 1
ATOM 2836 C CA . GLN B 1 112 ? 14.172 -14.477 0.215 1 96.75 112 GLN B CA 1
ATOM 2837 C C . GLN B 1 112 ? 12.648 -14.422 0.256 1 96.75 112 GLN B C 1
ATOM 2839 O O . GLN B 1 112 ? 12.062 -13.938 1.23 1 96.75 112 GLN B O 1
ATOM 2844 N N . LEU B 1 113 ? 12.078 -14.844 -0.886 1 97.44 113 LEU B N 1
ATOM 2845 C CA . LEU B 1 113 ? 10.648 -15.125 -0.898 1 97.44 113 LEU B CA 1
ATOM 2846 C C . LEU B 1 113 ? 10.375 -16.578 -0.563 1 97.44 113 LEU B C 1
ATOM 2848 O O . LEU B 1 113 ? 10.984 -17.484 -1.152 1 97.44 113 LEU B O 1
ATOM 2852 N N . PHE B 1 114 ? 9.469 -16.812 0.362 1 97.75 114 PHE B N 1
ATOM 2853 C CA . PHE B 1 114 ? 9.062 -18.172 0.74 1 97.75 114 PHE B CA 1
ATOM 2854 C C . PHE B 1 114 ? 7.625 -18.438 0.317 1 97.75 114 PHE B C 1
ATOM 2856 O O . PHE B 1 114 ? 6.758 -17.562 0.454 1 97.75 114 PHE B O 1
ATOM 2863 N N . PRO B 1 115 ? 7.41 -19.578 -0.269 1 98.19 115 PRO B N 1
ATOM 2864 C CA . PRO B 1 115 ? 6.008 -20 -0.345 1 98.19 115 PRO B CA 1
ATOM 2865 C C . PRO B 1 115 ? 5.422 -20.344 1.022 1 98.19 115 PRO B C 1
ATOM 2867 O O . PRO B 1 115 ? 5.965 -21.188 1.74 1 98.19 115 PRO B O 1
ATOM 2870 N N . VAL B 1 116 ? 4.359 -19.672 1.401 1 98.62 116 VAL B N 1
ATOM 2871 C CA . VAL B 1 116 ? 3.809 -19.859 2.74 1 98.62 116 VAL B CA 1
ATOM 2872 C C . VAL B 1 116 ? 2.289 -19.984 2.662 1 98.62 116 VAL B C 1
ATOM 2874 O O . VAL B 1 116 ? 1.675 -19.562 1.679 1 98.62 116 VAL B O 1
ATOM 2877 N N . CYS B 1 117 ? 1.694 -20.578 3.611 1 98.5 117 CYS B N 1
ATOM 2878 C CA . CYS B 1 117 ? 0.253 -20.609 3.836 1 98.5 117 CYS B CA 1
ATOM 2879 C C . CYS B 1 117 ? -0.064 -20.672 5.324 1 98.5 117 CYS B C 1
ATOM 2881 O O . CYS B 1 117 ? 0.836 -20.828 6.152 1 98.5 117 CYS B O 1
ATOM 2883 N N . ALA B 1 118 ? -1.298 -20.406 5.66 1 98.31 118 ALA B N 1
ATOM 2884 C CA . ALA B 1 118 ? -1.743 -20.469 7.047 1 98.31 118 ALA B CA 1
ATOM 2885 C C . ALA B 1 118 ? -1.674 -21.891 7.59 1 98.31 118 ALA B C 1
ATOM 2887 O O . ALA B 1 118 ? -1.637 -22.859 6.82 1 98.31 118 ALA B O 1
ATOM 2888 N N . SER B 1 119 ? -1.628 -21.953 8.883 1 98.25 119 SER B N 1
ATOM 2889 C CA . SER B 1 119 ? -1.648 -23.25 9.57 1 98.25 119 SER B CA 1
ATOM 2890 C C . SER B 1 119 ? -3.018 -23.516 10.188 1 98.25 119 SER B C 1
ATOM 2892 O O . SER B 1 119 ? -3.791 -22.594 10.438 1 98.25 119 SER B O 1
ATOM 2894 N N . ASP B 1 120 ? -3.303 -24.781 10.422 1 96.38 120 ASP B N 1
ATOM 2895 C CA . ASP B 1 120 ? -4.527 -25.156 11.125 1 96.38 120 ASP B CA 1
ATOM 2896 C C . ASP B 1 120 ? -4.324 -25.156 12.633 1 96.38 120 ASP B C 1
ATOM 2898 O O . ASP B 1 120 ? -3.309 -24.656 13.125 1 96.38 120 ASP B O 1
ATOM 2902 N N . GLU B 1 121 ? -5.301 -25.594 13.375 1 93.81 121 GLU B N 1
ATOM 2903 C CA . GLU B 1 121 ? -5.285 -25.578 14.836 1 93.81 121 GLU B CA 1
ATOM 2904 C C . GLU B 1 121 ? -4.156 -26.438 15.391 1 93.81 121 GLU B C 1
ATOM 2906 O O . GLU B 1 121 ? -3.734 -26.266 16.531 1 93.81 121 GLU B O 1
ATOM 2911 N N . HIS B 1 122 ? -3.637 -27.375 14.656 1 95 122 HIS B N 1
ATOM 2912 C CA . HIS B 1 122 ? -2.576 -28.266 15.094 1 95 122 HIS B CA 1
ATOM 2913 C C . HIS B 1 122 ? -1.21 -27.781 14.625 1 95 122 HIS B C 1
ATOM 2915 O O . HIS B 1 122 ? -0.197 -28.438 14.852 1 95 122 HIS B O 1
ATOM 2921 N N . GLY B 1 123 ? -1.21 -26.688 13.93 1 94.31 123 GLY B N 1
ATOM 2922 C CA . GLY B 1 123 ? 0.048 -26.125 13.461 1 94.31 123 GLY B CA 1
ATOM 2923 C C . GLY B 1 123 ? 0.483 -26.672 12.117 1 94.31 123 GLY B C 1
ATOM 2924 O O . GLY B 1 123 ? 1.61 -26.438 11.68 1 94.31 123 GLY B O 1
ATOM 2925 N N . GLU B 1 124 ? -0.363 -27.359 11.477 1 96.44 124 GLU B N 1
ATOM 2926 C CA . GLU B 1 124 ? -0.048 -27.938 10.172 1 96.44 124 GLU B CA 1
ATOM 2927 C C . GLU B 1 124 ? -0.483 -27 9.039 1 96.44 124 GLU B C 1
ATOM 2929 O O . GLU B 1 124 ? -1.499 -26.312 9.148 1 96.44 124 GLU B O 1
ATOM 2934 N N . ALA B 1 125 ? 0.241 -27.094 7.926 1 97.62 125 ALA B N 1
ATOM 2935 C CA . ALA B 1 125 ? -0.055 -26.25 6.77 1 97.62 125 ALA B CA 1
ATOM 2936 C C . ALA B 1 125 ? -1.435 -26.562 6.199 1 97.62 125 ALA B C 1
ATOM 2938 O O . ALA B 1 125 ? -1.802 -27.734 6.059 1 97.62 125 ALA B O 1
ATOM 2939 N N . LEU B 1 126 ? -2.168 -25.578 5.793 1 97.38 126 LEU B N 1
ATOM 2940 C CA . LEU B 1 126 ? -3.5 -25.766 5.227 1 97.38 126 LEU B CA 1
ATOM 2941 C C . LEU B 1 126 ? -3.418 -26.281 3.797 1 97.38 126 LEU B C 1
ATOM 2943 O O . LEU B 1 126 ? -4.348 -26.922 3.311 1 97.38 126 LEU B O 1
ATOM 2947 N N . PHE B 1 127 ? -2.33 -25.906 3.168 1 97.06 127 PHE B N 1
ATOM 2948 C CA . PHE B 1 127 ? -2.135 -26.297 1.776 1 97.06 127 PHE B CA 1
ATOM 2949 C C . PHE B 1 127 ? -0.76 -26.922 1.578 1 97.06 127 PHE B C 1
ATOM 2951 O O . PHE B 1 127 ? 0.094 -26.859 2.465 1 97.06 127 PHE B O 1
ATOM 2958 N N . ASP B 1 128 ? -0.672 -27.547 0.384 1 94.44 128 ASP B N 1
ATOM 2959 C CA . ASP B 1 128 ? 0.583 -28.188 -0.002 1 94.44 128 ASP B CA 1
ATOM 2960 C C . ASP B 1 128 ? 0.908 -27.922 -1.47 1 94.44 128 ASP B C 1
ATOM 2962 O O . ASP B 1 128 ? 0.006 -27.844 -2.309 1 94.44 128 ASP B O 1
ATOM 2966 N N . LEU B 1 129 ? 2.174 -27.812 -1.747 1 94 129 LEU B N 1
ATOM 2967 C CA . LEU B 1 129 ? 2.605 -27.484 -3.098 1 94 129 LEU B CA 1
ATOM 2968 C C . LEU B 1 129 ? 2.455 -28.672 -4.031 1 94 129 LEU B C 1
ATOM 2970 O O . LEU B 1 129 ? 2.467 -28.516 -5.258 1 94 129 LEU B O 1
ATOM 2974 N N . VAL B 1 130 ? 2.342 -29.859 -3.512 1 89.62 130 VAL B N 1
ATOM 2975 C CA . VAL B 1 130 ? 2.275 -31.062 -4.328 1 89.62 130 VAL B CA 1
ATOM 2976 C C . VAL B 1 130 ? 0.815 -31.422 -4.609 1 89.62 130 VAL B C 1
ATOM 2978 O O . VAL B 1 130 ? 0.529 -32.312 -5.422 1 89.62 130 VAL B O 1
ATOM 2981 N N . GLN B 1 131 ? -0.054 -30.656 -4.027 1 87.81 131 GLN B N 1
ATOM 2982 C CA . GLN B 1 131 ? -1.464 -30.922 -4.289 1 87.81 131 GLN B CA 1
ATOM 2983 C C . GLN B 1 131 ? -1.846 -30.516 -5.711 1 87.81 131 GLN B C 1
ATOM 2985 O O . GLN B 1 131 ? -1.238 -29.609 -6.289 1 87.81 131 GLN B O 1
ATOM 2990 N N . PRO B 1 132 ? -2.775 -31.219 -6.309 1 83.69 132 PRO B N 1
ATOM 2991 C CA . PRO B 1 132 ? -3.1 -31.016 -7.723 1 83.69 132 PRO B CA 1
ATOM 2992 C C . PRO B 1 132 ? -3.635 -29.625 -8.016 1 83.69 132 PRO B C 1
ATOM 2994 O O . PRO B 1 132 ? -3.518 -29.125 -9.141 1 83.69 132 PRO B O 1
ATOM 2997 N N . HIS B 1 133 ? -4.172 -28.906 -6.996 1 88.38 133 HIS B N 1
ATOM 2998 C CA . HIS B 1 133 ? -4.727 -27.594 -7.312 1 88.38 133 HIS B CA 1
ATOM 2999 C C . HIS B 1 133 ? -4.824 -26.734 -6.062 1 88.38 133 HIS B C 1
ATOM 3001 O O . HIS B 1 133 ? -5.879 -26.672 -5.426 1 88.38 133 HIS B O 1
ATOM 3007 N N . PHE B 1 134 ? -3.746 -26.047 -5.828 1 93.31 134 PHE B N 1
ATOM 3008 C CA . PHE B 1 134 ? -3.84 -25.156 -4.68 1 93.31 134 PHE B CA 1
ATOM 3009 C C . PHE B 1 134 ? -4.156 -23.734 -5.125 1 93.31 134 PHE B C 1
ATOM 3011 O O . PHE B 1 134 ? -3.766 -23.328 -6.219 1 93.31 134 PHE B O 1
ATOM 3018 N N . PRO B 1 135 ? -4.922 -22.984 -4.32 1 94.94 135 PRO B N 1
ATOM 3019 C CA . PRO B 1 135 ? -5.156 -21.562 -4.625 1 94.94 135 PRO B CA 1
ATOM 3020 C C . PRO B 1 135 ? -3.895 -20.719 -4.492 1 94.94 135 PRO B C 1
ATOM 3022 O O . PRO B 1 135 ? -3.238 -20.734 -3.447 1 94.94 135 PRO B O 1
ATOM 3025 N N . LEU B 1 136 ? -3.59 -20.031 -5.523 1 96.25 136 LEU B N 1
ATOM 3026 C CA . LEU B 1 136 ? -2.408 -19.172 -5.551 1 96.25 136 LEU B CA 1
ATOM 3027 C C . LEU B 1 136 ? -2.783 -17.719 -5.305 1 96.25 136 LEU B C 1
ATOM 3029 O O . LEU B 1 136 ? -3.682 -17.188 -5.961 1 96.25 136 LEU B O 1
ATOM 3033 N N . LEU B 1 137 ? -2.219 -17.141 -4.305 1 96.81 137 LEU B N 1
ATOM 3034 C CA . LEU B 1 137 ? -2.229 -15.695 -4.09 1 96.81 137 LEU B CA 1
ATOM 3035 C C . LEU B 1 137 ? -1.02 -15.039 -4.75 1 96.81 137 LEU B C 1
ATOM 3037 O O . LEU B 1 137 ? 0.102 -15.156 -4.25 1 96.81 137 LEU B O 1
ATOM 3041 N N . ASN B 1 138 ? -1.249 -14.383 -5.844 1 96.12 138 ASN B N 1
ATOM 3042 C CA . ASN B 1 138 ? -0.143 -13.93 -6.68 1 96.12 138 ASN B CA 1
ATOM 3043 C C . ASN B 1 138 ? -0.036 -12.406 -6.695 1 96.12 138 ASN B C 1
ATOM 3045 O O . ASN B 1 138 ? -0.937 -11.711 -6.219 1 96.12 138 ASN B O 1
ATOM 3049 N N . TYR B 1 139 ? 1.095 -11.984 -7.18 1 95.44 139 TYR B N 1
ATOM 3050 C CA . TYR B 1 139 ? 1.302 -10.562 -7.41 1 95.44 139 TYR B CA 1
ATOM 3051 C C . TYR B 1 139 ? 0.869 -10.164 -8.812 1 95.44 139 TYR B C 1
ATOM 3053 O O . TYR B 1 139 ? 0.851 -11 -9.719 1 95.44 139 TYR B O 1
ATOM 3061 N N . SER B 1 140 ? 0.565 -8.906 -8.867 1 92 140 SER B N 1
ATOM 3062 C CA . SER B 1 140 ? 0.259 -8.383 -10.195 1 92 140 SER B CA 1
ATOM 3063 C C . SER B 1 140 ? 1.484 -8.422 -11.102 1 92 140 SER B C 1
ATOM 3065 O O . SER B 1 140 ? 2.619 -8.414 -10.617 1 92 140 SER B O 1
ATOM 3067 N N . ARG B 1 141 ? 1.262 -8.406 -12.398 1 84.19 141 ARG B N 1
ATOM 3068 C CA . ARG B 1 141 ? 2.322 -8.539 -13.391 1 84.19 141 ARG B CA 1
ATOM 3069 C C . ARG B 1 141 ? 3.232 -7.312 -13.383 1 84.19 141 ARG B C 1
ATOM 3071 O O . ARG B 1 141 ? 4.414 -7.41 -13.719 1 84.19 141 ARG B O 1
ATOM 3078 N N . ASN B 1 142 ? 2.684 -6.195 -12.93 1 85.31 142 ASN B N 1
ATOM 3079 C CA . ASN B 1 142 ? 3.457 -4.957 -12.961 1 85.31 142 ASN B CA 1
ATOM 3080 C C . ASN B 1 142 ? 4.238 -4.754 -11.664 1 85.31 142 ASN B C 1
ATOM 3082 O O . ASN B 1 142 ? 4.91 -3.734 -11.492 1 85.31 142 ASN B O 1
ATOM 3086 N N . SER B 1 143 ? 4.137 -5.719 -10.852 1 89.75 143 SER B N 1
ATOM 3087 C CA . SER B 1 143 ? 4.906 -5.645 -9.617 1 89.75 143 SER B CA 1
ATOM 3088 C C . SER B 1 143 ? 6.258 -6.328 -9.766 1 89.75 143 SER B C 1
ATOM 3090 O O . SER B 1 143 ? 6.426 -7.211 -10.609 1 89.75 143 SER B O 1
ATOM 3092 N N . TYR B 1 144 ? 7.219 -5.914 -8.945 1 86.81 144 TYR B N 1
ATOM 3093 C CA . TYR B 1 144 ? 8.547 -6.52 -8.945 1 86.81 144 TYR B CA 1
ATOM 3094 C C . TYR B 1 144 ? 8.477 -7.988 -8.555 1 86.81 144 TYR B C 1
ATOM 3096 O O . TYR B 1 144 ? 9.008 -8.852 -9.25 1 86.81 144 TYR B O 1
ATOM 3104 N N . MET B 1 145 ? 7.738 -8.281 -7.578 1 91.25 145 MET B N 1
ATOM 3105 C CA . MET B 1 145 ? 7.637 -9.641 -7.059 1 91.25 145 MET B CA 1
ATOM 3106 C C . MET B 1 145 ? 6.871 -10.539 -8.023 1 91.25 145 MET B C 1
ATOM 3108 O O . MET B 1 145 ? 7.188 -11.719 -8.164 1 91.25 145 MET B O 1
ATOM 3112 N N . GLY B 1 146 ? 5.93 -9.953 -8.602 1 91.75 146 GLY B N 1
ATOM 3113 C CA . GLY B 1 146 ? 5.172 -10.711 -9.578 1 91.75 146 GLY B CA 1
ATOM 3114 C C . GLY B 1 146 ? 6.027 -11.25 -10.711 1 91.75 146 GLY B C 1
ATOM 3115 O O . GLY B 1 146 ? 5.859 -12.398 -11.133 1 91.75 146 GLY B O 1
ATOM 3116 N N . ARG B 1 147 ? 6.926 -10.453 -11.188 1 87.19 147 ARG B N 1
ATOM 3117 C CA . ARG B 1 147 ? 7.824 -10.875 -12.258 1 87.19 147 ARG B CA 1
ATOM 3118 C C . ARG B 1 147 ? 8.695 -12.047 -11.812 1 87.19 147 ARG B C 1
ATOM 3120 O O . ARG B 1 147 ? 8.891 -13 -12.57 1 87.19 147 ARG B O 1
ATOM 3127 N N . LEU B 1 148 ? 9.148 -12.016 -10.602 1 89.06 148 LEU B N 1
ATOM 3128 C CA . LEU B 1 148 ? 10.008 -13.062 -10.07 1 89.06 148 LEU B CA 1
ATOM 3129 C C . LEU B 1 148 ? 9.219 -14.352 -9.867 1 89.06 148 LEU B C 1
ATOM 3131 O O . LEU B 1 148 ? 9.672 -15.43 -10.258 1 89.06 148 LEU B O 1
ATOM 3135 N N . ILE B 1 149 ? 8.078 -14.25 -9.336 1 92.81 149 ILE B N 1
ATOM 3136 C CA . ILE B 1 149 ? 7.266 -15.406 -9 1 92.81 149 ILE B CA 1
ATOM 3137 C C . ILE B 1 149 ? 6.77 -16.094 -10.273 1 92.81 149 ILE B C 1
ATOM 3139 O O . ILE B 1 149 ? 6.809 -17.312 -10.383 1 92.81 149 ILE B O 1
ATOM 3143 N N . ASN B 1 150 ? 6.344 -15.266 -11.195 1 90.12 150 ASN B N 1
ATOM 3144 C CA . ASN B 1 150 ? 5.844 -15.828 -12.445 1 90.12 150 ASN B CA 1
ATOM 3145 C C . ASN B 1 150 ? 6.938 -16.594 -13.188 1 90.12 150 ASN B C 1
ATOM 3147 O O . ASN B 1 150 ? 6.668 -17.625 -13.812 1 90.12 150 ASN B O 1
ATOM 3151 N N . ARG B 1 151 ? 8.125 -16.078 -13.172 1 87.75 151 ARG B N 1
ATOM 3152 C CA . ARG B 1 151 ? 9.258 -16.797 -13.758 1 87.75 151 ARG B CA 1
ATOM 3153 C C . ARG B 1 151 ? 9.469 -18.141 -13.07 1 87.75 151 ARG B C 1
ATOM 3155 O O . ARG B 1 151 ? 9.688 -19.156 -13.734 1 87.75 151 ARG B O 1
ATOM 3162 N N . THR B 1 152 ? 9.414 -18.156 -11.797 1 89.5 152 THR B N 1
ATOM 3163 C CA . THR B 1 152 ? 9.586 -19.359 -11.016 1 89.5 152 THR B CA 1
ATOM 3164 C C . THR B 1 152 ? 8.469 -20.359 -11.312 1 89.5 152 THR B C 1
ATOM 3166 O O . THR B 1 152 ? 8.734 -21.562 -11.484 1 89.5 152 THR B O 1
ATOM 3169 N N . LEU B 1 153 ? 7.258 -19.891 -11.391 1 88.62 153 LEU B N 1
ATOM 3170 C CA . LEU B 1 153 ? 6.117 -20.766 -11.672 1 88.62 153 LEU B CA 1
ATOM 3171 C C . LEU B 1 153 ? 6.23 -21.375 -13.055 1 88.62 153 LEU B C 1
ATOM 3173 O O . LEU B 1 153 ? 5.82 -22.516 -13.266 1 88.62 153 LEU B O 1
ATOM 3177 N N . THR B 1 154 ? 6.727 -20.594 -13.961 1 86.5 154 THR B N 1
ATOM 3178 C CA . THR B 1 154 ? 6.906 -21.094 -15.32 1 86.5 154 THR B CA 1
ATOM 3179 C C . THR B 1 154 ? 7.98 -22.172 -15.359 1 86.5 154 THR B C 1
ATOM 3181 O O . THR B 1 154 ? 7.859 -23.141 -16.109 1 86.5 154 THR B O 1
ATOM 3184 N N . ARG B 1 155 ? 9.023 -22.062 -14.617 1 88.25 155 ARG B N 1
ATOM 3185 C CA . ARG B 1 155 ? 10.133 -23.016 -14.57 1 88.25 155 ARG B CA 1
ATOM 3186 C C . ARG B 1 155 ? 9.711 -24.312 -13.898 1 88.25 155 ARG B C 1
ATOM 3188 O O . ARG B 1 155 ? 10.273 -25.37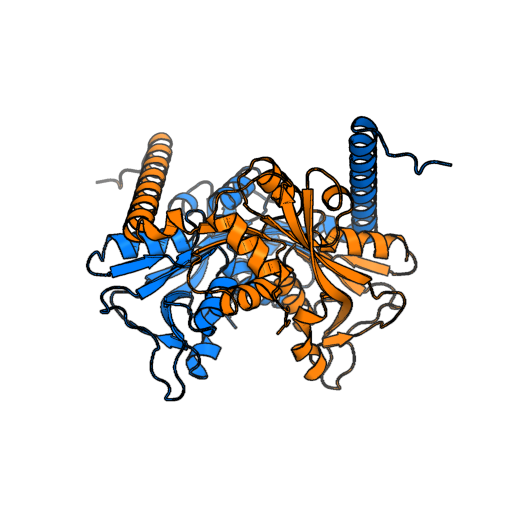5 -14.188 1 88.25 155 ARG B O 1
ATOM 3195 N N . HIS B 1 156 ? 8.773 -24.156 -13.023 1 90.31 156 HIS B N 1
ATOM 3196 C CA . HIS B 1 156 ? 8.297 -25.312 -12.281 1 90.31 156 HIS B CA 1
ATOM 3197 C C . HIS B 1 156 ? 6.898 -25.719 -12.727 1 90.31 156 HIS B C 1
ATOM 3199 O O . HIS B 1 156 ? 5.934 -25.578 -11.977 1 90.31 156 HIS B O 1
ATOM 3205 N N . SER B 1 157 ? 6.812 -26.375 -13.805 1 86.19 157 SER B N 1
ATOM 3206 C CA . SER B 1 157 ? 5.551 -26.703 -14.469 1 86.19 157 SER B CA 1
ATOM 3207 C C . SER B 1 157 ? 4.816 -27.812 -13.742 1 86.19 157 SER B C 1
ATOM 3209 O O . SER B 1 157 ? 3.639 -28.062 -14.008 1 86.19 157 SER B O 1
ATOM 3211 N N . GLU B 1 158 ? 5.52 -28.422 -12.859 1 88.12 158 GLU B N 1
ATOM 3212 C CA . GLU B 1 158 ? 4.887 -29.5 -12.102 1 88.12 158 GLU B CA 1
ATOM 3213 C C . GLU B 1 158 ? 3.885 -28.953 -11.094 1 88.12 158 GLU B C 1
ATOM 3215 O O . GLU B 1 158 ? 3.029 -29.688 -10.594 1 88.12 158 GLU B O 1
ATOM 3220 N N . LEU B 1 159 ? 4.055 -27.688 -10.742 1 89.81 159 LEU B N 1
ATOM 3221 C CA . LEU B 1 159 ? 3.113 -27.062 -9.82 1 89.81 159 LEU B CA 1
ATOM 3222 C C . LEU B 1 159 ? 1.757 -26.844 -10.484 1 89.81 159 LEU B C 1
ATOM 3224 O O . LEU B 1 159 ? 1.683 -26.359 -11.609 1 89.81 159 LEU B O 1
ATOM 3228 N N . SER B 1 160 ? 0.758 -27.344 -9.82 1 90.19 160 SER B N 1
ATOM 3229 C CA . SER B 1 160 ? -0.611 -27.156 -10.281 1 90.19 160 SER B CA 1
ATOM 3230 C C . SER B 1 160 ? -1.387 -26.234 -9.344 1 90.19 160 SER B C 1
ATOM 3232 O O . SER B 1 160 ? -1.546 -26.531 -8.164 1 90.19 160 SER B O 1
ATOM 3234 N N . PHE B 1 161 ? -1.782 -25.109 -9.914 1 92.12 161 PHE B N 1
ATOM 3235 C CA . PHE B 1 161 ? -2.449 -24.109 -9.078 1 92.12 161 PHE B CA 1
ATOM 3236 C C . PHE B 1 161 ? -3.564 -23.422 -9.859 1 92.12 161 PHE B C 1
ATOM 3238 O O . PHE B 1 161 ? -3.664 -23.562 -11.078 1 92.12 161 PHE B O 1
ATOM 3245 N N . SER B 1 162 ? -4.477 -22.828 -9.117 1 91.94 162 SER B N 1
ATOM 3246 C CA . SER B 1 162 ? -5.453 -21.875 -9.625 1 91.94 162 SER B CA 1
ATOM 3247 C C . SER B 1 162 ? -5.309 -20.516 -8.945 1 91.94 162 SER B C 1
ATOM 3249 O O . SER B 1 162 ? -5.352 -20.422 -7.719 1 91.94 162 SER B O 1
ATOM 3251 N N . THR B 1 163 ? -5.168 -19.547 -9.773 1 93.44 163 THR B N 1
ATOM 3252 C CA . THR B 1 163 ? -5.023 -18.203 -9.203 1 93.44 163 THR B CA 1
ATOM 3253 C C . THR B 1 163 ? -6.32 -17.766 -8.523 1 93.44 163 THR B C 1
ATOM 3255 O O . THR B 1 163 ? -7.398 -17.875 -9.117 1 93.44 163 THR B O 1
ATOM 3258 N N . PHE B 1 164 ? -6.18 -17.312 -7.324 1 95.06 164 PHE B N 1
ATOM 3259 C CA . PHE B 1 164 ? -7.352 -16.922 -6.543 1 9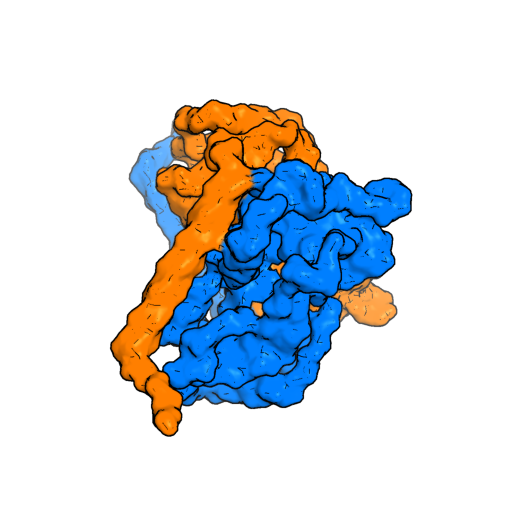5.06 164 PHE B CA 1
ATOM 3260 C C . PHE B 1 164 ? -7.359 -15.414 -6.297 1 95.06 164 PHE B C 1
ATOM 3262 O O . PHE B 1 164 ? -8.422 -14.781 -6.301 1 95.06 164 PHE B O 1
ATOM 3269 N N . PHE B 1 165 ? -6.25 -14.875 -6.082 1 95.81 165 PHE B N 1
ATOM 3270 C CA . PHE B 1 165 ? -6.105 -13.492 -5.641 1 95.81 165 PHE B CA 1
ATOM 3271 C C . PHE B 1 165 ? -4.859 -12.859 -6.246 1 95.81 165 PHE B C 1
ATOM 3273 O O . PHE B 1 165 ? -3.785 -13.461 -6.238 1 95.81 165 PHE B O 1
ATOM 3280 N N . VAL B 1 166 ? -5.016 -11.586 -6.766 1 95.88 166 VAL B N 1
ATOM 3281 C CA . VAL B 1 166 ? -3.877 -10.891 -7.355 1 95.88 166 VAL B CA 1
ATOM 3282 C C . VAL B 1 166 ? -3.811 -9.461 -6.816 1 95.88 166 VAL B C 1
ATOM 3284 O O . VAL B 1 166 ? -4.82 -8.75 -6.801 1 95.88 166 VAL B O 1
ATOM 3287 N N . SER B 1 167 ? -2.629 -9.055 -6.344 1 96.12 167 SER B N 1
ATOM 3288 C CA . SER B 1 167 ? -2.357 -7.691 -5.91 1 96.12 167 SER B CA 1
ATOM 3289 C C . SER B 1 167 ? -0.862 -7.387 -5.938 1 96.12 167 SER B C 1
ATOM 3291 O O . SER B 1 167 ? -0.038 -8.305 -5.906 1 96.12 167 SER B O 1
ATOM 3293 N N . SER B 1 168 ? -0.552 -6.113 -6 1 94.44 168 SER B N 1
ATOM 3294 C CA . SER B 1 168 ? 0.852 -5.719 -5.938 1 94.44 168 SER B CA 1
ATOM 3295 C C . SER B 1 168 ? 1.318 -5.559 -4.496 1 94.44 168 SER B C 1
ATOM 3297 O O . SER B 1 168 ? 2.51 -5.367 -4.238 1 94.44 168 SER B O 1
ATOM 3299 N N . MET B 1 169 ? 0.43 -5.648 -3.57 1 94.31 169 MET B N 1
ATOM 3300 C CA . MET B 1 169 ? 0.743 -5.324 -2.182 1 94.31 169 MET B CA 1
ATOM 3301 C C . MET B 1 169 ? 1.03 -6.59 -1.378 1 94.31 169 MET B C 1
ATOM 3303 O O . MET B 1 169 ? 0.112 -7.34 -1.043 1 94.31 169 MET B O 1
ATOM 3307 N N . SER B 1 170 ? 2.275 -6.688 -0.944 1 96.06 170 SER B N 1
ATOM 3308 C CA . SER B 1 170 ? 2.695 -7.859 -0.181 1 96.06 170 SER B CA 1
ATOM 3309 C C . SER B 1 170 ? 1.89 -8 1.106 1 96.06 170 SER B C 1
ATOM 3311 O O . SER B 1 170 ? 1.503 -9.102 1.486 1 96.06 170 SER B O 1
ATOM 3313 N N . GLU B 1 171 ? 1.642 -6.902 1.732 1 95.19 171 GLU B N 1
ATOM 3314 C CA . GLU B 1 171 ? 0.925 -6.949 3.004 1 95.19 171 GLU B CA 1
ATOM 3315 C C . GLU B 1 171 ? -0.502 -7.453 2.814 1 95.19 171 GLU B C 1
ATOM 3317 O O . GLU B 1 171 ? -1.039 -8.148 3.68 1 95.19 171 GLU B O 1
ATOM 3322 N N . LEU B 1 172 ? -1.087 -7.047 1.742 1 96 172 LEU B N 1
ATOM 3323 C CA . LEU B 1 172 ? -2.426 -7.543 1.443 1 96 172 LEU B CA 1
ATOM 3324 C C . LEU B 1 172 ? -2.406 -9.047 1.186 1 96 172 LEU B C 1
ATOM 3326 O O . LEU B 1 172 ? -3.236 -9.781 1.723 1 96 172 LEU B O 1
ATOM 3330 N N . LEU B 1 173 ? -1.462 -9.539 0.406 1 97.62 173 LEU B N 1
ATOM 3331 C CA . LEU B 1 173 ? -1.311 -10.969 0.163 1 97.62 173 LEU B CA 1
ATOM 3332 C C . LEU B 1 173 ? -1.087 -11.719 1.47 1 97.62 173 LEU B C 1
ATOM 3334 O O . LEU B 1 173 ? -1.638 -12.805 1.668 1 97.62 173 LEU B O 1
ATOM 3338 N N . LYS B 1 174 ? -0.296 -11.156 2.32 1 97.38 174 LYS B N 1
ATOM 3339 C CA . LYS B 1 174 ? -0.032 -11.766 3.621 1 97.38 174 LYS B CA 1
ATOM 3340 C C . LYS B 1 174 ? -1.325 -11.961 4.406 1 97.38 174 LYS B C 1
ATOM 3342 O O . LYS B 1 174 ? -1.569 -13.039 4.953 1 97.38 174 LYS B O 1
ATOM 3347 N N . GLN B 1 175 ? -2.172 -10.945 4.434 1 95.81 175 GLN B N 1
ATOM 3348 C CA . GLN B 1 175 ? -3.416 -11.023 5.191 1 95.81 175 GLN B CA 1
ATOM 3349 C C . GLN B 1 175 ? -4.344 -12.094 4.621 1 95.81 175 GLN B C 1
ATOM 3351 O O . GLN B 1 175 ? -4.938 -12.867 5.371 1 95.81 175 GLN B O 1
ATOM 3356 N N . VAL B 1 176 ? -4.445 -12.094 3.334 1 96.5 176 VAL B N 1
ATOM 3357 C CA . VAL B 1 176 ? -5.32 -13.062 2.68 1 96.5 176 VAL B CA 1
ATOM 3358 C C . VAL B 1 176 ? -4.793 -14.477 2.916 1 96.5 176 VAL B C 1
ATOM 3360 O O . VAL B 1 176 ? -5.57 -15.414 3.104 1 96.5 176 VAL B O 1
ATOM 3363 N N . ALA B 1 177 ? -3.439 -14.648 2.936 1 97.81 177 ALA B N 1
ATOM 3364 C CA . ALA B 1 177 ? -2.834 -15.938 3.254 1 97.81 177 ALA B CA 1
ATOM 3365 C C . ALA B 1 177 ? -3.129 -16.344 4.695 1 97.81 177 ALA B C 1
ATOM 3367 O O . ALA B 1 177 ? -3.479 -17.484 4.965 1 97.81 177 ALA B O 1
ATOM 3368 N N . LEU B 1 178 ? -3.008 -15.398 5.613 1 97.06 178 LEU B N 1
ATOM 3369 C CA . LEU B 1 178 ? -3.268 -15.641 7.031 1 97.06 178 LEU B CA 1
ATOM 3370 C C . LEU B 1 178 ? -4.707 -16.109 7.25 1 97.06 178 LEU B C 1
ATOM 3372 O O . LEU B 1 178 ? -4.98 -16.891 8.164 1 97.06 178 LEU B O 1
ATOM 3376 N N . ASP B 1 179 ? -5.566 -15.633 6.367 1 94.81 179 ASP B N 1
ATOM 3377 C CA . ASP B 1 179 ? -6.98 -15.984 6.457 1 94.81 179 ASP B CA 1
ATOM 3378 C C . ASP B 1 179 ? -7.242 -17.375 5.863 1 94.81 179 ASP B C 1
ATOM 3380 O O . ASP B 1 179 ? -8.391 -17.812 5.793 1 94.81 179 ASP B O 1
ATOM 3384 N N . GLY B 1 180 ? -6.184 -17.969 5.375 1 95.94 180 GLY B N 1
ATOM 3385 C CA . GLY B 1 180 ? -6.273 -19.344 4.926 1 95.94 180 GLY B CA 1
ATOM 3386 C C . GLY B 1 180 ? -6.781 -19.484 3.504 1 95.94 180 GLY B C 1
ATOM 3387 O O . GLY B 1 180 ? -7.395 -20.5 3.148 1 95.94 180 GLY B O 1
ATOM 3388 N N . CYS B 1 181 ? -6.492 -18.484 2.682 1 95.62 181 CYS B N 1
ATOM 3389 C CA . CYS B 1 181 ? -7.133 -18.453 1.373 1 95.62 181 CYS B CA 1
ATOM 3390 C C . CYS B 1 181 ? -6.242 -19.109 0.317 1 95.62 181 CYS B C 1
ATOM 3392 O O . CYS B 1 181 ? -6.68 -19.328 -0.813 1 95.62 181 CYS B O 1
ATOM 3394 N N . GLY B 1 182 ? -4.973 -19.344 0.663 1 96.56 182 GLY B N 1
ATOM 3395 C CA . GLY B 1 182 ? -4.102 -19.938 -0.333 1 96.56 182 GLY B CA 1
ATOM 3396 C C . GLY B 1 182 ? -2.633 -19.859 0.026 1 96.56 182 GLY B C 1
ATOM 3397 O O . GLY B 1 182 ? -2.283 -19.625 1.186 1 96.56 182 GLY B O 1
ATOM 3398 N N . ILE B 1 183 ? -1.809 -20.141 -1.017 1 97.75 183 ILE B N 1
ATOM 3399 C CA . ILE B 1 183 ? -0.356 -20.062 -0.896 1 97.75 183 ILE B CA 1
ATOM 3400 C C . ILE B 1 183 ? 0.157 -18.781 -1.532 1 97.75 183 ILE B C 1
ATOM 3402 O O . ILE B 1 183 ? -0.27 -18.406 -2.627 1 97.75 183 ILE B O 1
ATOM 3406 N N . ALA B 1 184 ? 0.981 -18.062 -0.845 1 98.25 184 ALA B N 1
ATOM 3407 C CA . ALA B 1 184 ? 1.629 -16.859 -1.349 1 98.25 184 ALA B CA 1
ATOM 3408 C C . ALA B 1 184 ? 3.143 -16.938 -1.173 1 98.25 184 ALA B C 1
ATOM 3410 O O . ALA B 1 184 ? 3.633 -17.516 -0.203 1 98.25 184 ALA B O 1
ATOM 3411 N N . TRP B 1 185 ? 3.896 -16.469 -2.143 1 98.19 185 TRP B N 1
ATOM 3412 C CA . TRP B 1 185 ? 5.312 -16.188 -1.924 1 98.19 185 TRP B CA 1
ATOM 3413 C C . TRP B 1 185 ? 5.5 -14.828 -1.261 1 98.19 185 TRP B C 1
ATOM 3415 O O . TRP B 1 185 ? 5.137 -13.797 -1.83 1 98.19 185 TRP B O 1
ATOM 3425 N N . LEU B 1 186 ? 6.051 -14.797 -0.074 1 98.12 186 LEU B N 1
ATOM 3426 C CA . LEU B 1 186 ? 6.195 -13.562 0.693 1 98.12 186 LEU B CA 1
ATOM 3427 C C . LEU B 1 186 ? 7.637 -13.367 1.149 1 98.12 186 LEU B C 1
ATOM 3429 O O . LEU B 1 186 ? 8.336 -14.344 1.446 1 98.12 186 LEU B O 1
ATOM 3433 N N . PRO B 1 187 ? 8.031 -12.086 1.136 1 97.06 187 PRO B N 1
ATOM 3434 C CA . PRO B 1 187 ? 9.398 -11.836 1.602 1 97.06 187 PRO B CA 1
ATOM 3435 C C . PRO B 1 187 ? 9.594 -12.172 3.078 1 97.06 187 PRO B C 1
ATOM 3437 O O . PRO B 1 187 ? 8.742 -11.836 3.906 1 97.06 187 PRO B O 1
ATOM 3440 N N . GLU B 1 188 ? 10.703 -12.742 3.408 1 95.75 188 GLU B N 1
ATOM 3441 C CA . GLU B 1 188 ? 11.031 -13.172 4.766 1 95.75 188 GLU B CA 1
ATOM 3442 C C . GLU B 1 188 ? 10.922 -12.016 5.754 1 95.75 188 GLU B C 1
ATOM 3444 O O . GLU B 1 188 ? 10.375 -12.172 6.848 1 95.75 188 GLU B O 1
ATOM 3449 N N . TYR B 1 189 ? 11.359 -10.883 5.398 1 94.25 189 TYR B N 1
ATOM 3450 C CA . TYR B 1 189 ? 11.43 -9.734 6.305 1 94.25 189 TYR B CA 1
ATOM 3451 C C . TYR B 1 189 ? 10.031 -9.25 6.68 1 94.25 189 TYR B C 1
ATOM 3453 O O . TYR B 1 189 ? 9.875 -8.492 7.637 1 94.25 189 TYR B O 1
ATOM 3461 N N . ALA B 1 190 ? 9.039 -9.672 5.91 1 94.38 190 ALA B N 1
ATOM 3462 C CA . ALA B 1 190 ? 7.684 -9.195 6.164 1 94.38 190 ALA B CA 1
ATOM 3463 C C . ALA B 1 190 ? 6.875 -10.234 6.941 1 94.38 190 ALA B C 1
ATOM 3465 O O . ALA B 1 190 ? 5.738 -9.969 7.336 1 94.38 190 ALA B O 1
ATOM 3466 N N . ILE B 1 191 ? 7.395 -11.461 7.223 1 96.62 191 ILE B N 1
ATOM 3467 C CA . ILE B 1 191 ? 6.535 -12.5 7.777 1 96.62 191 ILE B CA 1
ATOM 3468 C C . ILE B 1 191 ? 7.25 -13.211 8.922 1 96.62 191 ILE B C 1
ATOM 3470 O O . ILE B 1 191 ? 6.863 -14.312 9.32 1 96.62 191 ILE B O 1
ATOM 3474 N N . GLN B 1 192 ? 8.266 -12.625 9.477 1 94.69 192 GLN B N 1
ATOM 3475 C CA . GLN B 1 192 ? 9.047 -13.258 10.539 1 94.69 192 GLN B CA 1
ATOM 3476 C C . GLN B 1 192 ? 8.172 -13.555 11.75 1 94.69 192 GLN B C 1
ATOM 3478 O O . GLN B 1 192 ? 8.219 -14.656 12.297 1 94.69 192 GLN B O 1
ATOM 3483 N N . GLN B 1 193 ? 7.41 -12.617 12.18 1 93.69 193 GLN B N 1
ATOM 3484 C CA . GLN B 1 193 ? 6.555 -12.789 13.352 1 93.69 193 GLN B CA 1
ATOM 3485 C C . GLN B 1 193 ? 5.523 -13.891 13.125 1 93.69 193 GLN B C 1
ATOM 3487 O O . GLN B 1 193 ? 5.277 -14.703 14.016 1 93.69 193 GLN B O 1
ATOM 3492 N N . GLU B 1 194 ? 4.93 -13.906 11.93 1 96.94 194 GLU B N 1
ATOM 3493 C CA . GLU B 1 194 ? 3.889 -14.883 11.617 1 96.94 194 GLU B CA 1
ATOM 3494 C C . GLU B 1 194 ? 4.457 -16.297 11.539 1 96.94 194 GLU B C 1
ATOM 3496 O O . GLU B 1 194 ? 3.781 -17.266 11.891 1 96.94 194 GLU B O 1
ATOM 3501 N N . ILE B 1 195 ? 5.727 -16.406 11.109 1 96.19 195 ILE B N 1
ATOM 3502 C CA . ILE B 1 195 ? 6.387 -17.703 11.07 1 96.19 195 ILE B CA 1
ATOM 3503 C C . ILE B 1 195 ? 6.703 -18.172 12.492 1 96.19 195 ILE B C 1
ATOM 3505 O O . ILE B 1 195 ? 6.434 -19.312 12.852 1 96.19 195 ILE B O 1
ATOM 3509 N N . ARG B 1 196 ? 7.184 -17.266 13.32 1 95.75 196 ARG B N 1
ATOM 3510 C CA . ARG B 1 196 ? 7.559 -17.594 14.695 1 95.75 196 ARG B CA 1
ATOM 3511 C C . ARG B 1 196 ? 6.336 -18 15.516 1 95.75 196 ARG B C 1
ATOM 3513 O O . ARG B 1 196 ? 6.41 -18.922 16.328 1 95.75 196 ARG B O 1
ATOM 3520 N N . SER B 1 197 ? 5.254 -17.328 15.289 1 95.94 197 SER B N 1
ATOM 3521 C CA . SER B 1 197 ? 4.035 -17.594 16.047 1 95.94 197 SER B CA 1
ATOM 3522 C C . SER B 1 197 ? 3.297 -18.812 15.492 1 95.94 197 SER B C 1
ATOM 3524 O O . SER B 1 197 ? 2.297 -19.25 16.062 1 95.94 197 SER B O 1
ATOM 3526 N N . GLY B 1 198 ? 3.719 -19.25 14.367 1 96.62 198 GLY B N 1
ATOM 3527 C CA . GLY B 1 198 ? 3.123 -20.438 13.781 1 96.62 198 GLY B CA 1
ATOM 3528 C C . GLY B 1 198 ? 1.884 -20.141 12.961 1 96.62 198 GLY B C 1
ATOM 3529 O O . GLY B 1 198 ? 1.188 -21.047 12.516 1 96.62 198 GLY B O 1
ATOM 3530 N N . GLN B 1 199 ? 1.577 -18.906 12.727 1 97.5 199 GLN B N 1
ATOM 3531 C CA . GLN B 1 199 ? 0.403 -18.531 11.945 1 97.5 199 GLN B CA 1
ATOM 3532 C C . GLN B 1 199 ? 0.614 -18.828 10.461 1 97.5 199 GLN B C 1
ATOM 3534 O O . GLN B 1 199 ? -0.345 -19.094 9.734 1 97.5 199 GLN B O 1
ATOM 3539 N N . LEU B 1 200 ? 1.893 -18.688 10.039 1 98.25 200 LEU B N 1
ATOM 3540 C CA . LEU B 1 200 ? 2.285 -19.047 8.68 1 98.25 200 LEU B CA 1
ATOM 3541 C C . LEU B 1 200 ? 3.299 -20.188 8.695 1 98.25 200 LEU B C 1
ATOM 3543 O O . LEU B 1 200 ? 4.184 -20.234 9.555 1 98.25 200 LEU B O 1
ATOM 3547 N N . VAL B 1 201 ? 3.188 -21.062 7.754 1 98.25 201 VAL B N 1
ATOM 3548 C CA . VAL B 1 201 ? 4.094 -22.203 7.594 1 98.25 201 VAL B CA 1
ATOM 3549 C C . VAL B 1 201 ? 4.82 -22.094 6.258 1 98.25 201 VAL B C 1
ATOM 3551 O O . VAL B 1 201 ? 4.199 -21.875 5.219 1 98.25 201 VAL B O 1
ATOM 3554 N N . VAL B 1 202 ? 6.102 -22.281 6.312 1 97.88 202 VAL B N 1
ATOM 3555 C CA . VAL B 1 202 ? 6.91 -22.312 5.098 1 97.88 202 VAL B CA 1
ATOM 3556 C C . VAL B 1 202 ? 6.789 -23.688 4.441 1 97.88 202 VAL B C 1
ATOM 3558 O O . VAL B 1 202 ? 7.082 -24.719 5.066 1 97.88 202 VAL B O 1
ATOM 3561 N N . LEU B 1 203 ? 6.434 -23.719 3.162 1 97.12 203 LEU B N 1
ATOM 3562 C CA . LEU B 1 203 ? 6.086 -24.969 2.496 1 97.12 203 LEU B CA 1
ATOM 3563 C C . LEU B 1 203 ? 7.305 -25.578 1.803 1 97.12 203 LEU B C 1
ATOM 3565 O O . LEU B 1 203 ? 7.316 -26.766 1.486 1 97.12 203 LEU B O 1
ATOM 3569 N N . ASN B 1 204 ? 8.227 -24.75 1.456 1 88.19 204 ASN B N 1
ATOM 3570 C CA . ASN B 1 204 ? 9.461 -25.156 0.788 1 88.19 204 ASN B CA 1
ATOM 3571 C C . ASN B 1 204 ? 10.625 -24.234 1.169 1 88.19 204 ASN B C 1
ATOM 3573 O O . ASN B 1 204 ? 10.477 -23.016 1.183 1 88.19 204 ASN B O 1
ATOM 3577 N N . ARG B 1 205 ? 11.719 -24.875 1.416 1 87.06 205 ARG B N 1
ATOM 3578 C CA . ARG B 1 205 ? 12.875 -24.094 1.854 1 87.06 205 ARG B CA 1
ATOM 3579 C C . ARG B 1 205 ? 14.039 -24.266 0.89 1 87.06 205 ARG B C 1
ATOM 3581 O O . ARG B 1 205 ? 15.172 -23.875 1.202 1 87.06 205 ARG B O 1
ATOM 3588 N N . ASP B 1 206 ? 13.688 -24.672 -0.257 1 91.31 206 ASP B N 1
ATOM 3589 C CA . ASP B 1 206 ? 14.789 -24.984 -1.161 1 91.31 206 ASP B CA 1
ATOM 3590 C C . ASP B 1 206 ? 14.508 -24.469 -2.57 1 91.31 206 ASP B C 1
ATOM 3592 O O . ASP B 1 206 ? 14.758 -23.297 -2.869 1 91.31 206 ASP B O 1
ATOM 3596 N N . GLU B 1 207 ? 13.938 -25.359 -3.432 1 90.25 207 GLU B N 1
ATOM 3597 C CA . GLU B 1 207 ? 13.867 -25.094 -4.867 1 90.25 207 GLU B CA 1
ATOM 3598 C C . GLU B 1 207 ? 12.891 -23.969 -5.176 1 90.25 207 GLU B C 1
ATOM 3600 O O . GLU B 1 207 ? 13.016 -23.297 -6.191 1 90.25 207 GLU B O 1
ATOM 3605 N N . LEU B 1 208 ? 11.969 -23.844 -4.293 1 94.19 208 LEU B N 1
ATOM 3606 C CA . LEU B 1 208 ? 10.914 -22.875 -4.605 1 94.19 208 LEU B CA 1
ATOM 3607 C C . LEU B 1 208 ? 11.133 -21.578 -3.852 1 94.19 208 LEU B C 1
ATOM 3609 O O . LEU B 1 208 ? 10.297 -20.672 -3.926 1 94.19 208 LEU B O 1
ATOM 3613 N N . VAL B 1 209 ? 12.266 -21.516 -3.125 1 96.38 209 VAL B N 1
ATOM 3614 C CA . VAL B 1 209 ? 12.688 -20.266 -2.502 1 96.38 209 VAL B CA 1
ATOM 3615 C C . VAL B 1 209 ? 13.289 -19.344 -3.557 1 96.38 209 VAL B C 1
ATOM 3617 O O . VAL B 1 209 ? 14.055 -19.797 -4.418 1 96.38 209 VAL B O 1
ATOM 3620 N N . ILE B 1 210 ? 12.922 -18.078 -3.545 1 96.56 210 ILE B N 1
ATOM 3621 C CA . ILE B 1 210 ? 13.406 -17.109 -4.523 1 96.56 210 ILE B CA 1
ATOM 3622 C C . ILE B 1 210 ? 14.281 -16.062 -3.832 1 96.56 210 ILE B C 1
ATOM 3624 O O . ILE B 1 210 ? 13.789 -15.273 -3.027 1 96.56 210 ILE B O 1
ATOM 3628 N N . PRO B 1 211 ? 15.539 -16.047 -4.129 1 96.38 211 PRO B N 1
ATOM 3629 C CA . PRO B 1 211 ? 16.391 -14.984 -3.566 1 96.38 211 PRO B CA 1
ATOM 3630 C C . PRO B 1 211 ? 16.047 -13.602 -4.117 1 96.38 211 PRO B C 1
ATOM 3632 O O . PRO B 1 211 ? 15.758 -13.461 -5.309 1 96.38 211 PRO B O 1
ATOM 3635 N N . ILE B 1 212 ? 16.016 -12.625 -3.289 1 96.06 212 ILE B N 1
ATOM 3636 C CA . ILE B 1 212 ? 15.781 -11.25 -3.715 1 96.06 212 ILE B CA 1
ATOM 3637 C C . ILE B 1 212 ? 16.844 -10.336 -3.123 1 96.06 212 ILE B C 1
ATOM 3639 O O . ILE B 1 212 ? 17.391 -10.617 -2.053 1 96.06 212 ILE B O 1
ATOM 3643 N N . GLN B 1 213 ? 17.172 -9.273 -3.84 1 96.31 213 GLN B N 1
ATOM 3644 C CA . GLN B 1 213 ? 18.109 -8.234 -3.408 1 96.31 213 GLN B CA 1
ATOM 3645 C C . GLN B 1 213 ? 17.484 -6.848 -3.553 1 96.31 213 GLN B C 1
ATOM 3647 O O . GLN B 1 213 ? 16.984 -6.496 -4.621 1 96.31 213 GLN B O 1
ATOM 3652 N N . ALA B 1 214 ? 17.516 -6.098 -2.504 1 96.12 214 ALA B N 1
ATOM 3653 C CA . ALA B 1 214 ? 16.969 -4.75 -2.506 1 96.12 214 ALA B CA 1
ATOM 3654 C C . ALA B 1 214 ? 18.047 -3.711 -2.781 1 96.12 214 ALA B C 1
ATOM 3656 O O . ALA B 1 214 ? 19.172 -3.818 -2.268 1 96.12 214 ALA B O 1
ATOM 3657 N N . TYR B 1 215 ? 17.719 -2.754 -3.623 1 96.75 215 TYR B N 1
ATOM 3658 C CA . TYR B 1 215 ? 18.641 -1.694 -4.008 1 96.75 215 TYR B CA 1
ATOM 3659 C C . TYR B 1 215 ? 17.984 -0.327 -3.912 1 96.75 215 TYR B C 1
ATOM 3661 O O . TYR B 1 215 ? 16.766 -0.214 -4.027 1 96.75 215 TYR B O 1
ATOM 3669 N N . ALA B 1 216 ? 18.812 0.63 -3.646 1 97.44 216 ALA B N 1
ATOM 3670 C CA . ALA B 1 216 ? 18.484 2.008 -3.998 1 97.44 216 ALA B CA 1
ATOM 3671 C C . ALA B 1 216 ? 19.125 2.408 -5.32 1 97.44 216 ALA B C 1
ATOM 3673 O O . ALA B 1 216 ? 20.312 2.127 -5.551 1 97.44 216 ALA B O 1
ATOM 3674 N N . TYR B 1 217 ? 18.344 2.949 -6.188 1 97.25 217 TYR B N 1
ATOM 3675 C CA . TYR B 1 217 ? 18.859 3.42 -7.469 1 97.25 217 TYR B CA 1
ATOM 3676 C C . TYR B 1 217 ? 18.656 4.926 -7.613 1 97.25 217 TYR B C 1
ATOM 3678 O O . TYR B 1 217 ? 17.672 5.48 -7.129 1 97.25 217 TYR B O 1
ATOM 3686 N N . ARG B 1 218 ? 19.547 5.594 -8.25 1 96.81 218 ARG B N 1
ATOM 3687 C CA . ARG B 1 218 ? 19.453 7.004 -8.625 1 96.81 218 ARG B CA 1
ATOM 3688 C C . ARG B 1 218 ? 20.078 7.246 -9.992 1 96.81 218 ARG B C 1
ATOM 3690 O O . ARG B 1 218 ? 20.766 6.379 -10.531 1 96.81 218 ARG B O 1
ATOM 3697 N N . MET B 1 219 ? 19.734 8.43 -10.523 1 93.62 219 MET B N 1
ATOM 3698 C CA . MET B 1 219 ? 20.5 8.859 -11.688 1 93.62 219 MET B CA 1
ATOM 3699 C C . MET B 1 219 ? 21.938 9.18 -11.305 1 93.62 219 MET B C 1
ATOM 3701 O O . MET B 1 219 ? 22.203 9.742 -10.234 1 93.62 219 MET B O 1
ATOM 3705 N N . ASN B 1 220 ? 22.844 8.836 -12.188 1 91.56 220 ASN B N 1
ATOM 3706 C CA . ASN B 1 220 ? 24.25 9.141 -11.945 1 91.56 220 ASN B CA 1
ATOM 3707 C C . ASN B 1 220 ? 24.594 10.562 -12.375 1 91.56 220 ASN B C 1
ATOM 3709 O O . ASN B 1 220 ? 25.531 10.773 -13.148 1 91.56 220 ASN B O 1
ATOM 3713 N N . THR B 1 221 ? 23.766 11.438 -12.141 1 89 221 THR B N 1
ATOM 3714 C CA . THR B 1 221 ? 23.969 12.867 -12.344 1 89 221 THR B CA 1
ATOM 3715 C C . THR B 1 221 ? 23.891 13.625 -11.016 1 89 221 THR B C 1
ATOM 3717 O O . THR B 1 221 ? 23.359 13.109 -10.031 1 89 221 THR B O 1
ATOM 3720 N N . ARG B 1 222 ? 24.578 14.805 -11 1 87 222 ARG B N 1
ATOM 3721 C CA . ARG B 1 222 ? 24.578 15.578 -9.766 1 87 222 ARG B CA 1
ATOM 3722 C C . ARG B 1 222 ? 23.156 16 -9.406 1 87 222 ARG B C 1
ATOM 3724 O O . ARG B 1 222 ? 22.438 16.547 -10.242 1 87 222 ARG B O 1
ATOM 3731 N N . MET B 1 223 ? 22.859 15.664 -8.148 1 89.25 223 MET B N 1
ATOM 3732 C CA . MET B 1 223 ? 21.562 16.047 -7.617 1 89.25 223 MET B CA 1
ATOM 3733 C C . MET B 1 223 ? 21.672 17.281 -6.738 1 89.25 223 MET B C 1
ATOM 3735 O O . MET B 1 223 ? 22.75 17.859 -6.594 1 89.25 223 MET B O 1
ATOM 3739 N N . ASN B 1 224 ? 20.516 17.812 -6.332 1 89.38 224 ASN B N 1
ATOM 3740 C CA . ASN B 1 224 ? 20.562 18.906 -5.363 1 89.38 224 ASN B CA 1
ATOM 3741 C C . ASN B 1 224 ? 21.297 18.5 -4.098 1 89.38 224 ASN B C 1
ATOM 3743 O O . ASN B 1 224 ? 21.469 17.312 -3.82 1 89.38 224 ASN B O 1
ATOM 3747 N N . PRO B 1 225 ? 21.828 19.438 -3.385 1 91.44 225 PRO B N 1
ATOM 3748 C CA . PRO B 1 225 ? 22.703 19.172 -2.24 1 91.44 225 PRO B CA 1
ATOM 3749 C C . PRO B 1 225 ? 22.031 18.281 -1.191 1 91.44 225 PRO B C 1
ATOM 3751 O O . PRO B 1 225 ? 22.688 17.422 -0.596 1 91.44 225 PRO B O 1
ATOM 3754 N N . VAL B 1 226 ? 20.812 18.453 -0.933 1 92.44 226 VAL B N 1
ATOM 3755 C CA . VAL B 1 226 ? 20.094 17.688 0.078 1 92.44 226 VAL B CA 1
ATOM 3756 C C . VAL B 1 226 ? 20.016 16.219 -0.345 1 92.44 226 VAL B C 1
ATOM 3758 O O . VAL B 1 226 ? 20.281 15.32 0.454 1 92.44 226 VAL B O 1
ATOM 3761 N N . ALA B 1 227 ? 19.703 15.969 -1.604 1 94.06 227 ALA B N 1
ATOM 3762 C CA . ALA B 1 227 ? 19.625 14.609 -2.139 1 94.06 227 ALA B CA 1
ATOM 3763 C C . ALA B 1 227 ? 21 13.945 -2.137 1 94.06 227 ALA B C 1
ATOM 3765 O O . ALA B 1 227 ? 21.109 12.742 -1.864 1 94.06 227 ALA B O 1
ATOM 3766 N N . GLU B 1 228 ? 22.016 14.727 -2.424 1 95.44 228 GLU B N 1
ATOM 3767 C CA . GLU B 1 228 ? 23.375 14.203 -2.389 1 95.44 228 GLU B CA 1
ATOM 3768 C C . GLU B 1 228 ? 23.766 13.789 -0.973 1 95.44 228 GLU B C 1
ATOM 3770 O O . GLU B 1 228 ? 24.391 12.75 -0.779 1 95.44 228 GLU B O 1
ATOM 3775 N N . ARG B 1 229 ? 23.422 14.602 -0.095 1 95.06 229 ARG B N 1
ATOM 3776 C CA . ARG B 1 229 ? 23.719 14.281 1.298 1 95.06 229 ARG B CA 1
ATOM 3777 C C . ARG B 1 229 ? 22.984 13.016 1.737 1 95.06 229 ARG B C 1
ATOM 3779 O O . ARG B 1 229 ? 23.562 12.164 2.41 1 95.06 229 ARG B O 1
ATOM 3786 N N . PHE B 1 230 ? 21.766 12.914 1.391 1 97 230 PHE B N 1
ATOM 3787 C CA . PHE B 1 230 ? 21 11.719 1.708 1 97 230 PHE B CA 1
ATOM 3788 C C . PHE B 1 230 ? 21.656 10.469 1.145 1 97 230 PHE B C 1
ATOM 3790 O O . PHE B 1 230 ? 21.812 9.469 1.845 1 97 230 PHE B O 1
ATOM 3797 N N . TRP B 1 231 ? 22.016 10.555 -0.104 1 96.81 231 TRP B N 1
ATOM 3798 C CA . TRP B 1 231 ? 22.641 9.422 -0.781 1 96.81 231 TRP B CA 1
ATOM 3799 C C . TRP B 1 231 ? 23.906 8.984 -0.063 1 96.81 231 TRP B C 1
ATOM 3801 O O . TRP B 1 231 ? 24.156 7.789 0.116 1 96.81 231 TRP B O 1
ATOM 3811 N N . ARG B 1 232 ? 24.703 9.906 0.391 1 95.75 232 ARG B N 1
ATOM 3812 C CA . ARG B 1 232 ? 25.922 9.609 1.131 1 95.75 232 ARG B CA 1
ATOM 3813 C C . ARG B 1 232 ? 25.609 8.938 2.461 1 95.75 232 ARG B C 1
ATOM 3815 O O . ARG B 1 232 ? 26.25 7.945 2.826 1 95.75 232 ARG B O 1
ATOM 3822 N N . GLU B 1 233 ? 24.609 9.469 3.15 1 96.12 233 GLU B N 1
ATOM 3823 C CA . GLU B 1 233 ? 24.203 8.875 4.426 1 96.12 233 GLU B CA 1
ATOM 3824 C C . GLU B 1 233 ? 23.672 7.461 4.242 1 96.12 233 GLU B C 1
ATOM 3826 O O . GLU B 1 233 ? 23.922 6.586 5.074 1 96.12 233 GLU B O 1
ATOM 3831 N N . LEU B 1 234 ? 22.922 7.285 3.166 1 96.44 234 LEU B N 1
ATOM 3832 C CA . LEU B 1 234 ? 22.328 5.98 2.877 1 96.44 234 LEU B CA 1
ATOM 3833 C C . LEU B 1 234 ? 23.422 4.938 2.639 1 96.44 234 LEU B C 1
ATOM 3835 O O . LEU B 1 234 ? 23.297 3.797 3.092 1 96.44 234 LEU B O 1
ATOM 3839 N N . ARG B 1 235 ? 24.469 5.324 1.977 1 95.5 235 ARG B N 1
ATOM 3840 C CA . ARG B 1 235 ? 25.578 4.43 1.664 1 95.5 235 ARG B CA 1
ATOM 3841 C C . ARG B 1 235 ? 26.25 3.936 2.936 1 95.5 235 ARG B C 1
ATOM 3843 O O . ARG B 1 235 ? 26.781 2.816 2.975 1 95.5 235 ARG B O 1
ATOM 3850 N N . GLU B 1 236 ? 26.188 4.707 3.959 1 93.69 236 GLU B N 1
ATOM 3851 C CA . GLU B 1 236 ? 26.891 4.391 5.199 1 93.69 236 GLU B CA 1
ATOM 3852 C C . GLU B 1 236 ? 25.969 3.701 6.195 1 93.69 236 GLU B C 1
ATOM 3854 O O . GLU B 1 236 ? 26.406 3.236 7.25 1 93.69 236 GLU B O 1
ATOM 3859 N N . LEU B 1 237 ? 24.703 3.676 5.852 1 91.56 237 LEU B N 1
ATOM 3860 C CA . LEU B 1 237 ? 23.703 3.174 6.789 1 91.56 237 LEU B CA 1
ATOM 3861 C C . LEU B 1 237 ? 23.734 1.652 6.863 1 91.56 237 LEU B C 1
ATOM 3863 O O . LEU B 1 237 ? 23.875 0.979 5.84 1 91.56 237 LEU B O 1
ATOM 3867 N N . GLU B 1 238 ? 23.719 1.069 8.016 1 85.19 238 GLU B N 1
ATOM 3868 C CA . GLU B 1 238 ? 23.484 -0.358 8.219 1 85.19 238 GLU B CA 1
ATOM 3869 C C . GLU B 1 238 ? 22 -0.671 8.32 1 85.19 238 GLU B C 1
ATOM 3871 O O . GLU B 1 238 ? 21.328 -0.232 9.25 1 85.19 238 GLU B O 1
ATOM 3876 N N . ILE B 1 239 ? 21.5 -1.345 7.371 1 85.62 239 ILE B N 1
ATOM 3877 C CA . ILE B 1 239 ? 20.078 -1.596 7.293 1 85.62 239 ILE B CA 1
ATOM 3878 C C . ILE B 1 239 ? 19.688 -2.723 8.25 1 85.62 239 ILE B C 1
ATOM 3880 O O . ILE B 1 239 ? 20.297 -3.795 8.234 1 85.62 239 ILE B O 1
ATOM 3884 N N . VAL B 1 240 ? 18.812 -2.461 9.141 1 76.88 240 VAL B N 1
ATOM 3885 C CA . VAL B 1 240 ? 18.219 -3.445 10.039 1 76.88 240 VAL B CA 1
ATOM 3886 C C . VAL B 1 240 ? 16.75 -3.637 9.695 1 76.88 240 VAL B C 1
ATOM 3888 O O . VAL B 1 240 ? 15.984 -2.672 9.672 1 76.88 240 VAL B O 1
ATOM 3891 N N . LEU B 1 241 ? 16.406 -4.785 9.203 1 75.69 241 LEU B N 1
ATOM 3892 C CA . LEU B 1 241 ? 15.016 -5.078 8.859 1 75.69 241 LEU B CA 1
ATOM 3893 C C . LEU B 1 241 ? 14.242 -5.531 10.086 1 75.69 241 LEU B C 1
ATOM 3895 O O . LEU B 1 241 ? 14.781 -6.223 10.953 1 75.69 241 LEU B O 1
ATOM 3899 N N . SER B 1 242 ? 13.164 -4.801 10.445 1 59.16 242 SER B N 1
ATOM 3900 C CA . SER B 1 242 ? 12.375 -5.137 11.625 1 59.16 242 SER B CA 1
ATOM 3901 C C . SER B 1 242 ? 11.516 -6.375 11.383 1 59.16 242 SER B C 1
ATOM 3903 O O . SER B 1 242 ? 11.164 -6.676 10.242 1 59.16 242 SER B O 1
#

Solvent-accessible surface area (backbone atoms only — not comparable to full-atom values): 25596 Å² total; per-residue (Å²): 131,77,78,79,73,62,48,74,67,42,47,53,50,52,50,48,52,48,51,51,50,49,50,49,33,39,50,50,41,51,55,56,18,32,71,62,27,73,72,27,50,42,33,35,29,18,31,47,53,47,45,64,55,42,45,52,53,52,57,73,71,44,72,94,69,60,19,40,38,47,42,69,48,43,50,69,59,39,54,50,32,41,76,70,62,72,21,65,29,32,39,39,58,79,47,79,79,47,72,33,84,68,32,33,69,43,84,63,52,74,52,35,29,32,35,28,22,11,35,48,98,87,60,43,60,73,67,54,76,83,39,78,64,32,38,28,40,42,46,28,72,60,24,67,63,18,49,56,49,24,47,51,51,61,75,40,68,82,56,34,43,32,43,38,35,32,28,58,42,52,68,46,51,49,51,39,17,60,70,59,66,27,38,29,71,42,52,48,70,79,40,53,66,40,43,73,72,42,47,33,35,76,77,42,90,54,91,68,38,43,80,44,38,38,28,38,36,29,65,64,58,93,62,60,69,61,55,47,50,48,53,56,53,56,71,70,53,82,78,67,75,104,132,76,78,80,73,62,48,75,67,43,48,52,49,50,51,49,52,50,50,50,50,47,48,50,32,40,49,49,41,52,56,56,18,32,72,62,27,71,72,27,51,43,34,35,28,20,31,47,55,46,44,66,56,41,46,52,52,54,57,73,70,44,72,95,69,60,18,40,37,47,42,69,48,42,50,68,57,40,54,49,32,39,73,71,62,71,21,65,29,33,40,39,57,78,47,79,78,47,73,33,83,66,31,33,70,43,84,61,53,75,52,36,28,31,35,28,20,12,35,47,98,86,61,44,60,74,67,53,76,84,39,78,65,34,36,29,40,42,45,28,71,60,23,68,62,17,49,55,49,24,48,50,50,62,74,40,69,84,54,33,41,31,44,37,37,32,27,59,41,52,69,46,51,50,51,37,17,59,71,59,65,26,38,28,71,41,51,48,68,78,41,52,67,39,45,75,72,41,47,32,35,78,76,43,90,54,90,69,38,40,80,45,41,37,28,39,35,30,64,64,58,92,61,60,70,62,56,47,51,49,53,55,52,56,72,70,53,80,78,65,77,104

Radius of gyration: 22.99 Å; Cα contacts (8 Å, |Δi|>4): 924; chains: 2; bounding box: 76×59×60 Å

Nearest PDB structures (foldseek):
  5ydw-assembly1_A-2  TM=9.087E-01  e=1.012E-38  Salmonella enterica subsp. enterica serovar Typhimurium
  5ydo-assembly1_A  TM=9.692E-01  e=2.032E-36  Salmonella enterica
  5ydw-assembly1_B-2  TM=9.447E-01  e=7.972E-37  Salmonella enterica subsp. enterica serovar Typhimurium
  5yer-assembly1_A  T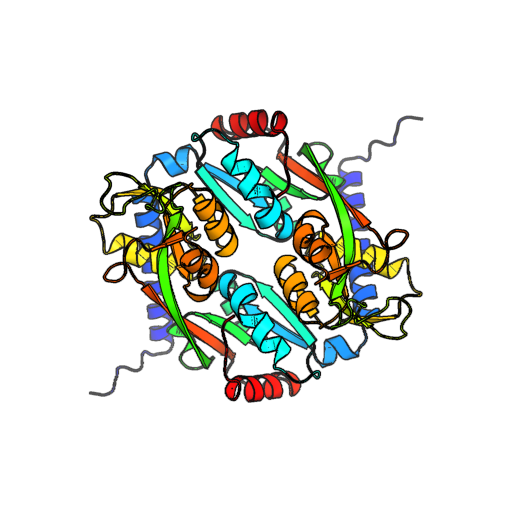M=9.618E-01  e=1.166E-35  Salmonella enterica subsp. enterica serovar Typhimurium
  5yez-assembly1_B  TM=9.752E-01  e=1.413E-34  Salmonella enterica subsp. enterica serovar Typhimurium

Sequence (484 aa):
MTPLQLSEQGKIFHSQIRHLLQQLESNLAELRGGSDYAQRKIKIAAAHSLSLGLLPSIISQMPPLFTWAIEAIDVDEAVDKLREGQSDCIFSFHDEDLLEAPFDHIRLFESQLFPVCASDEHGEALFDLVQPHFPLLNYSRNSYMGRLINRTLTRHSELSFSTFFVSSMSELLKQVALDGCGIAWLPEYAIQQEIRSGQLVVLNRDELVIPIQAYAYRMNTRMNPVAERFWRELRELEIVLSMTPLQLSEQGKIFHSQIRHLLQQLESNLAELRGGSDYAQRKIKIAAAHSLSLGLLPSIISQMPPLFTWAIEAIDVDEAVDKLREGQSDCIFSFHDEDLLEAPFDHIRLFESQLFPVCASDEHGEALFDLVQPHFPLLNYSRNSYMGRLINRTLTRHSELSFSTFFVSSMSELLKQVALDGCGIAWLPEYAIQQEIRSGQLVVLNRDELVIPIQAYAYRMNTRMNPVAERFWRELRELEIVLS